Protein AF-0000000073368279 (afdb_homodimer)

Nearest PDB structures (foldseek):
  3mpr-assembly2_D  TM=9.426E-01  e=6.928E-35  Bacteroides thetaiotaomicron
  4c1r-assembly4_D  T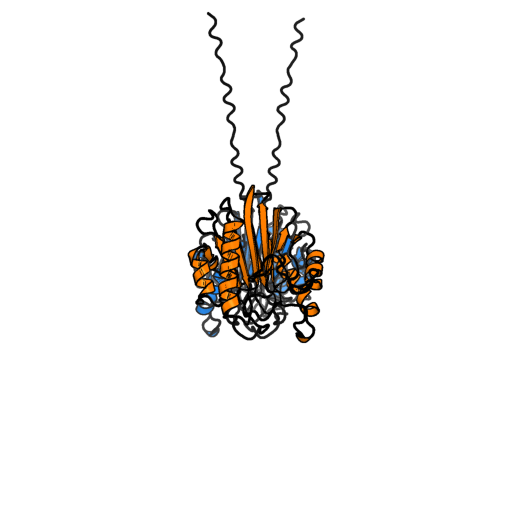M=9.434E-01  e=1.064E-34  Bacteroides thetaiotaomicron VPI-5482
  3mpr-assembly1_B  TM=9.386E-01  e=2.835E-34  Bacteroides thet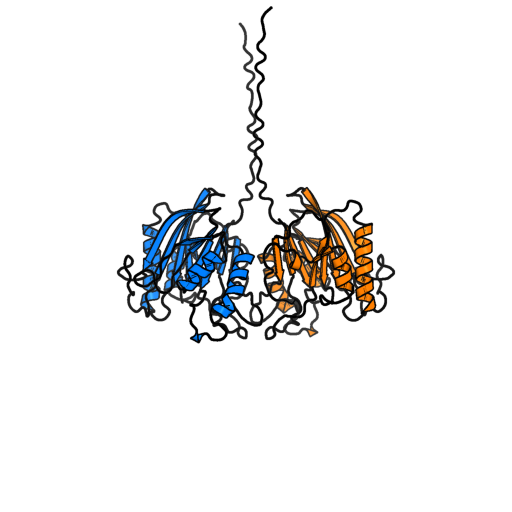aiotaomicron
  3mpr-assembly2_C  TM=9.533E-01  e=9.082E-34  Bacteroides thetaiotaomicron
  3mpr-assembly1_A  TM=9.456E-01  e=5.708E-33  Bacteroides thetaiotaomicron

Radius of gyration: 27.14 Å; Cα contacts (8 Å, |Δi|>4): 1349; chains: 2; bounding box: 96×71×60 Å

Sequence (558 aa):
MKKINSIVFVVMLLLVSSTFYGQNLKIMTYNIRLDVASDGENAWPKRKDYFTSQIQFYSPDIFGVQEATPGQVNYIASALPNYSKFGVGREEGGLGEACTIYYKKDRFKVLDSNTFWLSETPNVVSRGWDAACNRVCTYGLFKDLKTKKTFYVFNLHLDHMGEVARIKGVQLALSKMKELNTKNYPAFLMGDFNSEPETAQIAEIKKVMDDTKDVSKEKPFGPSGTFNDFKHNEPVTLLLDYIFISKNSGLTVQKHAVLSDSKDLKYPSDHLPVFIEIDMKKINSIVFVVMLLLVSSTFYGQNLKIMTYNIRLDVASDGENAWPKRKDYFTSQIQFYSPDIFGVQEATPGQVNYIASALPNYSKFGVGREEGGLGEACTIYYKKDRFKVLDSNTFWLSETPNVVSRGWDAACNRVCTYGLFKDLKTKKTFYVFNLHLDHMGEVARIKGVQLALSKMKELNTKNYPAFLMGDFNSEPETAQIAEIKKVMDDTKDVSKEKPFGPSGTFNDFKHNEPVTLLLDYIFISKNSGLTVQKHAVLSDSKDLKYPSDHLPVFIEID

Organism: Flavobacterium johnsoniae (strain ATCC 17061 / DSM 2064 / JCM 8514 / BCRC 14874 / CCUG 350202 / NBRC 14942 / NCIMB 11054 / UW101) (NCBI:txid376686)

pLDDT: mean 93.22, std 16.74, range [27.41, 99.0]

Structure (mmCIF, N/CA/C/O backbone):
data_AF-0000000073368279-model_v1
#
loop_
_entity.id
_entity.type
_entity.pdbx_description
1 polymer Endonuclease/exonuclease/phosphatase
#
loop_
_atom_site.group_PDB
_atom_site.id
_atom_site.type_symbol
_atom_site.label_atom_id
_atom_site.label_alt_id
_atom_site.label_comp_id
_atom_site.label_asym_id
_atom_site.label_entity_id
_atom_site.label_seq_id
_atom_site.pdbx_PDB_ins_code
_atom_site.Cartn_x
_atom_site.Cartn_y
_atom_site.Cartn_z
_atom_site.occupancy
_atom_site.B_iso_or_equiv
_atom_site.auth_seq_id
_atom_site.auth_comp_id
_atom_site.auth_asym_id
_atom_site.auth_atom_id
_atom_site.pdbx_PDB_model_num
ATOM 1 N N . MET A 1 1 ? 72.312 20.516 -14.266 1 27.41 1 MET A N 1
ATOM 2 C CA . MET A 1 1 ? 71 21 -14.633 1 27.41 1 MET A CA 1
ATOM 3 C C . MET A 1 1 ? 70 19.859 -14.617 1 27.41 1 MET A C 1
ATOM 5 O O . MET A 1 1 ? 69.938 19.031 -15.531 1 27.41 1 MET A O 1
ATOM 9 N N . LYS A 1 2 ? 69.75 19.297 -13.312 1 28.66 2 LYS A N 1
ATOM 10 C CA . LYS A 1 2 ? 68.938 18.203 -12.766 1 28.66 2 LYS A CA 1
ATOM 11 C C . LYS A 1 2 ? 67.438 18.406 -13.008 1 28.66 2 LYS A C 1
ATOM 13 O O . LYS A 1 2 ? 66.875 19.312 -12.43 1 28.66 2 LYS A O 1
ATOM 18 N N . LYS A 1 3 ? 67.062 18.375 -14.344 1 32.88 3 LYS A N 1
ATOM 19 C CA . LYS A 1 3 ? 65.625 18.484 -14.617 1 32.88 3 LYS A CA 1
ATOM 20 C C . LYS A 1 3 ? 64.812 17.453 -13.82 1 32.88 3 LYS A C 1
ATOM 22 O O . LYS A 1 3 ? 65.062 16.25 -13.945 1 32.88 3 LYS A O 1
ATOM 27 N N . ILE A 1 4 ? 64.438 17.719 -12.555 1 34.19 4 ILE A N 1
ATOM 28 C CA . ILE A 1 4 ? 63.531 17.031 -11.641 1 34.19 4 ILE A CA 1
ATOM 29 C C . ILE A 1 4 ? 62.188 16.734 -12.352 1 34.19 4 ILE A C 1
ATOM 31 O O . ILE A 1 4 ? 61.469 17.656 -12.75 1 34.19 4 ILE A O 1
ATOM 35 N N . ASN A 1 5 ? 62.094 15.742 -13.211 1 32.91 5 ASN A N 1
ATOM 36 C CA . ASN A 1 5 ? 60.844 15.242 -13.742 1 32.91 5 ASN A CA 1
ATOM 37 C C . ASN A 1 5 ? 59.781 15.055 -12.633 1 32.91 5 ASN A C 1
ATOM 39 O O . ASN A 1 5 ? 60 14.273 -11.703 1 32.91 5 ASN A O 1
ATOM 43 N N . SER A 1 6 ? 59.062 16.125 -12.18 1 36.75 6 SER A N 1
ATOM 44 C CA . SER A 1 6 ? 57.906 16.141 -11.289 1 36.75 6 SER A CA 1
ATOM 45 C C . SER A 1 6 ? 56.844 15.133 -11.742 1 36.75 6 SER A C 1
ATOM 47 O O . SER A 1 6 ? 56.344 15.234 -12.852 1 36.75 6 SER A O 1
ATOM 49 N N . ILE A 1 7 ? 56.938 13.859 -11.477 1 38.69 7 ILE A N 1
ATOM 50 C CA . ILE A 1 7 ? 55.875 12.867 -11.594 1 38.69 7 ILE A CA 1
ATOM 51 C C . ILE A 1 7 ? 54.594 13.422 -10.984 1 38.69 7 ILE A C 1
ATOM 53 O O . ILE A 1 7 ? 54.531 13.711 -9.781 1 38.69 7 ILE A O 1
ATOM 57 N N . VAL A 1 8 ? 53.812 14.172 -11.758 1 38.5 8 VAL A N 1
ATOM 58 C CA . VAL A 1 8 ? 52.469 14.57 -11.398 1 38.5 8 VAL A CA 1
ATOM 59 C C . VAL A 1 8 ? 51.625 13.336 -11.07 1 38.5 8 VAL A C 1
ATOM 61 O O . VAL A 1 8 ? 51.406 12.477 -11.922 1 38.5 8 VAL A O 1
ATOM 64 N N . PHE A 1 9 ? 51.719 12.773 -9.891 1 39 9 PHE A N 1
ATOM 65 C CA . PHE A 1 9 ? 50.75 11.836 -9.359 1 39 9 PHE A CA 1
ATOM 66 C C . PHE A 1 9 ? 49.312 12.367 -9.555 1 39 9 PHE A C 1
ATOM 68 O O . PHE A 1 9 ? 48.938 13.344 -8.914 1 39 9 PHE A O 1
ATOM 75 N N . VAL A 1 10 ? 48.781 12.258 -10.766 1 38.78 10 VAL A N 1
ATOM 76 C CA . VAL A 1 10 ? 47.344 12.469 -10.969 1 38.78 10 VAL A CA 1
ATOM 77 C C . VAL A 1 10 ? 46.531 11.523 -10.07 1 38.78 10 VAL A C 1
ATOM 79 O O . VAL A 1 10 ? 46.594 10.305 -10.258 1 38.78 10 VAL A O 1
ATOM 82 N N . VAL A 1 11 ? 46.406 11.766 -8.797 1 39.06 11 VAL A N 1
ATOM 83 C CA . VAL A 1 11 ? 45.375 11.133 -7.969 1 39.06 11 VAL A CA 1
ATOM 84 C C . VAL A 1 11 ? 44.031 11.219 -8.664 1 39.06 11 VAL A C 1
ATOM 86 O O . VAL A 1 11 ? 43.469 12.312 -8.805 1 39.06 11 VAL A O 1
ATOM 89 N N . MET A 1 12 ? 43.781 10.383 -9.672 1 36.53 12 MET A N 1
ATOM 90 C CA . MET A 1 12 ? 42.406 10.211 -10.164 1 36.53 12 MET A CA 1
ATOM 91 C C . MET A 1 12 ? 41.438 9.977 -9.008 1 36.53 12 MET A C 1
ATOM 93 O O . MET A 1 12 ? 41.5 8.945 -8.336 1 36.53 12 MET A O 1
ATOM 97 N N . LEU A 1 13 ? 41 11 -8.266 1 38.16 13 LEU A N 1
ATOM 98 C CA . LEU A 1 13 ? 39.812 10.945 -7.422 1 38.16 13 LEU A CA 1
ATOM 99 C C . LEU A 1 13 ? 38.656 10.219 -8.125 1 38.16 13 LEU A C 1
ATOM 101 O O . LEU A 1 13 ? 38.125 10.727 -9.109 1 38.16 13 LEU A O 1
ATOM 105 N N . LEU A 1 14 ? 38.75 8.922 -8.273 1 36.38 14 LEU A N 1
ATOM 106 C CA . LEU A 1 14 ? 37.531 8.18 -8.609 1 36.38 14 LEU A CA 1
ATOM 107 C C . LEU A 1 14 ? 36.344 8.695 -7.824 1 36.38 14 LEU A C 1
ATOM 109 O O . LEU A 1 14 ? 36.25 8.516 -6.605 1 36.38 14 LEU A O 1
ATOM 113 N N . LEU A 1 15 ? 35.812 9.836 -8.219 1 35.59 15 LEU A N 1
ATOM 114 C CA . LEU A 1 15 ? 34.469 10.219 -7.781 1 35.59 15 LEU A CA 1
ATOM 115 C C . LEU A 1 15 ? 33.5 9.039 -7.883 1 35.59 15 LEU A C 1
ATOM 117 O O . LEU A 1 15 ? 33.094 8.656 -8.984 1 35.59 15 LEU A O 1
ATOM 121 N N . VAL A 1 16 ? 33.656 8.031 -7.098 1 35.41 16 VAL A N 1
ATOM 122 C CA . VAL A 1 16 ? 32.562 7.105 -6.902 1 35.41 16 VAL A CA 1
ATOM 123 C C . VAL A 1 16 ? 31.25 7.887 -6.762 1 35.41 16 VAL A C 1
ATOM 125 O O . VAL A 1 16 ? 31.062 8.617 -5.789 1 35.41 16 VAL A O 1
ATOM 128 N N . SER A 1 17 ? 30.75 8.43 -7.855 1 34.56 17 SER A N 1
ATOM 129 C CA . SER A 1 17 ? 29.359 8.844 -7.801 1 34.56 17 SER A CA 1
ATOM 130 C C . SER A 1 17 ? 28.5 7.824 -7.062 1 34.56 17 SER A C 1
ATOM 132 O O . SER A 1 17 ? 28.281 6.715 -7.559 1 34.56 17 SER A O 1
ATOM 134 N N . SER A 1 18 ? 28.688 7.684 -5.836 1 34.97 18 SER A N 1
ATOM 135 C CA . SER A 1 18 ? 27.609 7.016 -5.113 1 34.97 18 SER A CA 1
ATOM 136 C C . SER A 1 18 ? 26.25 7.426 -5.645 1 34.97 18 SER A C 1
ATOM 138 O O . SER A 1 18 ? 25.844 8.578 -5.5 1 34.97 18 SER A O 1
ATOM 140 N N . THR A 1 19 ? 25.984 7.094 -6.875 1 36.62 19 THR A N 1
ATOM 141 C CA . THR A 1 19 ? 24.547 7.188 -7.125 1 36.62 19 THR A CA 1
ATOM 142 C C . THR A 1 19 ? 23.75 6.859 -5.863 1 36.62 19 THR A C 1
ATOM 144 O O . THR A 1 19 ? 23.703 5.703 -5.434 1 36.62 19 THR A O 1
ATOM 147 N N . PHE A 1 20 ? 23.875 7.691 -4.93 1 37.25 20 PHE A N 1
ATOM 148 C CA . PHE A 1 20 ? 22.922 7.664 -3.82 1 37.25 20 PHE A CA 1
ATOM 149 C C . PHE A 1 20 ? 21.5 7.469 -4.328 1 37.25 20 PHE A C 1
ATOM 151 O O . PHE A 1 20 ? 20.922 8.383 -4.926 1 37.25 20 PHE A O 1
ATOM 158 N N . TYR A 1 21 ? 21.234 6.43 -5.031 1 41.62 21 TYR A N 1
ATOM 159 C CA . TYR A 1 21 ? 19.797 6.199 -5.16 1 41.62 21 TYR A CA 1
ATOM 160 C C . TYR A 1 21 ? 19.062 6.613 -3.895 1 41.62 21 TYR A C 1
ATOM 162 O O . TYR A 1 21 ? 19.094 5.898 -2.891 1 41.62 21 TYR A O 1
ATOM 170 N N . GLY A 1 22 ? 19.234 7.809 -3.555 1 50 22 GLY A N 1
ATOM 171 C CA . GLY A 1 22 ? 18.578 8.359 -2.387 1 50 22 GLY A CA 1
ATOM 172 C C . GLY A 1 22 ? 17.156 7.859 -2.217 1 50 22 GLY A C 1
ATOM 173 O O . GLY A 1 22 ? 16.406 7.77 -3.189 1 50 22 GLY A O 1
ATOM 174 N N . GLN A 1 23 ? 16.891 7.086 -1.141 1 66.5 23 GLN A N 1
ATOM 175 C CA . GLN A 1 23 ? 15.578 6.566 -0.753 1 66.5 23 GLN A CA 1
ATOM 176 C C . GLN A 1 23 ? 14.508 7.656 -0.818 1 66.5 23 GLN A C 1
ATOM 178 O O . GLN A 1 23 ? 14.711 8.758 -0.304 1 66.5 23 GLN A O 1
ATOM 183 N N . ASN A 1 24 ? 13.406 7.484 -1.596 1 90 24 ASN A N 1
ATOM 184 C CA . ASN A 1 24 ? 12.266 8.375 -1.774 1 90 24 ASN A CA 1
ATOM 185 C C . ASN A 1 24 ? 11.656 8.781 -0.435 1 90 24 ASN A C 1
ATOM 187 O O . ASN A 1 24 ? 11.82 8.078 0.563 1 90 24 ASN A O 1
ATOM 191 N N . LEU A 1 25 ? 11.375 10.039 -0.286 1 97.44 25 LEU A N 1
ATOM 192 C CA . LEU A 1 25 ? 10.664 10.555 0.877 1 97.44 25 LEU A CA 1
ATOM 193 C C . LEU A 1 25 ? 9.172 10.281 0.761 1 97.44 25 LEU A C 1
ATOM 195 O O . LEU A 1 25 ? 8.531 10.695 -0.215 1 97.44 25 LEU A O 1
ATOM 199 N N . LYS A 1 26 ? 8.625 9.477 1.714 1 98.69 26 LYS A N 1
ATOM 200 C CA . LYS A 1 26 ? 7.199 9.188 1.769 1 98.69 26 LYS A CA 1
ATOM 201 C C . LYS A 1 26 ? 6.508 10.023 2.838 1 98.69 26 LYS A C 1
ATOM 203 O O . LYS A 1 26 ? 6.902 10 4.004 1 98.69 26 LYS A O 1
ATOM 208 N N . ILE A 1 27 ? 5.465 10.812 2.428 1 98.94 27 ILE A N 1
ATOM 209 C CA . ILE A 1 27 ? 4.699 11.656 3.338 1 98.94 27 ILE A CA 1
ATOM 210 C C . ILE A 1 27 ? 3.219 11.281 3.266 1 98.94 27 ILE A C 1
ATOM 212 O O . ILE A 1 27 ? 2.699 10.984 2.188 1 98.94 27 ILE A O 1
ATOM 216 N N . MET A 1 28 ? 2.516 11.289 4.457 1 98.94 28 MET A N 1
ATOM 217 C CA . MET A 1 28 ? 1.107 10.906 4.52 1 98.94 28 MET A CA 1
ATOM 218 C C . MET A 1 28 ? 0.334 11.828 5.457 1 98.94 28 MET A C 1
ATOM 220 O O . MET A 1 28 ? 0.845 12.227 6.504 1 98.94 28 MET A O 1
ATOM 224 N N . THR A 1 29 ? -0.851 12.242 5.07 1 99 29 THR A N 1
ATOM 225 C CA . THR A 1 29 ? -1.8 12.852 6 1 99 29 THR A CA 1
ATOM 226 C C . THR A 1 29 ? -3.035 11.969 6.16 1 99 29 THR A C 1
ATOM 228 O O . THR A 1 29 ? -3.453 11.297 5.215 1 99 29 THR A O 1
ATOM 231 N N . TYR A 1 30 ? -3.582 11.953 7.367 1 98.94 30 TYR A N 1
ATOM 232 C CA . TYR A 1 30 ? -4.645 11.008 7.691 1 98.94 30 TYR A CA 1
ATOM 233 C C . TYR A 1 30 ? -5.516 11.539 8.82 1 98.94 30 TYR A C 1
ATOM 235 O O . TYR A 1 30 ? -5.117 11.508 9.992 1 98.94 30 TYR A O 1
ATOM 243 N N . ASN A 1 31 ? -6.703 12.086 8.484 1 98.94 31 ASN A N 1
ATOM 244 C CA . ASN A 1 31 ? -7.691 12.258 9.547 1 98.94 31 ASN A CA 1
ATOM 245 C C . ASN A 1 31 ? -8.18 10.914 10.086 1 98.94 31 ASN A C 1
ATOM 247 O O . ASN A 1 31 ? -8.82 10.148 9.359 1 98.94 31 ASN A O 1
ATOM 251 N N . ILE A 1 32 ? -7.934 10.625 11.375 1 98.94 32 ILE A N 1
ATOM 252 C CA . ILE A 1 32 ? -8.094 9.258 11.852 1 98.94 32 ILE A CA 1
ATOM 253 C C . ILE A 1 32 ? -9.367 9.141 12.688 1 98.94 32 ILE A C 1
ATOM 255 O O . ILE A 1 32 ? -9.586 8.133 13.359 1 98.94 32 ILE A O 1
ATOM 259 N N . ARG A 1 33 ? -10.273 10.18 12.617 1 98.81 33 ARG A N 1
ATOM 260 C CA . ARG A 1 33 ? -11.492 10.211 13.414 1 98.81 33 ARG A CA 1
ATOM 261 C C . ARG A 1 33 ? -11.18 10.039 14.898 1 98.81 33 ARG A C 1
ATOM 263 O O . ARG A 1 33 ? -10.438 9.125 15.281 1 98.81 33 ARG A O 1
ATOM 270 N N . LEU A 1 34 ? -11.68 10.82 15.75 1 98.62 34 LEU A N 1
ATOM 271 C CA . LEU A 1 34 ? -11.445 10.789 17.188 1 98.62 34 LEU A CA 1
ATOM 272 C C . LEU A 1 34 ? -11.977 9.5 17.797 1 98.62 34 LEU A C 1
ATOM 274 O O . LEU A 1 34 ? -12.758 8.781 17.156 1 98.62 34 LEU A O 1
ATOM 278 N N . ASP A 1 35 ? -11.5 9.195 19 1 98.5 35 ASP A N 1
ATOM 279 C CA . ASP A 1 35 ? -11.984 8.062 19.781 1 98.5 35 ASP A CA 1
ATOM 280 C C . ASP A 1 35 ? -13.25 8.43 20.547 1 98.5 35 ASP A C 1
ATOM 282 O O . ASP A 1 35 ? -13.195 9.109 21.578 1 98.5 35 ASP A O 1
ATOM 286 N N . VAL A 1 36 ? -14.344 7.988 20.047 1 97.88 36 VAL A N 1
ATOM 287 C CA . VAL A 1 36 ? -15.609 8.227 20.734 1 97.88 36 VAL A CA 1
ATOM 288 C C . VAL A 1 36 ? -16.484 6.98 20.656 1 97.88 36 VAL A C 1
ATOM 290 O O . VAL A 1 36 ? -16.594 6.355 19.594 1 97.88 36 VAL A O 1
ATOM 293 N N . ALA A 1 37 ? -17.125 6.602 21.672 1 97.5 37 ALA A N 1
ATOM 294 C CA . ALA A 1 37 ? -17.906 5.375 21.797 1 97.5 37 ALA A CA 1
ATOM 295 C C . ALA A 1 37 ? -19.125 5.406 20.875 1 97.5 37 ALA A C 1
ATOM 297 O O . ALA A 1 37 ? -19.578 4.359 20.422 1 97.5 37 ALA A O 1
ATOM 298 N N . SER A 1 38 ? -19.609 6.625 20.609 1 97.81 38 SER A N 1
ATOM 299 C CA . SER A 1 38 ? -20.828 6.781 19.828 1 97.81 38 SER A CA 1
ATOM 300 C C . SER A 1 38 ? -20.625 6.328 18.391 1 97.81 38 SER A C 1
ATOM 302 O O . SER A 1 38 ? -21.594 6.148 17.641 1 97.81 38 SER A O 1
ATOM 304 N N . ASP A 1 39 ? -19.375 6.07 18 1 98.19 39 ASP A N 1
ATOM 305 C CA . ASP A 1 39 ? -19.094 5.555 16.656 1 98.19 39 ASP A CA 1
ATOM 306 C C . ASP A 1 39 ? -19.453 4.074 16.562 1 98.19 39 ASP A C 1
ATOM 308 O O . ASP A 1 39 ? -19.422 3.494 15.477 1 98.19 39 ASP A O 1
ATOM 312 N N . GLY A 1 40 ? -19.734 3.395 17.688 1 97.94 40 GLY A N 1
ATOM 313 C CA . GLY A 1 40 ? -20.219 2.021 17.688 1 97.94 40 GLY A CA 1
ATOM 314 C C . GLY A 1 40 ? -19.234 1.05 17.062 1 97.94 40 GLY A C 1
ATOM 315 O O . GLY A 1 40 ? -18.094 0.942 17.5 1 97.94 40 GLY A O 1
ATOM 316 N N . GLU A 1 41 ? -19.641 0.483 15.953 1 97.38 41 GLU A N 1
ATOM 317 C CA . GLU A 1 41 ? -18.812 -0.514 15.266 1 97.38 41 GLU A CA 1
ATOM 318 C C . GLU A 1 41 ? -17.578 0.121 14.648 1 97.38 41 GLU A C 1
ATOM 320 O O . GLU A 1 41 ? -16.625 -0.581 14.281 1 97.38 41 GLU A O 1
ATOM 325 N N . ASN A 1 42 ? -17.594 1.426 14.539 1 98.19 42 ASN A N 1
ATOM 326 C CA . ASN A 1 42 ? -16.469 2.143 13.961 1 98.19 42 ASN A CA 1
ATOM 327 C C . ASN A 1 42 ? -15.648 2.857 15.039 1 98.19 42 ASN A C 1
ATOM 329 O O . ASN A 1 42 ? -14.836 3.73 14.734 1 98.19 42 ASN A O 1
ATOM 333 N N . ALA A 1 43 ? -15.891 2.529 16.297 1 98.56 43 ALA A N 1
ATOM 334 C CA . ALA A 1 43 ? -15.125 3.137 17.375 1 98.56 43 ALA A CA 1
ATOM 335 C C . ALA A 1 43 ? -13.656 2.742 17.297 1 98.56 43 ALA A C 1
ATOM 337 O O . ALA A 1 43 ? -13.32 1.676 16.781 1 98.56 43 ALA A O 1
ATOM 338 N N . TRP A 1 44 ? -12.789 3.523 17.906 1 98.62 44 TRP A N 1
ATOM 339 C CA . TRP A 1 44 ? -11.336 3.432 17.797 1 98.62 44 TRP A CA 1
ATOM 340 C C . TRP A 1 44 ? -10.844 2.053 18.219 1 98.62 44 TRP A C 1
ATOM 342 O O . TRP A 1 44 ? -10.039 1.432 17.531 1 98.62 44 TRP A O 1
ATOM 352 N N . PRO A 1 45 ? -11.305 1.468 19.297 1 98.38 45 PRO A N 1
ATOM 353 C CA . PRO A 1 45 ? -10.789 0.159 19.703 1 98.38 45 PRO A CA 1
ATOM 354 C C . PRO A 1 45 ? -11.016 -0.921 18.641 1 98.38 45 PRO A C 1
ATOM 356 O O . PRO A 1 45 ? -10.297 -1.926 18.625 1 98.38 45 PRO A O 1
ATOM 359 N N . LYS A 1 46 ? -11.992 -0.676 17.766 1 97.94 46 LYS A N 1
ATOM 360 C CA . LYS A 1 46 ? -12.352 -1.695 16.781 1 97.94 46 LYS A CA 1
ATOM 361 C C . LYS A 1 46 ? -11.625 -1.469 15.453 1 97.94 46 LYS A C 1
ATOM 363 O O . LYS A 1 46 ? -11.672 -2.314 14.562 1 97.94 46 LYS A O 1
ATOM 368 N N . ARG A 1 47 ? -10.984 -0.347 15.281 1 97.62 47 ARG A N 1
ATOM 369 C CA . ARG A 1 47 ? -10.383 -0.058 13.984 1 97.62 47 ARG A CA 1
ATOM 370 C C . ARG A 1 47 ? -8.898 0.269 14.133 1 97.62 47 ARG A C 1
ATOM 372 O O . ARG A 1 47 ? -8.172 0.346 13.133 1 97.62 47 ARG A O 1
ATOM 379 N N . LYS A 1 48 ? -8.352 0.409 15.328 1 98.31 48 LYS A N 1
ATOM 380 C CA . LYS A 1 48 ? -6.992 0.875 15.578 1 98.31 48 LYS A CA 1
ATOM 381 C C . LYS A 1 48 ? -5.965 -0.118 15.047 1 98.31 48 LYS A C 1
ATOM 383 O O . LYS A 1 48 ? -4.898 0.28 14.57 1 98.31 48 LYS A O 1
ATOM 388 N N . ASP A 1 49 ? -6.246 -1.472 15.133 1 97.69 49 ASP A N 1
ATOM 389 C CA . ASP A 1 49 ? -5.293 -2.475 14.664 1 97.69 49 ASP A CA 1
ATOM 390 C C . ASP A 1 49 ? -5.09 -2.377 13.156 1 97.69 49 ASP A C 1
ATOM 392 O O . ASP A 1 49 ? -3.957 -2.414 12.672 1 97.69 49 ASP A O 1
ATOM 396 N N . TYR A 1 50 ? -6.172 -2.27 12.43 1 97.75 50 TYR A N 1
ATOM 397 C CA . TYR A 1 50 ? -6.047 -2.156 10.977 1 97.75 50 TYR A CA 1
ATOM 398 C C . TYR A 1 50 ? -5.41 -0.826 10.594 1 97.75 50 TYR A C 1
ATOM 400 O O . TYR A 1 50 ? -4.621 -0.761 9.648 1 97.75 50 TYR A O 1
ATOM 408 N N . PHE A 1 51 ? -5.734 0.229 11.336 1 98.44 51 PHE A N 1
ATOM 409 C CA . PHE A 1 51 ? -5.09 1.52 11.125 1 98.44 51 PHE A CA 1
ATOM 410 C C . PHE A 1 51 ? -3.574 1.391 11.234 1 98.44 51 PHE A C 1
ATOM 412 O O . PHE A 1 51 ? -2.842 1.808 10.336 1 98.44 51 PHE A O 1
ATOM 419 N N . THR A 1 52 ? -3.141 0.806 12.305 1 98.38 52 THR A N 1
ATOM 420 C CA . THR A 1 52 ? -1.707 0.702 12.555 1 98.38 52 THR A CA 1
ATOM 421 C C . THR A 1 52 ? -1.038 -0.188 11.516 1 98.38 52 THR A C 1
ATOM 423 O O . THR A 1 52 ? 0.085 0.085 11.086 1 98.38 52 THR A O 1
ATOM 426 N N . SER A 1 53 ? -1.684 -1.257 11.109 1 98 53 SER A N 1
ATOM 427 C CA . SER A 1 53 ? -1.132 -2.133 10.078 1 98 53 SER A CA 1
ATOM 428 C C . SER A 1 53 ? -0.984 -1.398 8.75 1 98 53 SER A C 1
ATOM 430 O O . SER A 1 53 ? -0.054 -1.667 7.984 1 98 53 SER A O 1
ATOM 432 N N . GLN A 1 54 ? -1.957 -0.507 8.469 1 98.5 54 GLN A N 1
ATOM 433 C CA . GLN A 1 54 ? -1.879 0.3 7.254 1 98.5 54 GLN A CA 1
ATOM 434 C C . GLN A 1 54 ? -0.648 1.202 7.27 1 98.5 54 GLN A C 1
ATOM 436 O O . GLN A 1 54 ? 0.101 1.259 6.293 1 98.5 54 GLN A O 1
ATOM 441 N N . ILE A 1 55 ? -0.412 1.896 8.391 1 98.81 55 ILE A N 1
ATOM 442 C CA . ILE A 1 55 ? 0.762 2.752 8.523 1 98.81 55 ILE A CA 1
ATOM 443 C C . ILE A 1 55 ? 2.031 1.911 8.398 1 98.81 55 ILE A C 1
ATOM 445 O O . ILE A 1 55 ? 2.98 2.305 7.719 1 98.81 55 ILE A O 1
ATOM 449 N N . GLN A 1 56 ? 2.051 0.773 9.023 1 98.19 56 GLN A N 1
ATOM 450 C CA . GLN A 1 56 ? 3.217 -0.103 8.984 1 98.19 56 GLN A CA 1
ATOM 451 C C . GLN A 1 56 ? 3.52 -0.547 7.551 1 98.19 56 GLN A C 1
ATOM 453 O O . GLN A 1 56 ? 4.676 -0.522 7.121 1 98.19 56 GLN A O 1
ATOM 458 N N . PHE A 1 57 ? 2.506 -0.906 6.855 1 98.5 57 PHE A N 1
ATOM 459 C CA . PHE A 1 57 ? 2.686 -1.424 5.504 1 98.5 57 PHE A CA 1
ATOM 460 C C . PHE A 1 57 ? 3.223 -0.34 4.578 1 98.5 57 PHE A C 1
ATOM 462 O O . PHE A 1 57 ? 4.219 -0.548 3.885 1 98.5 57 PHE A O 1
ATOM 469 N N . TYR A 1 58 ? 2.545 0.826 4.555 1 98.5 58 TYR A N 1
ATOM 470 C CA . TYR A 1 58 ? 2.963 1.881 3.639 1 98.5 58 TYR A CA 1
ATOM 471 C C . TYR A 1 58 ? 4.238 2.557 4.133 1 98.5 58 TYR A C 1
ATOM 473 O O . TYR A 1 58 ? 4.973 3.16 3.346 1 98.5 58 TYR A O 1
ATOM 481 N N . SER A 1 59 ? 4.461 2.516 5.398 1 98 59 SER A N 1
ATOM 482 C CA . SER A 1 59 ? 5.699 2.93 6.051 1 98 59 SER A CA 1
ATOM 483 C C . SER A 1 59 ? 6.094 4.344 5.637 1 98 59 SER A C 1
ATOM 485 O O . SER A 1 59 ? 7.211 4.574 5.176 1 98 59 SER A O 1
ATOM 487 N N . PRO A 1 60 ? 5.172 5.336 5.75 1 98.75 60 PRO A N 1
ATOM 488 C CA . PRO A 1 60 ? 5.594 6.715 5.484 1 98.75 60 PRO A CA 1
ATOM 489 C C . PRO A 1 60 ? 6.754 7.16 6.3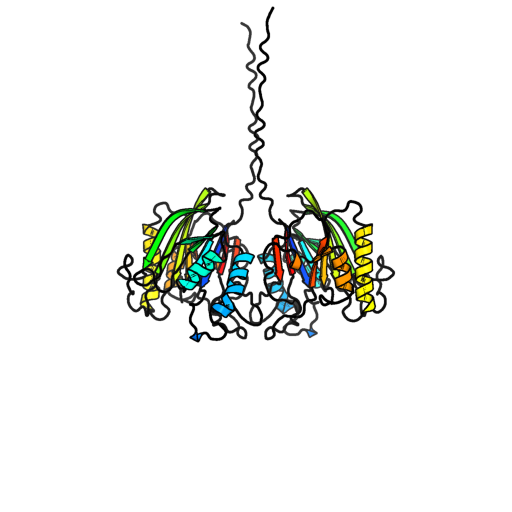67 1 98.75 60 PRO A C 1
ATOM 491 O O . PRO A 1 60 ? 6.855 6.73 7.523 1 98.75 60 PRO A O 1
ATOM 494 N N . ASP A 1 61 ? 7.629 8.031 5.801 1 98.69 61 ASP A N 1
ATOM 495 C CA . ASP A 1 61 ? 8.742 8.57 6.578 1 98.69 61 ASP A CA 1
ATOM 496 C C . ASP A 1 61 ? 8.266 9.625 7.57 1 98.69 61 ASP A C 1
ATOM 498 O O . ASP A 1 61 ? 8.797 9.727 8.68 1 98.69 61 ASP A O 1
ATOM 502 N N . ILE A 1 62 ? 7.285 10.391 7.129 1 98.94 62 ILE A N 1
ATOM 503 C CA . ILE A 1 62 ? 6.582 11.375 7.945 1 98.94 62 ILE A CA 1
ATOM 504 C C . ILE A 1 62 ? 5.078 11.266 7.703 1 98.94 62 ILE A C 1
ATOM 506 O O . ILE A 1 62 ? 4.633 11.18 6.559 1 98.94 62 ILE A O 1
ATOM 510 N N . PHE A 1 63 ? 4.27 11.188 8.766 1 98.94 63 PHE A N 1
ATOM 511 C CA . PHE A 1 63 ? 2.83 11.289 8.562 1 98.94 63 PHE A CA 1
ATOM 512 C C . PHE A 1 63 ? 2.191 12.148 9.648 1 98.94 63 PHE A C 1
ATOM 514 O O . PHE A 1 63 ? 2.682 12.203 10.781 1 98.94 63 PHE A O 1
ATOM 521 N N . GLY A 1 64 ? 1.246 12.93 9.234 1 98.94 64 GLY A N 1
ATOM 522 C CA . GLY A 1 64 ? 0.43 13.727 10.133 1 98.94 64 GLY A CA 1
ATOM 523 C C . GLY A 1 64 ? -0.982 13.195 10.289 1 98.94 64 GLY A C 1
ATOM 524 O O . GLY A 1 64 ? -1.588 12.734 9.32 1 98.94 64 GLY A O 1
ATOM 525 N N . VAL A 1 65 ? -1.495 13.273 11.531 1 98.94 65 VAL A N 1
ATOM 526 C CA . VAL A 1 65 ? -2.871 12.844 11.758 1 98.94 65 VAL A CA 1
ATOM 527 C C . VAL A 1 65 ? -3.701 14.023 12.266 1 98.94 65 VAL A C 1
ATOM 529 O O . VAL A 1 65 ? -3.16 14.969 12.828 1 98.94 65 VAL A O 1
ATOM 532 N N . GLN A 1 66 ? -4.945 14.016 11.961 1 98.94 66 GLN A N 1
ATOM 533 C CA . GLN A 1 66 ? -5.926 14.922 12.539 1 98.94 66 GLN A CA 1
ATOM 534 C C . GLN A 1 66 ? -6.922 14.172 13.422 1 98.94 66 GLN A C 1
ATOM 536 O O . GLN A 1 66 ? -7.082 12.961 13.289 1 98.94 66 GLN A O 1
ATOM 541 N N . GLU A 1 67 ? -7.473 14.844 14.383 1 98.88 67 GLU A N 1
ATOM 542 C CA . GLU A 1 67 ? -8.531 14.438 15.305 1 98.88 67 GLU A CA 1
ATOM 543 C C . GLU A 1 67 ? -7.996 13.484 16.375 1 98.88 67 GLU A C 1
ATOM 545 O O . GLU A 1 67 ? -8.758 12.992 17.203 1 98.88 67 GLU A O 1
ATOM 550 N N . ALA A 1 68 ? -6.707 13.227 16.391 1 98.81 68 ALA A N 1
ATOM 551 C CA . ALA A 1 68 ? -6.164 12.281 17.359 1 98.81 68 ALA A CA 1
ATOM 552 C C . ALA A 1 68 ? -6.305 12.82 18.781 1 98.81 68 ALA A C 1
ATOM 554 O O . ALA A 1 68 ? -5.789 13.891 19.109 1 98.81 68 ALA A O 1
ATOM 555 N N . THR A 1 69 ? -7.004 12.102 19.625 1 98.69 69 THR A N 1
ATOM 556 C CA . THR A 1 69 ? -7.066 12.398 21.047 1 98.69 69 THR A CA 1
ATOM 557 C C . THR A 1 69 ? -5.801 11.914 21.766 1 98.69 69 THR A C 1
ATOM 559 O O . THR A 1 69 ? -5.012 11.156 21.188 1 98.69 69 THR A O 1
ATOM 562 N N . PRO A 1 70 ? -5.605 12.375 23.016 1 98.38 70 PRO A N 1
ATOM 563 C CA . PRO A 1 70 ? -4.383 11.977 23.703 1 98.38 70 PRO A CA 1
ATOM 564 C C . PRO A 1 70 ? -4.195 10.461 23.75 1 98.38 70 PRO A C 1
ATOM 566 O O . PRO A 1 70 ? -3.08 9.969 23.547 1 98.38 70 PRO A O 1
ATOM 569 N N . GLY A 1 71 ? -5.262 9.734 24.031 1 98.44 71 GLY A N 1
ATOM 570 C CA . GLY A 1 71 ? -5.184 8.281 24.031 1 98.44 71 GLY A CA 1
ATOM 571 C C . GLY A 1 71 ? -4.75 7.711 22.688 1 98.44 71 GLY A C 1
ATOM 572 O O . GLY A 1 71 ? -3.941 6.781 22.641 1 98.44 71 GLY A O 1
ATOM 573 N N . GLN A 1 72 ? -5.273 8.227 21.625 1 98.81 72 GLN A N 1
ATOM 574 C CA . GLN A 1 72 ? -4.91 7.777 20.281 1 98.81 72 GLN A CA 1
ATOM 575 C C . GLN A 1 72 ? -3.455 8.117 19.969 1 98.81 72 GLN A C 1
ATOM 577 O O . GLN A 1 72 ? -2.729 7.289 19.406 1 98.81 72 GLN A O 1
ATOM 582 N N . VAL A 1 73 ? -3.021 9.344 20.328 1 98.75 73 VAL A N 1
ATOM 583 C CA . VAL A 1 73 ? -1.646 9.773 20.094 1 98.75 73 VAL A CA 1
ATOM 584 C C . VAL A 1 73 ? -0.681 8.805 20.766 1 98.75 73 VAL A C 1
ATOM 586 O O . VAL A 1 73 ? 0.284 8.344 20.156 1 98.75 73 VAL A O 1
ATOM 589 N N . ASN A 1 74 ? -0.957 8.477 21.953 1 98.25 74 ASN A N 1
ATOM 590 C CA . ASN A 1 74 ? -0.089 7.594 22.734 1 98.25 74 ASN A CA 1
ATOM 591 C C . ASN A 1 74 ? -0.124 6.164 22.188 1 98.25 74 ASN A C 1
ATOM 593 O O . ASN A 1 74 ? 0.903 5.484 22.156 1 98.25 74 ASN A O 1
ATOM 597 N N . TYR A 1 75 ? -1.339 5.742 21.859 1 98.75 75 TYR A N 1
ATOM 598 C CA . TYR A 1 75 ? -1.443 4.402 21.297 1 98.75 75 TYR A CA 1
ATOM 599 C C . TYR A 1 75 ? -0.593 4.281 20.031 1 98.75 75 TYR A C 1
ATOM 601 O O . TYR A 1 75 ? 0.149 3.311 19.875 1 98.75 75 TYR A O 1
ATOM 609 N N . ILE A 1 76 ? -0.684 5.215 19.125 1 98.81 76 ILE A N 1
ATOM 610 C CA . ILE A 1 76 ? 0.049 5.195 17.859 1 98.81 76 ILE A CA 1
ATOM 611 C C . ILE A 1 76 ? 1.551 5.168 18.141 1 98.81 76 ILE A C 1
ATOM 613 O O . ILE A 1 76 ? 2.289 4.398 17.531 1 98.81 76 ILE A O 1
ATOM 617 N N . ALA A 1 77 ? 2.014 5.973 19.062 1 98.38 77 ALA A N 1
ATOM 618 C CA . ALA A 1 77 ? 3.43 6.016 19.422 1 98.38 77 ALA A CA 1
ATOM 619 C C . ALA A 1 77 ? 3.908 4.656 19.922 1 98.38 77 ALA A C 1
ATOM 621 O O . ALA A 1 77 ? 5.02 4.223 19.594 1 98.38 77 ALA A O 1
ATOM 622 N N . SER A 1 78 ? 3.113 4.043 20.703 1 98.5 78 SER A N 1
ATOM 623 C CA . SER A 1 78 ? 3.473 2.742 21.25 1 98.5 78 SER A CA 1
ATOM 624 C C . SER A 1 78 ? 3.465 1.657 20.188 1 98.5 78 SER A C 1
ATOM 626 O O . SER A 1 78 ? 4.32 0.77 20.188 1 98.5 78 SER A O 1
ATOM 628 N N . ALA A 1 79 ? 2.504 1.688 19.328 1 98.31 79 ALA A N 1
ATOM 629 C CA . ALA A 1 79 ? 2.33 0.673 18.281 1 98.31 79 ALA A CA 1
ATOM 630 C C . ALA A 1 79 ? 3.395 0.807 17.203 1 98.31 79 ALA A C 1
ATOM 632 O O . ALA A 1 79 ? 3.691 -0.157 16.5 1 98.31 79 ALA A O 1
ATOM 633 N N . LEU A 1 80 ? 3.955 1.947 17.016 1 98.5 80 LEU A N 1
ATOM 634 C CA . LEU A 1 80 ? 4.961 2.234 16 1 98.5 80 LEU A CA 1
ATOM 635 C C . LEU A 1 80 ? 6.23 2.795 16.641 1 98.5 80 LEU A C 1
ATOM 637 O O . LEU A 1 80 ? 6.543 3.977 16.469 1 98.5 80 LEU A O 1
ATOM 641 N N . PRO A 1 81 ? 7.008 2.006 17.172 1 98 81 PRO A N 1
ATOM 642 C CA . PRO A 1 81 ? 8.117 2.465 18.016 1 98 81 PRO A CA 1
ATOM 643 C C . PRO A 1 81 ? 9.25 3.09 17.203 1 98 81 PRO A C 1
ATOM 645 O O . PRO A 1 81 ? 10.133 3.738 17.766 1 98 81 PRO A O 1
ATOM 648 N N . ASN A 1 82 ? 9.25 2.871 15.922 1 98 82 ASN A N 1
ATOM 649 C CA . ASN A 1 82 ? 10.289 3.453 15.078 1 98 82 ASN A CA 1
ATOM 650 C C . ASN A 1 82 ? 10.016 4.93 14.797 1 98 82 ASN A C 1
ATOM 652 O O . ASN A 1 82 ? 10.852 5.613 14.203 1 98 82 ASN A O 1
ATOM 656 N N . TYR A 1 83 ? 8.875 5.43 15.242 1 98.81 83 TYR A N 1
ATOM 657 C CA . TYR A 1 83 ? 8.508 6.824 15.023 1 98.81 83 TYR A CA 1
ATOM 658 C C . TYR A 1 83 ? 8.656 7.637 16.297 1 98.81 83 TYR A C 1
ATOM 660 O O . TYR A 1 83 ? 8.383 7.141 17.391 1 98.81 83 TYR A O 1
ATOM 668 N N . SER A 1 84 ? 9.133 8.852 16.125 1 98.81 84 SER A N 1
ATOM 669 C CA . SER A 1 84 ? 8.945 9.898 17.125 1 98.81 84 SER A CA 1
ATOM 670 C C . SER A 1 84 ? 7.801 10.828 16.75 1 98.81 84 SER A C 1
ATOM 672 O O . SER A 1 84 ? 7.23 10.711 15.656 1 98.81 84 SER A O 1
ATOM 674 N N . LYS A 1 85 ? 7.383 11.641 17.719 1 98.81 85 LYS A N 1
ATOM 675 C CA . LYS A 1 85 ? 6.223 12.469 17.406 1 98.81 85 LYS A CA 1
ATOM 676 C C . LYS A 1 85 ? 6.32 13.828 18.109 1 98.81 85 LYS A C 1
ATOM 678 O O . LYS A 1 85 ? 7.094 13.984 19.062 1 98.81 85 LYS A O 1
ATOM 683 N N . PHE A 1 86 ? 5.633 14.789 17.578 1 98.75 86 PHE A N 1
ATOM 684 C CA . PHE A 1 86 ? 5.355 16.047 18.266 1 98.75 86 PHE A CA 1
ATOM 685 C C . PHE A 1 86 ? 3.998 16.594 17.844 1 98.75 86 PHE A C 1
ATOM 687 O O . PHE A 1 86 ? 3.436 16.172 16.828 1 98.75 86 PHE A O 1
ATOM 694 N N . GLY A 1 87 ? 3.477 17.547 18.547 1 98.5 87 GLY A N 1
ATOM 695 C CA . GLY A 1 87 ? 2.16 18.141 18.406 1 98.5 87 GLY A CA 1
ATOM 696 C C . GLY A 1 87 ? 1.4 18.234 19.719 1 98.5 87 GLY A C 1
ATOM 697 O O . GLY A 1 87 ? 1.524 17.359 20.578 1 98.5 87 GLY A O 1
ATOM 698 N N . VAL A 1 88 ? 0.553 19.266 19.844 1 97.56 88 VAL A N 1
ATOM 699 C CA . VAL A 1 88 ? -0.167 19.5 21.094 1 97.56 88 VAL A CA 1
ATOM 700 C C . VAL A 1 88 ? -1.671 19.5 20.828 1 97.56 88 VAL A C 1
ATOM 702 O O . VAL A 1 88 ? -2.123 20 19.797 1 97.56 88 VAL A O 1
ATOM 705 N N . GLY A 1 89 ? -2.432 18.922 21.828 1 98.31 89 GLY A N 1
ATOM 706 C CA . GLY A 1 89 ? -3.883 18.969 21.734 1 98.31 89 GLY A CA 1
ATOM 707 C C . GLY A 1 89 ? -4.434 20.375 21.688 1 98.31 89 GLY A C 1
ATOM 708 O O . GLY A 1 89 ? -3.875 21.297 22.297 1 98.31 89 GLY A O 1
ATOM 709 N N . ARG A 1 90 ? -5.527 20.562 21.078 1 98.56 90 ARG A N 1
ATOM 710 C CA . ARG A 1 90 ? -6.066 21.859 20.703 1 98.56 90 ARG A CA 1
ATOM 711 C C . ARG A 1 90 ? -6.699 22.547 21.922 1 98.56 90 ARG A C 1
ATOM 713 O O . ARG A 1 90 ? -7.062 23.734 21.844 1 98.56 90 ARG A O 1
ATOM 720 N N . GLU A 1 91 ? -6.84 21.828 23.062 1 98.5 91 GLU A N 1
ATOM 721 C CA . GLU A 1 91 ? -7.422 22.406 24.266 1 98.5 91 GLU A CA 1
ATOM 722 C C . GLU A 1 91 ? -6.352 22.672 25.328 1 98.5 91 GLU A C 1
ATOM 724 O O . GLU A 1 91 ? -5.211 22.219 25.188 1 98.5 91 GLU A O 1
ATOM 729 N N . GLU A 1 92 ? -6.754 23.453 26.359 1 97.06 92 GLU A N 1
ATOM 730 C CA . GLU A 1 92 ? -5.855 23.75 27.469 1 97.06 92 GLU A CA 1
ATOM 731 C C . GLU A 1 92 ? -5.27 22.484 28.062 1 97.06 92 GLU A C 1
ATOM 733 O O . GLU A 1 92 ? -5.969 21.469 28.188 1 97.06 92 GLU A O 1
ATOM 738 N N . GLY A 1 93 ? -3.916 22.531 28.438 1 96.06 93 GLY A N 1
ATOM 739 C CA . GLY A 1 93 ? -3.254 21.391 29.047 1 96.06 93 GLY A CA 1
ATOM 740 C C . GLY A 1 93 ? -2.857 20.328 28.047 1 96.06 93 GLY A C 1
ATOM 741 O O . GLY A 1 93 ? -2.455 19.234 28.422 1 96.06 93 GLY A O 1
ATOM 742 N N . GLY A 1 94 ? -3.016 20.672 26.828 1 94.62 94 GLY A N 1
ATOM 743 C CA . GLY A 1 94 ? -2.652 19.703 25.797 1 94.62 94 GLY A CA 1
ATOM 744 C C . GLY A 1 94 ? -3.703 18.625 25.578 1 94.62 94 GLY A C 1
ATOM 745 O O . GLY A 1 94 ? -3.387 17.531 25.125 1 94.62 94 GLY A O 1
ATOM 746 N N . LEU A 1 95 ? -4.902 18.953 26 1 96.88 95 LEU A N 1
ATOM 747 C CA . LEU A 1 95 ? -6.016 18.016 25.875 1 96.88 95 LEU A CA 1
ATOM 748 C C . LEU A 1 95 ? -6.742 18.219 24.547 1 96.88 95 LEU A C 1
ATOM 750 O O . LEU A 1 95 ? -6.367 19.094 23.766 1 96.88 95 LEU A O 1
ATOM 754 N N . GLY A 1 96 ? -7.668 17.344 24.203 1 98 96 GLY A N 1
ATOM 755 C CA . GLY A 1 96 ? -8.422 17.453 22.969 1 98 96 GLY A CA 1
ATOM 756 C C . GLY A 1 96 ? -7.703 16.859 21.781 1 98 96 GLY A C 1
ATOM 757 O O . GLY A 1 96 ? -6.688 16.188 21.938 1 98 96 GLY A O 1
ATOM 758 N N . GLU A 1 97 ? -8.289 17.141 20.609 1 98.62 97 GLU A N 1
ATOM 759 C CA . GLU A 1 97 ? -7.746 16.609 19.359 1 98.62 97 GLU A CA 1
ATOM 760 C C . GLU A 1 97 ? -6.445 17.312 18.984 1 98.62 97 GLU A C 1
ATOM 762 O O . GLU A 1 97 ? -6.301 18.516 19.203 1 98.62 97 GLU A O 1
ATOM 767 N N . ALA A 1 98 ? -5.512 16.578 18.453 1 98.75 98 ALA A N 1
ATOM 768 C CA . ALA A 1 98 ? -4.246 17.156 17.984 1 98.75 98 ALA A CA 1
ATOM 769 C C . ALA A 1 98 ? -4.02 16.875 16.516 1 98.75 98 ALA A C 1
ATOM 771 O O . ALA A 1 98 ? -4.609 15.938 15.945 1 98.75 98 ALA A O 1
ATOM 772 N N . CYS A 1 99 ? -3.256 17.703 15.883 1 98.81 99 CYS A N 1
ATOM 773 C CA . CYS A 1 99 ? -2.67 17.453 14.57 1 98.81 99 CYS A CA 1
ATOM 774 C C . CYS A 1 99 ? -1.237 16.953 14.703 1 98.81 99 CYS A C 1
ATOM 776 O O . CYS A 1 99 ? -0.31 17.578 14.172 1 98.81 99 CYS A O 1
ATOM 778 N N . THR A 1 100 ? -1.079 15.844 15.289 1 98.94 100 THR A N 1
ATOM 779 C CA . THR A 1 100 ? 0.231 15.289 15.617 1 98.94 100 THR A CA 1
ATOM 780 C C . THR A 1 100 ? 0.974 14.867 14.352 1 98.94 100 THR A C 1
ATOM 782 O O . THR A 1 100 ? 0.374 14.305 13.43 1 98.94 100 THR A O 1
ATOM 785 N N . ILE A 1 101 ? 2.293 15.133 14.289 1 98.94 101 ILE A N 1
ATOM 786 C CA . ILE A 1 101 ? 3.176 14.672 13.227 1 98.94 101 ILE A CA 1
ATOM 787 C C . ILE A 1 101 ? 4.098 13.578 13.766 1 98.94 101 ILE A C 1
ATOM 789 O O . ILE A 1 101 ? 4.723 13.742 14.812 1 98.94 101 ILE A O 1
ATOM 793 N N . TYR A 1 102 ? 4.109 12.469 13.117 1 98.94 102 TYR A N 1
ATOM 794 C CA . TYR A 1 102 ? 5.008 11.352 13.391 1 98.94 102 TYR A CA 1
ATOM 795 C C . TYR A 1 102 ? 6.098 11.258 12.328 1 98.94 102 TYR A C 1
ATOM 797 O O . TYR A 1 102 ? 5.848 11.523 11.148 1 98.94 102 TYR A O 1
ATOM 805 N N . TYR A 1 103 ? 7.301 10.891 12.758 1 98.94 103 TYR A N 1
ATOM 806 C CA . TYR A 1 103 ? 8.406 10.789 11.812 1 98.94 103 TYR A CA 1
ATOM 807 C C . TYR A 1 103 ? 9.375 9.68 12.227 1 98.94 103 TYR A C 1
ATOM 809 O O . TYR A 1 103 ? 9.508 9.375 13.414 1 98.94 103 TYR A O 1
ATOM 817 N N . LYS A 1 104 ? 9.984 9.023 11.25 1 98.62 104 LYS A N 1
ATOM 818 C CA . LYS A 1 104 ? 10.984 8 11.539 1 98.62 104 LYS A CA 1
ATOM 819 C C . LYS A 1 104 ? 12.195 8.594 12.258 1 98.62 104 LYS A C 1
ATOM 821 O O . LYS A 1 104 ? 12.938 9.383 11.68 1 98.62 104 LYS A O 1
ATOM 826 N N . LYS A 1 105 ? 12.43 8.109 13.367 1 97.69 105 LYS A N 1
ATOM 827 C CA . LYS A 1 105 ? 13.375 8.758 14.273 1 97.69 105 LYS A CA 1
ATOM 828 C C . LYS A 1 105 ? 14.812 8.539 13.812 1 97.69 105 LYS A C 1
ATOM 830 O O . LYS A 1 105 ? 15.695 9.352 14.109 1 97.69 105 LYS A O 1
ATOM 835 N N . ASP A 1 106 ? 15.102 7.535 13.109 1 97.25 106 ASP A N 1
ATOM 836 C CA . ASP A 1 106 ? 16.453 7.234 12.672 1 97.25 106 ASP A CA 1
ATOM 837 C C . ASP A 1 106 ? 16.797 7.973 11.375 1 97.25 106 ASP A C 1
ATOM 839 O O . ASP A 1 106 ? 17.938 7.965 10.93 1 97.25 106 ASP A O 1
ATOM 843 N N . ARG A 1 107 ? 15.828 8.664 10.844 1 97.31 107 ARG A N 1
ATOM 844 C CA . ARG A 1 107 ? 16.078 9.305 9.555 1 97.31 107 ARG A CA 1
ATOM 845 C C . ARG A 1 107 ? 16.078 10.82 9.695 1 97.31 107 ARG A C 1
ATOM 847 O O . ARG A 1 107 ? 16.766 11.516 8.945 1 97.31 107 ARG A O 1
ATOM 854 N N . PHE A 1 108 ? 15.359 11.328 10.625 1 98.56 108 PHE A N 1
ATOM 855 C CA . PHE A 1 108 ? 15.164 12.773 10.617 1 98.56 108 PHE A CA 1
ATOM 856 C C . PHE A 1 108 ? 15.633 13.391 11.93 1 98.56 108 PHE A C 1
ATOM 858 O O . PHE A 1 108 ? 15.445 12.805 13 1 98.56 108 PHE A O 1
ATOM 865 N N . LYS A 1 109 ? 16.172 14.539 11.781 1 98.56 109 LYS A N 1
ATOM 866 C CA . LYS A 1 109 ? 16.359 15.469 12.898 1 98.56 109 LYS A CA 1
ATOM 867 C C . LYS A 1 109 ? 15.352 16.609 12.828 1 98.56 109 LYS A C 1
ATOM 869 O O . LYS A 1 109 ? 15.18 17.234 11.781 1 98.56 109 LYS A O 1
ATOM 874 N N . VAL A 1 110 ? 14.711 16.844 13.93 1 98.81 110 VAL A N 1
ATOM 875 C CA . VAL A 1 110 ? 13.781 17.953 13.992 1 98.81 110 VAL A CA 1
ATOM 876 C C . VAL A 1 110 ? 14.508 19.203 14.492 1 98.81 110 VAL A C 1
ATOM 878 O O . VAL A 1 110 ? 15 19.234 15.625 1 98.81 110 VAL A O 1
ATOM 881 N N . LEU A 1 111 ? 14.516 20.234 13.641 1 98.81 111 LEU A N 1
ATOM 882 C CA . LEU A 1 111 ? 15.258 21.453 13.945 1 98.81 111 LEU A CA 1
ATOM 883 C C . LEU A 1 111 ? 14.375 22.469 14.664 1 98.81 111 LEU A C 1
ATOM 885 O O . LEU A 1 111 ? 14.875 23.297 15.422 1 98.81 111 LEU A O 1
ATOM 889 N N . ASP A 1 112 ? 13.156 22.469 14.383 1 98.62 112 ASP A N 1
ATOM 890 C CA . ASP A 1 112 ? 12.141 23.328 14.969 1 98.62 112 ASP A CA 1
ATOM 891 C C . ASP A 1 112 ? 10.75 22.703 14.852 1 98.62 112 ASP A C 1
ATOM 893 O O . ASP A 1 112 ? 10.469 21.984 13.891 1 98.62 112 ASP A O 1
ATOM 897 N N . SER A 1 113 ? 9.953 22.859 15.867 1 98.75 113 SER A N 1
ATOM 898 C CA . SER A 1 113 ? 8.57 22.391 15.805 1 98.75 113 SER A CA 1
ATOM 899 C C . SER A 1 113 ? 7.684 23.188 16.766 1 98.75 113 SER A C 1
ATOM 901 O O . SER A 1 113 ? 8.156 23.672 17.797 1 98.75 113 SER A O 1
ATOM 903 N N . ASN A 1 114 ? 6.457 23.312 16.391 1 98.69 114 ASN A N 1
ATOM 904 C CA . ASN A 1 114 ? 5.469 23.969 17.25 1 98.69 114 ASN A CA 1
ATOM 905 C C . ASN A 1 114 ? 4.047 23.734 16.75 1 98.69 114 ASN A C 1
ATOM 907 O O . ASN A 1 114 ? 3.85 23.094 15.711 1 98.69 114 ASN A O 1
ATOM 911 N N . THR A 1 115 ? 3.115 24.078 17.578 1 98.81 115 THR A N 1
ATOM 912 C CA . THR A 1 115 ? 1.699 24.094 17.234 1 98.81 115 THR A CA 1
ATOM 913 C C . THR A 1 115 ? 1.11 25.5 17.406 1 98.81 115 THR A C 1
ATOM 915 O O . THR A 1 115 ? 1.403 26.172 18.391 1 98.81 115 THR A O 1
ATOM 918 N N . PHE A 1 116 ? 0.35 25.953 16.438 1 98.88 116 PHE A N 1
ATOM 919 C CA . PHE A 1 116 ? -0.381 27.203 16.594 1 98.88 116 PHE A CA 1
ATOM 920 C C . PHE A 1 116 ? -1.867 27 16.328 1 98.88 116 PHE A C 1
ATOM 922 O O . PHE A 1 116 ? -2.254 26.062 15.633 1 98.88 116 PHE A O 1
ATOM 929 N N . TRP A 1 117 ? -2.684 27.812 16.969 1 98.88 117 TRP A N 1
ATOM 930 C CA . TRP A 1 117 ? -4.137 27.75 16.828 1 98.88 117 TRP A CA 1
ATOM 931 C C . TRP A 1 117 ? -4.609 28.578 15.641 1 98.88 117 TRP A C 1
ATOM 933 O O . TRP A 1 117 ? -4.094 29.672 15.391 1 98.88 117 TRP A O 1
ATOM 943 N N . LEU A 1 118 ? -5.527 28.047 14.859 1 98.81 118 LEU A N 1
ATOM 944 C CA . LEU A 1 118 ? -6.121 28.766 13.734 1 98.81 118 LEU A CA 1
ATOM 945 C C . LEU A 1 118 ? -7.184 29.734 14.219 1 98.81 118 LEU A C 1
ATOM 947 O O . LEU A 1 118 ? -8.383 29.5 14.055 1 98.81 118 LEU A O 1
ATOM 951 N N . SER A 1 119 ? -6.633 30.828 14.688 1 98.75 119 SER A N 1
ATOM 952 C CA . SER A 1 119 ? -7.457 31.875 15.289 1 98.75 119 SER A CA 1
ATOM 953 C C . SER A 1 119 ? -6.777 33.25 15.211 1 98.75 119 SER A C 1
ATOM 955 O O . SER A 1 119 ? -5.664 33.344 14.688 1 98.75 119 SER A O 1
ATOM 957 N N . GLU A 1 120 ? -7.465 34.219 15.719 1 98.5 120 GLU A N 1
ATOM 958 C CA . GLU A 1 120 ? -6.91 35.562 15.758 1 98.5 120 GLU A CA 1
ATOM 959 C C . GLU A 1 120 ? -5.766 35.688 16.766 1 98.5 120 GLU A C 1
ATOM 961 O O . GLU A 1 120 ? -4.973 36.625 16.719 1 98.5 120 GLU A O 1
ATOM 966 N N . THR A 1 121 ? -5.637 34.75 17.672 1 98.38 121 THR A N 1
ATOM 967 C CA . THR A 1 121 ? -4.555 34.656 18.641 1 98.38 121 THR A CA 1
ATOM 968 C C . THR A 1 121 ? -3.885 33.312 18.578 1 98.38 121 THR A C 1
ATOM 970 O O . THR A 1 121 ? -4.012 32.5 19.516 1 98.38 121 THR A O 1
ATOM 973 N N . PRO A 1 122 ? -3.113 33.094 17.609 1 98.38 122 PRO A N 1
ATOM 974 C CA . PRO A 1 122 ? -2.676 31.75 17.234 1 98.38 122 PRO A CA 1
ATOM 975 C C . PRO A 1 122 ? -1.662 31.172 18.219 1 98.38 122 PRO A C 1
ATOM 977 O O . PRO A 1 122 ? -1.359 29.969 18.172 1 98.38 122 PRO A O 1
ATOM 980 N N . ASN A 1 123 ? -1.131 31.922 19.219 1 97.62 123 ASN A N 1
ATOM 981 C CA . ASN A 1 123 ? -0.085 31.438 20.125 1 97.62 123 ASN A CA 1
ATOM 982 C C . ASN A 1 123 ? -0.663 30.969 21.453 1 97.62 123 ASN A C 1
ATOM 984 O O . ASN A 1 123 ? 0.081 30.547 22.344 1 97.62 123 ASN A O 1
ATOM 988 N N . VAL A 1 124 ? -2.01 31.031 21.594 1 97.5 124 VAL A N 1
ATOM 989 C CA . VAL A 1 124 ? -2.676 30.531 22.781 1 97.5 124 VAL A CA 1
ATOM 990 C C . VAL A 1 124 ? -3.916 29.734 22.391 1 97.5 124 VAL A C 1
ATOM 992 O O . VAL A 1 124 ? -4.449 29.906 21.297 1 97.5 124 VAL A O 1
ATOM 995 N N . VAL A 1 125 ? -4.312 28.922 23.328 1 98.44 125 VAL A N 1
ATOM 996 C CA . VAL A 1 125 ? -5.531 28.156 23.094 1 98.44 125 VAL A CA 1
ATOM 997 C C . VAL A 1 125 ? -6.691 29.109 22.812 1 98.44 125 VAL A C 1
ATOM 999 O O . VAL A 1 125 ? -7.074 29.906 23.688 1 98.44 125 VAL A O 1
ATOM 1002 N N . SER A 1 126 ? -7.238 29 21.578 1 98.25 126 SER A N 1
ATOM 1003 C CA . SER A 1 126 ? -8.289 29.938 21.188 1 98.25 126 SER A CA 1
ATOM 1004 C C . SER A 1 126 ? -9.078 29.406 20 1 98.25 126 SER A C 1
ATOM 1006 O O . SER A 1 126 ? -8.57 28.594 19.219 1 98.25 126 SER A O 1
ATOM 1008 N N . ARG A 1 127 ? -10.305 29.812 19.922 1 97.94 127 ARG A N 1
ATOM 1009 C CA . ARG A 1 127 ? -11.188 29.516 18.797 1 97.94 127 ARG A CA 1
ATOM 1010 C C . ARG A 1 127 ? -11.25 30.688 17.828 1 97.94 127 ARG A C 1
ATOM 1012 O O . ARG A 1 127 ? -11.398 31.844 18.234 1 97.94 127 ARG A O 1
ATOM 1019 N N . GLY A 1 128 ? -11.172 30.375 16.547 1 97.56 128 GLY A N 1
ATOM 1020 C CA . GLY A 1 128 ? -11.07 31.438 15.57 1 97.56 128 GLY A CA 1
ATOM 1021 C C . GLY A 1 128 ? -12.398 31.797 14.945 1 97.56 128 GLY A C 1
ATOM 1022 O O . GLY A 1 128 ? -13.156 30.922 14.516 1 97.56 128 GLY A O 1
ATOM 1023 N N . TRP A 1 129 ? -12.641 33.125 14.875 1 98.31 129 TRP A N 1
ATOM 1024 C CA . TRP A 1 129 ? -13.719 33.688 14.062 1 98.31 129 TRP A CA 1
ATOM 1025 C C . TRP A 1 129 ? -15.023 32.938 14.297 1 98.31 129 TRP A C 1
ATOM 1027 O O . TRP A 1 129 ? -15.547 32.906 15.414 1 98.31 129 TRP A O 1
ATOM 1037 N N . ASP A 1 130 ? -15.609 32.25 13.258 1 98.62 130 ASP A N 1
ATOM 1038 C CA . ASP A 1 130 ? -16.891 31.547 13.398 1 98.62 130 ASP A CA 1
ATOM 1039 C C . ASP A 1 130 ? -16.688 30.047 13.547 1 98.62 130 ASP A C 1
ATOM 1041 O O . ASP A 1 130 ? -17.609 29.266 13.281 1 98.62 130 ASP A O 1
ATOM 1045 N N . ALA A 1 131 ? -15.477 29.641 13.945 1 98.44 131 ALA A N 1
ATOM 1046 C CA . ALA A 1 131 ? -15.18 28.219 14.102 1 98.44 131 ALA A CA 1
ATOM 1047 C C . ALA A 1 131 ? -16.078 27.578 15.156 1 98.44 131 ALA A C 1
ATOM 1049 O O . ALA A 1 131 ? -16.422 28.219 16.156 1 98.44 131 ALA A O 1
ATOM 1050 N N . ALA A 1 132 ? -16.469 26.328 14.93 1 97.94 132 ALA A N 1
ATOM 1051 C CA . ALA A 1 132 ? -17.266 25.562 15.891 1 97.94 132 ALA A CA 1
ATOM 1052 C C . ALA A 1 132 ? -16.375 25.016 17.016 1 97.94 132 ALA A C 1
ATOM 1054 O O . ALA A 1 132 ? -16.859 24.75 18.125 1 97.94 132 ALA A O 1
ATOM 1055 N N . CYS A 1 133 ? -15.086 24.828 16.766 1 97.12 133 CYS A N 1
ATOM 1056 C CA . CYS A 1 133 ? -14.141 24.297 17.734 1 97.12 133 CYS A CA 1
ATOM 1057 C C . CYS A 1 133 ? -12.758 24.891 17.531 1 97.12 133 CYS A C 1
ATOM 1059 O O . CYS A 1 133 ? -12.5 25.562 16.531 1 97.12 133 CYS A O 1
ATOM 1061 N N . ASN A 1 134 ? -11.898 24.734 18.609 1 98.38 134 ASN A N 1
ATOM 1062 C CA . ASN A 1 134 ? -10.492 25.078 18.422 1 98.38 134 ASN A CA 1
ATOM 1063 C C . ASN A 1 134 ? -9.852 24.219 17.328 1 98.38 134 ASN A C 1
ATOM 1065 O O . ASN A 1 134 ? -10.062 23.016 17.281 1 98.38 134 ASN A O 1
ATOM 1069 N N . ARG A 1 135 ? -9.203 24.891 16.453 1 98.81 135 ARG A N 1
ATOM 1070 C CA . ARG A 1 135 ? -8.469 24.203 15.398 1 98.81 135 ARG A CA 1
ATOM 1071 C C . ARG A 1 135 ? -6.988 24.578 15.43 1 98.81 135 ARG A C 1
ATOM 1073 O O . ARG A 1 135 ? -6.637 25.703 15.797 1 98.81 135 ARG A O 1
ATOM 1080 N N . VAL A 1 136 ? -6.121 23.594 15.031 1 98.88 136 VAL A N 1
ATOM 1081 C CA . VAL A 1 136 ? -4.691 23.844 15.164 1 98.88 136 VAL A CA 1
ATOM 1082 C C . VAL A 1 136 ? -3.967 23.406 13.891 1 98.88 136 VAL A C 1
ATOM 1084 O O . VAL A 1 136 ? -4.52 22.672 13.078 1 98.88 136 VAL A O 1
ATOM 1087 N N . CYS A 1 137 ? -2.826 23.938 13.703 1 98.94 137 CYS A N 1
ATOM 1088 C CA . CYS A 1 137 ? -1.798 23.5 12.766 1 98.94 137 CYS A CA 1
ATOM 1089 C C . CYS A 1 137 ? -0.482 23.234 13.492 1 98.94 137 CYS A C 1
ATOM 1091 O O . CYS A 1 137 ? 0.018 24.078 14.219 1 98.94 137 CYS A O 1
ATOM 1093 N N . THR A 1 138 ? 0.035 22.031 13.344 1 98.94 138 THR A N 1
ATOM 1094 C CA . THR A 1 138 ? 1.348 21.656 13.859 1 98.94 138 THR A CA 1
ATOM 1095 C C . THR A 1 138 ? 2.381 21.625 12.734 1 98.94 138 THR A C 1
ATOM 1097 O O . THR A 1 138 ? 2.096 21.141 11.633 1 98.94 138 THR A O 1
ATOM 1100 N N . TYR A 1 139 ? 3.584 22.203 13.016 1 98.94 139 TYR A N 1
ATOM 1101 C CA . TYR A 1 139 ? 4.605 22.172 11.977 1 98.94 139 TYR A CA 1
ATOM 1102 C C . TYR A 1 139 ? 5.945 21.719 12.539 1 98.94 139 TYR A C 1
ATOM 1104 O O . TYR A 1 139 ? 6.168 21.781 13.75 1 98.94 139 TYR A O 1
ATOM 1112 N N . GLY A 1 140 ? 6.766 21.172 11.664 1 98.88 140 GLY A N 1
ATOM 1113 C CA . GLY A 1 140 ? 8.148 20.844 11.969 1 98.88 140 GLY A CA 1
ATOM 1114 C C . GLY A 1 140 ? 9.102 21.141 10.82 1 98.88 140 GLY A C 1
ATOM 1115 O O . GLY A 1 140 ? 8.742 20.984 9.656 1 98.88 140 GLY A O 1
ATOM 1116 N N . LEU A 1 141 ? 10.297 21.688 11.18 1 98.94 141 LEU A N 1
ATOM 1117 C CA . LEU A 1 141 ? 11.43 21.781 10.266 1 98.94 141 LEU A CA 1
ATOM 1118 C C . LEU A 1 141 ? 12.328 20.547 10.383 1 98.94 141 LEU A C 1
ATOM 1120 O O . LEU A 1 141 ? 12.906 20.297 11.445 1 98.94 141 LEU A O 1
ATOM 1124 N N . PHE A 1 142 ? 12.422 19.844 9.273 1 98.88 142 PHE A N 1
ATOM 1125 C CA . PHE A 1 142 ? 13.125 18.562 9.281 1 98.88 142 PHE A CA 1
ATOM 1126 C C . PHE A 1 142 ? 14.445 18.672 8.516 1 98.88 142 PHE A C 1
ATOM 1128 O O . PHE A 1 142 ? 14.508 19.312 7.469 1 98.88 142 PHE A O 1
ATOM 1135 N N . LYS A 1 143 ? 15.406 18.062 9.078 1 98.56 143 LYS A N 1
ATOM 1136 C CA . LYS A 1 143 ? 16.609 17.734 8.328 1 98.56 143 LYS A CA 1
ATOM 1137 C C . LYS A 1 143 ? 16.688 16.234 8.039 1 98.56 143 LYS A C 1
ATOM 1139 O O . LYS A 1 143 ? 16.719 15.422 8.969 1 98.56 143 LYS A O 1
ATOM 1144 N N . ASP A 1 144 ? 16.609 15.875 6.812 1 97.69 144 ASP A N 1
ATOM 1145 C CA . ASP A 1 144 ? 16.797 14.484 6.406 1 97.69 144 ASP A CA 1
ATOM 1146 C C . ASP A 1 144 ? 18.266 14.07 6.531 1 97.69 144 ASP A C 1
ATOM 1148 O O . ASP A 1 144 ? 19.109 14.578 5.801 1 97.69 144 ASP A O 1
ATOM 1152 N N . LEU A 1 145 ? 18.5 13.164 7.395 1 96.25 145 LEU A N 1
ATOM 1153 C CA . LEU A 1 145 ? 19.875 12.781 7.691 1 96.25 145 LEU A CA 1
ATOM 1154 C C . LEU A 1 145 ? 20.469 11.945 6.559 1 96.25 145 LEU A C 1
ATOM 1156 O O . LEU A 1 145 ? 21.688 11.82 6.441 1 96.25 145 LEU A O 1
ATOM 1160 N N . LYS A 1 146 ? 19.609 11.414 5.738 1 91.25 146 LYS A N 1
ATOM 1161 C CA . LYS A 1 146 ? 20.062 10.602 4.609 1 91.25 146 LYS A CA 1
ATOM 1162 C C . LYS A 1 146 ? 20.422 11.477 3.412 1 91.25 146 LYS A C 1
ATOM 1164 O O . LYS A 1 146 ? 21.484 11.32 2.814 1 91.25 146 LYS A O 1
ATOM 1169 N N . THR A 1 147 ? 19.609 12.445 3.096 1 92.38 147 THR A N 1
ATOM 1170 C CA . THR A 1 147 ? 19.797 13.25 1.89 1 92.38 147 THR A CA 1
ATOM 1171 C C . THR A 1 147 ? 20.391 14.609 2.232 1 92.38 147 THR A C 1
ATOM 1173 O O . THR A 1 147 ? 20.828 15.344 1.342 1 92.38 147 THR A O 1
ATOM 1176 N N . LYS A 1 148 ? 20.328 14.984 3.457 1 94.75 148 LYS A N 1
ATOM 1177 C CA . LYS A 1 148 ? 20.828 16.25 3.988 1 94.75 148 LYS A CA 1
ATOM 1178 C C . LYS A 1 148 ? 19.922 17.406 3.598 1 94.75 148 LYS A C 1
ATOM 1180 O O . LYS A 1 148 ? 20.234 18.562 3.865 1 94.75 148 LYS A O 1
ATOM 1185 N N . LYS A 1 149 ? 18.781 17.094 3.039 1 95.5 149 LYS A N 1
ATOM 1186 C CA . LYS A 1 149 ? 17.812 18.125 2.68 1 95.5 149 LYS A CA 1
ATOM 1187 C C . LYS A 1 149 ? 17.031 18.594 3.902 1 95.5 149 LYS A C 1
ATOM 1189 O O . LYS A 1 149 ? 16.812 17.828 4.836 1 95.5 149 LYS A O 1
ATOM 1194 N N . THR A 1 150 ? 16.672 19.859 3.883 1 98.19 150 THR A N 1
ATOM 1195 C CA . THR A 1 150 ? 15.867 20.469 4.934 1 98.19 150 THR A CA 1
ATOM 1196 C C . THR A 1 150 ? 14.516 20.922 4.379 1 98.19 150 THR A C 1
ATOM 1198 O O . THR A 1 150 ? 14.445 21.484 3.287 1 98.19 150 THR A O 1
ATOM 1201 N N . PHE A 1 151 ? 13.438 20.609 5.039 1 98.75 151 PHE A N 1
ATOM 1202 C CA . PHE A 1 151 ? 12.117 21 4.559 1 98.75 151 PHE A CA 1
ATOM 1203 C C . PHE A 1 151 ? 11.133 21.109 5.715 1 98.75 151 PHE A C 1
ATOM 1205 O O . PHE A 1 151 ? 11.359 20.562 6.793 1 98.75 151 PHE A O 1
ATOM 1212 N N . TYR A 1 152 ? 10.039 21.875 5.492 1 98.88 152 TYR A N 1
ATOM 1213 C CA . TYR A 1 152 ? 8.953 22.016 6.461 1 98.88 152 TYR A CA 1
ATOM 1214 C C . TYR A 1 152 ? 7.809 21.062 6.141 1 98.88 152 TYR A C 1
ATOM 1216 O O . TYR A 1 152 ? 7.516 20.812 4.973 1 98.88 152 TYR A O 1
ATOM 1224 N N . VAL A 1 153 ? 7.188 20.562 7.223 1 98.94 153 VAL A N 1
ATOM 1225 C CA . VAL A 1 153 ? 5.875 19.938 7.129 1 98.94 153 VAL A CA 1
ATOM 1226 C C . VAL A 1 153 ? 4.895 20.641 8.055 1 98.94 153 VAL A C 1
ATOM 1228 O O . VAL A 1 153 ? 5.164 20.812 9.25 1 98.94 153 VAL A O 1
ATOM 1231 N N . PHE A 1 154 ? 3.773 21.125 7.477 1 99 154 PHE A N 1
ATOM 1232 C CA . PHE A 1 154 ? 2.65 21.688 8.219 1 99 154 PHE A CA 1
ATOM 1233 C C . PHE A 1 154 ? 1.434 20.781 8.133 1 99 154 PHE A C 1
ATOM 1235 O O . PHE A 1 154 ? 1.025 20.375 7.039 1 99 154 PHE A O 1
ATOM 1242 N N . ASN A 1 155 ? 0.9 20.375 9.258 1 99 155 ASN A N 1
ATOM 1243 C CA . ASN A 1 155 ? -0.26 19.5 9.383 1 99 155 ASN A CA 1
ATOM 1244 C C . ASN A 1 155 ? -1.439 20.219 10.031 1 99 155 ASN A C 1
ATOM 1246 O O . ASN A 1 155 ? -1.402 20.547 11.219 1 99 155 ASN A O 1
ATOM 1250 N N . LEU A 1 156 ? -2.521 20.516 9.273 1 98.62 156 LEU A N 1
ATOM 1251 C CA . LEU A 1 156 ? -3.58 21.344 9.844 1 98.62 156 LEU A CA 1
ATOM 1252 C C . LEU A 1 156 ? -4.926 20.641 9.758 1 98.62 156 LEU A C 1
ATOM 1254 O O . LEU A 1 156 ? -5.055 19.625 9.078 1 98.62 156 LEU A O 1
ATOM 1258 N N . HIS A 1 157 ? -5.891 21.047 10.5 1 98.94 157 HIS A N 1
ATOM 1259 C CA . HIS A 1 157 ? -7.297 20.656 10.492 1 98.94 157 HIS A CA 1
ATOM 1260 C C . HIS A 1 157 ? -8.203 21.891 10.516 1 98.94 157 HIS A C 1
ATOM 1262 O O . HIS A 1 157 ? -8.297 22.578 11.531 1 98.94 157 HIS A O 1
ATOM 1268 N N . LEU A 1 158 ? -8.844 22.188 9.375 1 98.88 158 LEU A N 1
ATOM 1269 C CA . LEU A 1 158 ? -9.727 23.344 9.312 1 98.88 158 LEU A CA 1
ATOM 1270 C C . LEU A 1 158 ? -11.094 23.016 9.914 1 98.88 158 LEU A C 1
ATOM 1272 O O . LEU A 1 158 ? -11.445 21.844 10.062 1 98.88 158 LEU A O 1
ATOM 1276 N N . ASP A 1 159 ? -11.766 24.094 10.227 1 98.69 159 ASP A N 1
ATOM 1277 C CA . ASP A 1 159 ? -13.047 23.953 10.906 1 98.69 159 ASP A CA 1
ATOM 1278 C C . ASP A 1 159 ? -14.109 23.375 9.961 1 98.69 159 ASP A C 1
ATOM 1280 O O . ASP A 1 159 ? -14.156 23.734 8.789 1 98.69 159 ASP A O 1
ATOM 1284 N N . HIS A 1 160 ? -15.016 22.547 10.523 1 97.5 160 HIS A N 1
ATOM 1285 C CA . HIS A 1 160 ? -15.992 21.844 9.688 1 97.5 160 HIS A CA 1
ATOM 1286 C C . HIS A 1 160 ? -17.266 22.656 9.539 1 97.5 160 HIS A C 1
ATOM 1288 O O . HIS A 1 160 ? -18.094 22.359 8.672 1 97.5 160 HIS A O 1
ATOM 1294 N N . MET A 1 161 ? -17.469 23.719 10.328 1 96.94 161 MET A N 1
ATOM 1295 C CA . MET A 1 161 ? -18.703 24.484 10.281 1 96.94 161 MET A CA 1
ATOM 1296 C C . MET A 1 161 ? -18.438 25.906 9.805 1 96.94 161 MET A C 1
ATOM 1298 O O . MET A 1 161 ? -19.156 26.422 8.945 1 96.94 161 MET A O 1
ATOM 1302 N N . GLY A 1 162 ? -17.406 26.531 10.352 1 98.06 162 GLY A N 1
ATOM 1303 C CA . GLY A 1 162 ? -17.141 27.938 10.102 1 98.06 162 GLY A CA 1
ATOM 1304 C C . GLY A 1 162 ? -16.562 28.203 8.727 1 98.06 162 GLY A C 1
ATOM 1305 O O . GLY A 1 162 ? -15.414 27.828 8.445 1 98.06 162 GLY A O 1
ATOM 1306 N N . GLU A 1 163 ? -17.266 28.906 7.891 1 97.81 163 GLU A N 1
ATOM 1307 C CA . GLU A 1 163 ? -16.781 29.219 6.547 1 97.81 163 GLU A CA 1
ATOM 1308 C C . GLU A 1 163 ? -15.664 30.266 6.586 1 97.81 163 GLU A C 1
ATOM 1310 O O . GLU A 1 163 ? -14.648 30.109 5.914 1 97.81 163 GLU A O 1
ATOM 1315 N N . VAL A 1 164 ? -15.938 31.297 7.352 1 98.44 164 VAL A N 1
ATOM 1316 C CA . VAL A 1 164 ? -14.93 32.344 7.5 1 98.44 164 VAL A CA 1
ATOM 1317 C C . VAL A 1 164 ? -13.672 31.781 8.141 1 98.44 164 VAL A C 1
ATOM 1319 O O . VAL A 1 164 ? -12.555 32.094 7.734 1 98.44 164 VAL A O 1
ATOM 1322 N N . ALA A 1 165 ? -13.883 30.922 9.086 1 98.62 165 ALA A N 1
ATOM 1323 C CA . ALA A 1 165 ? -12.773 30.281 9.789 1 98.62 165 ALA A CA 1
ATOM 1324 C C . ALA A 1 165 ? -11.898 29.484 8.828 1 98.62 165 ALA A C 1
ATOM 1326 O O . ALA A 1 165 ? -10.68 29.438 8.977 1 98.62 165 ALA A O 1
ATOM 1327 N N . ARG A 1 166 ? -12.5 28.812 7.859 1 98.69 166 ARG A N 1
ATOM 1328 C CA . ARG A 1 166 ? -11.727 28.047 6.891 1 98.69 166 ARG A CA 1
ATOM 1329 C C . ARG A 1 166 ? -10.859 28.969 6.027 1 98.69 166 ARG A C 1
ATOM 1331 O O . ARG A 1 166 ? -9.672 28.703 5.832 1 98.69 166 ARG A O 1
ATOM 1338 N N . ILE A 1 167 ? -11.414 30.031 5.559 1 98.56 167 ILE A N 1
ATOM 1339 C CA . ILE A 1 167 ? -10.695 30.969 4.707 1 98.56 167 ILE A CA 1
ATOM 1340 C C . ILE A 1 167 ? -9.578 31.625 5.508 1 98.56 167 ILE A C 1
ATOM 1342 O O . ILE A 1 167 ? -8.414 31.625 5.082 1 98.56 167 ILE A O 1
ATOM 1346 N N . LYS A 1 168 ? -9.906 32.156 6.688 1 98.81 168 LYS A N 1
ATOM 1347 C CA . LYS A 1 168 ? -8.938 32.875 7.523 1 98.81 168 LYS A CA 1
ATOM 1348 C C . LYS A 1 168 ? -7.895 31.906 8.078 1 98.81 168 LYS A C 1
ATOM 1350 O O . LYS A 1 168 ? -6.73 32.281 8.258 1 98.81 168 LYS A O 1
ATOM 1355 N N . GLY A 1 169 ? -8.328 30.688 8.375 1 98.75 169 GLY A N 1
ATOM 1356 C CA . GLY A 1 169 ? -7.379 29.672 8.797 1 98.75 169 GLY A CA 1
ATOM 1357 C C . GLY A 1 169 ? -6.289 29.406 7.777 1 98.75 169 GLY A C 1
ATOM 1358 O O . GLY A 1 169 ? -5.109 29.328 8.125 1 98.75 169 GLY A O 1
ATOM 1359 N N . VAL A 1 170 ? -6.648 29.297 6.512 1 98.81 170 VAL A N 1
ATOM 1360 C CA . VAL A 1 170 ? -5.691 29.109 5.43 1 98.81 170 VAL A CA 1
ATOM 1361 C C . VAL A 1 170 ? -4.785 30.328 5.312 1 98.81 170 VAL A C 1
ATOM 1363 O O . VAL A 1 170 ? -3.566 30.188 5.184 1 98.81 170 VAL A O 1
ATOM 1366 N N . GLN A 1 171 ? -5.355 31.484 5.363 1 98.75 171 GLN A N 1
ATOM 1367 C CA . GLN A 1 171 ? -4.566 32.719 5.289 1 98.75 171 GLN A CA 1
ATOM 1368 C C . GLN A 1 171 ? -3.553 32.781 6.426 1 98.75 171 GLN A C 1
ATOM 1370 O O . GLN A 1 171 ? -2.396 33.156 6.211 1 98.75 171 GLN A O 1
ATOM 1375 N N . LEU A 1 172 ? -4.012 32.438 7.586 1 98.88 172 LEU A N 1
ATOM 1376 C CA . LEU A 1 172 ? -3.113 32.438 8.734 1 98.88 172 LEU A CA 1
ATOM 1377 C C . LEU A 1 172 ? -1.994 31.406 8.539 1 98.88 172 LEU A C 1
ATOM 1379 O O . LEU A 1 172 ? -0.826 31.719 8.797 1 98.88 172 LEU A O 1
ATOM 1383 N N . ALA A 1 173 ? -2.338 30.203 8.133 1 98.88 173 ALA A N 1
ATOM 1384 C CA . ALA A 1 173 ? -1.331 29.172 7.902 1 98.88 173 ALA A CA 1
ATOM 1385 C C . ALA A 1 173 ? -0.289 29.625 6.891 1 98.88 173 ALA A C 1
ATOM 1387 O O . ALA A 1 173 ? 0.914 29.469 7.109 1 98.88 173 ALA A O 1
ATOM 1388 N N . LEU A 1 174 ? -0.757 30.203 5.762 1 98.81 174 LEU A N 1
ATOM 1389 C CA . LEU A 1 174 ? 0.153 30.703 4.73 1 98.81 174 LEU A CA 1
ATOM 1390 C C . LEU A 1 174 ? 1.031 31.828 5.27 1 98.81 174 LEU A C 1
ATOM 1392 O O . LEU A 1 174 ? 2.225 31.875 4.965 1 98.81 174 LEU A O 1
ATOM 1396 N N . SER A 1 175 ? 0.439 32.688 6.035 1 98.75 175 SER A N 1
ATOM 1397 C CA . SER A 1 175 ? 1.202 33.75 6.648 1 98.75 175 SER A CA 1
ATOM 1398 C C . SER A 1 175 ? 2.271 33.219 7.59 1 98.75 175 SER A C 1
ATOM 1400 O O . SER A 1 175 ? 3.412 33.688 7.578 1 98.75 175 SER A O 1
ATOM 1402 N N . LYS A 1 176 ? 1.924 32.25 8.422 1 98.69 176 LYS A N 1
ATOM 1403 C CA . LYS A 1 176 ? 2.871 31.625 9.344 1 98.69 176 LYS A CA 1
ATOM 1404 C C . LYS A 1 176 ? 4 30.938 8.586 1 98.69 176 LYS A C 1
ATOM 1406 O O . LYS A 1 176 ? 5.16 31 8.992 1 98.69 176 LYS A O 1
ATOM 1411 N N . MET A 1 177 ? 3.66 30.25 7.531 1 98.75 177 MET A N 1
ATOM 1412 C CA . MET A 1 177 ? 4.672 29.594 6.707 1 98.75 177 MET A CA 1
ATOM 1413 C C . MET A 1 177 ? 5.691 30.594 6.191 1 98.75 177 MET A C 1
ATOM 1415 O O . MET A 1 177 ? 6.898 30.344 6.238 1 98.75 177 MET A O 1
ATOM 1419 N N . LYS A 1 178 ? 5.176 31.688 5.719 1 98.19 178 LYS A N 1
ATOM 1420 C CA . LYS A 1 178 ? 6.055 32.75 5.207 1 98.19 178 LYS A CA 1
ATOM 1421 C C . LYS A 1 178 ? 6.934 33.312 6.316 1 98.19 178 LYS A C 1
ATOM 1423 O O . LYS A 1 178 ? 8.133 33.531 6.113 1 98.19 178 LYS A O 1
ATOM 1428 N N . GLU A 1 179 ? 6.371 33.5 7.461 1 98.25 179 GLU A N 1
ATOM 1429 C CA . GLU A 1 179 ? 7.086 34.031 8.609 1 98.25 179 GLU A CA 1
ATOM 1430 C C . GLU A 1 179 ? 8.18 33.094 9.086 1 98.25 179 GLU A C 1
ATOM 1432 O O . GLU A 1 179 ? 9.281 33.531 9.43 1 98.25 179 GLU A O 1
ATOM 1437 N N . LEU A 1 180 ? 7.891 31.844 9.125 1 98.38 180 LEU A N 1
ATOM 1438 C CA . LEU A 1 180 ? 8.781 30.828 9.68 1 98.38 180 LEU A CA 1
ATOM 1439 C C . LEU A 1 180 ? 9.867 30.453 8.672 1 98.38 180 LEU A C 1
ATOM 1441 O O . LEU A 1 180 ? 11.023 30.234 9.047 1 98.38 180 LEU A O 1
ATOM 1445 N N . ASN A 1 181 ? 9.469 30.406 7.43 1 98.38 181 ASN A N 1
ATOM 1446 C CA . ASN A 1 181 ? 10.344 29.844 6.398 1 98.38 181 ASN A CA 1
ATOM 1447 C C . ASN A 1 181 ? 11.164 30.938 5.715 1 98.38 181 ASN A C 1
ATOM 1449 O O . ASN A 1 181 ? 11.078 31.109 4.5 1 98.38 181 ASN A O 1
ATOM 1453 N N . THR A 1 182 ? 12.062 31.531 6.461 1 97.44 182 THR A N 1
ATOM 1454 C CA . THR A 1 182 ? 12.844 32.656 5.984 1 97.44 182 THR A CA 1
ATOM 1455 C C . THR A 1 182 ? 13.898 32.219 4.984 1 97.44 182 THR A C 1
ATOM 1457 O O . THR A 1 182 ? 14.414 33.031 4.207 1 97.44 182 THR A O 1
ATOM 1460 N N . LYS A 1 183 ? 14.242 30.938 4.961 1 97.56 183 LYS A N 1
ATOM 1461 C CA . LYS A 1 183 ? 15.281 30.438 4.074 1 97.56 183 LYS A CA 1
ATOM 1462 C C . LYS A 1 183 ? 14.688 29.797 2.824 1 97.56 183 LYS A C 1
ATOM 1464 O O . LYS A 1 183 ? 15.406 29.234 2.002 1 97.56 183 LYS A O 1
ATOM 1469 N N . ASN A 1 184 ? 13.398 29.812 2.711 1 97.44 184 ASN A N 1
ATOM 1470 C CA . ASN A 1 184 ? 12.656 29.312 1.559 1 97.44 184 ASN A CA 1
ATOM 1471 C C . ASN A 1 184 ? 12.922 27.828 1.314 1 97.44 184 ASN A C 1
ATOM 1473 O O . ASN A 1 184 ? 13.195 27.422 0.183 1 97.44 184 ASN A O 1
ATOM 1477 N N . TYR A 1 185 ? 13.008 27.078 2.445 1 98.38 185 TYR A N 1
ATOM 1478 C CA . TYR A 1 185 ? 13.047 25.625 2.318 1 98.38 185 TYR A CA 1
ATOM 1479 C C . TYR A 1 185 ? 11.773 25.109 1.668 1 98.38 185 TYR A C 1
ATOM 1481 O O . TYR A 1 185 ? 10.711 25.719 1.784 1 98.38 185 TYR A O 1
ATOM 1489 N N . PRO A 1 186 ? 11.938 23.953 0.914 1 98.44 186 PRO A N 1
ATOM 1490 C CA . PRO A 1 186 ? 10.695 23.281 0.514 1 98.44 186 PRO A CA 1
ATOM 1491 C C . PRO A 1 186 ? 9.734 23.078 1.684 1 98.44 186 PRO A C 1
ATOM 1493 O O . PRO A 1 186 ? 10.18 22.812 2.805 1 98.44 186 PRO A O 1
ATOM 1496 N N . ALA A 1 187 ? 8.438 23.234 1.413 1 98.88 187 ALA A N 1
ATOM 1497 C CA . ALA A 1 187 ? 7.453 23.094 2.484 1 98.88 187 ALA A CA 1
ATOM 1498 C C . ALA A 1 187 ? 6.234 22.312 2.018 1 98.88 187 ALA A C 1
ATOM 1500 O O . ALA A 1 187 ? 5.777 22.484 0.883 1 98.88 187 ALA A O 1
ATOM 1501 N N . PHE A 1 188 ? 5.789 21.469 2.875 1 98.94 188 PHE A N 1
ATOM 1502 C CA . PHE A 1 188 ? 4.543 20.734 2.66 1 98.94 188 PHE A CA 1
ATOM 1503 C C . PHE A 1 188 ? 3.449 21.25 3.59 1 98.94 188 PHE A C 1
ATOM 1505 O O . PHE A 1 188 ? 3.682 21.438 4.785 1 98.94 188 PHE A O 1
ATOM 1512 N N . LEU A 1 189 ? 2.291 21.547 3.068 1 99 189 LEU A N 1
ATOM 1513 C CA . LEU A 1 189 ? 1.064 21.828 3.807 1 99 189 LEU A CA 1
ATOM 1514 C C . LEU A 1 189 ? 0.032 20.734 3.582 1 99 189 LEU A C 1
ATOM 1516 O O . LEU A 1 189 ? -0.394 20.5 2.449 1 99 189 LEU A O 1
ATOM 1520 N N . MET A 1 190 ? -0.327 20.016 4.68 1 99 190 MET A N 1
ATOM 1521 C CA . MET A 1 190 ? -1.176 18.844 4.504 1 99 190 MET A CA 1
ATOM 1522 C C . MET A 1 190 ? -2.227 18.766 5.605 1 99 190 MET A C 1
ATOM 1524 O O . MET A 1 190 ? -2.174 19.531 6.578 1 99 190 MET A O 1
ATOM 1528 N N . GLY A 1 191 ? -3.26 17.969 5.398 1 98.94 191 GLY A N 1
ATOM 1529 C CA . GLY A 1 191 ? -4.254 17.703 6.422 1 98.94 191 GLY A CA 1
ATOM 1530 C C . GLY A 1 191 ? -5.672 17.672 5.883 1 98.94 191 GLY A C 1
ATOM 1531 O O . GLY A 1 191 ? -5.891 17.375 4.707 1 98.94 191 GLY A O 1
ATOM 1532 N N . ASP A 1 192 ? -6.625 17.812 6.82 1 98.94 192 ASP A N 1
ATOM 1533 C CA . ASP A 1 192 ? -8.047 17.922 6.52 1 98.94 192 ASP A CA 1
ATOM 1534 C C . ASP A 1 192 ? -8.469 19.391 6.418 1 98.94 192 ASP A C 1
ATOM 1536 O O . ASP A 1 192 ? -8.562 20.094 7.434 1 98.94 192 ASP A O 1
ATOM 1540 N N . PHE A 1 193 ? -8.805 19.781 5.227 1 98.94 193 PHE A N 1
ATOM 1541 C CA . PHE A 1 193 ? -9.102 21.188 4.961 1 98.94 193 PHE A CA 1
ATOM 1542 C C . PHE A 1 193 ? -10.602 21.453 5.051 1 98.94 193 PHE A C 1
ATOM 1544 O O . PHE A 1 193 ? -11.039 22.594 4.945 1 98.94 193 PHE A O 1
ATOM 1551 N N . ASN A 1 194 ? -11.375 20.375 5.254 1 98.81 194 ASN A N 1
ATOM 1552 C CA . ASN A 1 194 ? -12.828 20.516 5.254 1 98.81 194 ASN A CA 1
ATOM 1553 C C . ASN A 1 194 ? -13.305 21.422 4.125 1 98.81 194 ASN A C 1
ATOM 1555 O O . ASN A 1 194 ? -14.141 22.312 4.344 1 98.81 194 ASN A O 1
ATOM 1559 N N . SER A 1 195 ? -12.664 21.219 2.959 1 98.88 195 SER A N 1
ATOM 1560 C CA . SER A 1 195 ? -12.93 22.094 1.819 1 98.88 195 SER A CA 1
ATOM 1561 C C . SER A 1 195 ? -12.758 21.344 0.501 1 98.88 195 SER A C 1
ATOM 1563 O O . SER A 1 195 ? -11.766 20.641 0.302 1 98.88 195 SER A O 1
ATOM 1565 N N . GLU A 1 196 ? -13.703 21.531 -0.363 1 98.62 196 GLU A N 1
ATOM 1566 C CA . GLU A 1 196 ? -13.617 20.938 -1.696 1 98.62 196 GLU A CA 1
ATOM 1567 C C . GLU A 1 196 ? -12.711 21.766 -2.605 1 98.62 196 GLU A C 1
ATOM 1569 O O . GLU A 1 196 ? -12.43 22.938 -2.32 1 98.62 196 GLU A O 1
ATOM 1574 N N . PRO A 1 197 ? -12.281 21.219 -3.732 1 98.31 197 PRO A N 1
ATOM 1575 C CA . PRO A 1 197 ? -11.25 21.828 -4.574 1 98.31 197 PRO A CA 1
ATOM 1576 C C . PRO A 1 197 ? -11.664 23.203 -5.105 1 98.31 197 PRO A C 1
ATOM 1578 O O . PRO A 1 197 ? -10.812 24.062 -5.332 1 98.31 197 PRO A O 1
ATOM 1581 N N . GLU A 1 198 ? -12.898 23.484 -5.234 1 97.75 198 GLU A N 1
ATOM 1582 C CA . GLU A 1 198 ? -13.344 24.703 -5.902 1 97.75 198 GLU A CA 1
ATOM 1583 C C . GLU A 1 198 ? -13.578 25.828 -4.902 1 97.75 198 GLU A C 1
ATOM 1585 O O . GLU A 1 198 ? -13.969 26.938 -5.285 1 97.75 198 GLU A O 1
ATOM 1590 N N . THR A 1 199 ? -13.305 25.578 -3.672 1 98.44 199 THR A N 1
ATOM 1591 C CA . THR A 1 199 ? -13.555 26.594 -2.65 1 98.44 199 THR A CA 1
ATOM 1592 C C . THR A 1 199 ? -12.477 27.672 -2.688 1 98.44 199 THR A C 1
ATOM 1594 O O . THR A 1 199 ? -11.383 27.453 -3.205 1 98.44 199 THR A O 1
ATOM 1597 N N . ALA A 1 200 ? -12.758 28.828 -2.08 1 97.88 200 ALA A N 1
ATOM 1598 C CA . ALA A 1 200 ? -11.875 30 -2.096 1 97.88 200 ALA A CA 1
ATOM 1599 C C . ALA A 1 200 ? -10.578 29.719 -1.342 1 97.88 200 ALA A C 1
ATOM 1601 O O . ALA A 1 200 ? -9.508 30.172 -1.746 1 97.88 200 ALA A O 1
ATOM 1602 N N . GLN A 1 201 ? -10.68 29.078 -0.201 1 97.81 201 GLN A N 1
ATOM 1603 C CA . GLN A 1 201 ? -9.492 28.812 0.603 1 97.81 201 GLN A CA 1
ATOM 1604 C C . GLN A 1 201 ? -8.531 27.875 -0.125 1 97.81 201 GLN A C 1
ATOM 1606 O O . GLN A 1 201 ? -7.312 28.047 -0.038 1 97.81 201 GLN A O 1
ATOM 1611 N N . ILE A 1 202 ? -9.031 26.859 -0.916 1 98.81 202 ILE A N 1
ATOM 1612 C CA . ILE A 1 202 ? -8.156 25.984 -1.688 1 98.81 202 ILE A CA 1
ATOM 1613 C C . ILE A 1 202 ? -7.539 26.766 -2.85 1 98.81 202 ILE A C 1
ATOM 1615 O O . ILE A 1 202 ? -6.352 26.625 -3.148 1 98.81 202 ILE A O 1
ATOM 1619 N N . ALA A 1 203 ? -8.344 27.562 -3.486 1 98.38 203 ALA A N 1
ATOM 1620 C CA . ALA A 1 203 ? -7.832 28.422 -4.559 1 98.38 203 ALA A CA 1
ATOM 1621 C C . ALA A 1 203 ? -6.703 29.312 -4.062 1 98.38 203 ALA A C 1
ATOM 1623 O O . ALA A 1 203 ? -5.723 29.531 -4.777 1 98.38 203 ALA A O 1
ATOM 1624 N N . GLU A 1 204 ? -6.863 29.859 -2.891 1 98.19 204 GLU A N 1
ATOM 1625 C CA . GLU A 1 204 ? -5.836 30.719 -2.307 1 98.19 204 GLU A CA 1
ATOM 1626 C C . GLU A 1 204 ? -4.523 29.953 -2.119 1 98.19 204 GLU A C 1
ATOM 1628 O O . GLU A 1 204 ? -3.447 30.5 -2.387 1 98.19 204 GLU A O 1
ATOM 1633 N N . ILE A 1 205 ? -4.594 28.781 -1.635 1 98.88 205 ILE A N 1
ATOM 1634 C CA . ILE A 1 205 ? -3.402 27.953 -1.454 1 98.88 205 ILE A CA 1
ATOM 1635 C C . ILE A 1 205 ? -2.736 27.703 -2.807 1 98.88 205 ILE A C 1
ATOM 1637 O O . ILE A 1 205 ? -1.517 27.828 -2.938 1 98.88 205 ILE A O 1
ATOM 1641 N N . LYS A 1 206 ? -3.518 27.375 -3.805 1 98.5 206 LYS A N 1
ATOM 1642 C CA . LYS A 1 206 ? -3.014 26.984 -5.117 1 98.5 206 LYS A CA 1
ATOM 1643 C C . LYS A 1 206 ? -2.328 28.156 -5.816 1 98.5 206 LYS A C 1
ATOM 1645 O O . LYS A 1 206 ? -1.603 27.969 -6.793 1 98.5 206 LYS A O 1
ATOM 1650 N N . LYS A 1 207 ? -2.531 29.391 -5.32 1 97.81 207 LYS A N 1
ATOM 1651 C CA . LYS A 1 207 ? -1.807 30.531 -5.844 1 97.81 207 LYS A CA 1
ATOM 1652 C C . LYS A 1 207 ? -0.323 30.453 -5.492 1 97.81 207 LYS A C 1
ATOM 1654 O O . LYS A 1 207 ? 0.523 30.953 -6.242 1 97.81 207 LYS A O 1
ATOM 1659 N N . VAL A 1 208 ? -0.046 29.812 -4.375 1 97.88 208 VAL A N 1
ATOM 1660 C CA . VAL A 1 208 ? 1.326 29.922 -3.893 1 97.88 208 VAL A CA 1
ATOM 1661 C C . VAL A 1 208 ? 1.926 28.531 -3.699 1 97.88 208 VAL A C 1
ATOM 1663 O O . VAL A 1 208 ? 3.141 28.391 -3.539 1 97.88 208 VAL A O 1
ATOM 1666 N N . MET A 1 209 ? 1.143 27.531 -3.688 1 98.81 209 MET A N 1
ATOM 1667 C CA . MET A 1 209 ? 1.604 26.156 -3.564 1 98.81 209 MET A CA 1
ATOM 1668 C C . MET A 1 209 ? 0.991 25.266 -4.652 1 98.81 209 MET A C 1
ATOM 1670 O O . MET A 1 209 ? -0.004 25.656 -5.273 1 98.81 209 MET A O 1
ATOM 1674 N N . ASP A 1 210 ? 1.567 24.125 -4.926 1 98.88 210 ASP A N 1
ATOM 1675 C CA . ASP A 1 210 ? 1.056 23.156 -5.895 1 98.88 210 ASP A CA 1
ATOM 1676 C C . ASP A 1 210 ? 0.363 21.984 -5.191 1 98.88 210 ASP A C 1
ATOM 1678 O O . ASP A 1 210 ? 0.872 21.469 -4.199 1 98.88 210 ASP A O 1
ATOM 1682 N N . ASP A 1 211 ? -0.83 21.641 -5.68 1 98.88 211 ASP A N 1
ATOM 1683 C CA . ASP A 1 211 ? -1.46 20.391 -5.262 1 98.88 211 ASP A CA 1
ATOM 1684 C C . ASP A 1 211 ? -0.667 19.172 -5.758 1 98.88 211 ASP A C 1
ATOM 1686 O O . ASP A 1 211 ? -0.471 19.016 -6.961 1 98.88 211 ASP A O 1
ATOM 1690 N N . THR A 1 212 ? -0.232 18.328 -4.836 1 98.94 212 THR A N 1
ATOM 1691 C CA . THR A 1 212 ? 0.607 17.203 -5.23 1 98.94 212 THR A CA 1
ATOM 1692 C C . THR A 1 212 ? -0.143 16.281 -6.188 1 98.94 212 THR A C 1
ATOM 1694 O O . THR A 1 212 ? 0.471 15.609 -7.02 1 98.94 212 THR A O 1
ATOM 1697 N N . LYS A 1 213 ? -1.447 16.219 -6.082 1 98.81 213 LYS A N 1
ATOM 1698 C CA . LYS A 1 213 ? -2.242 15.445 -7.031 1 98.81 213 LYS A CA 1
ATOM 1699 C C . LYS A 1 213 ? -2.039 15.953 -8.453 1 98.81 213 LYS A C 1
ATOM 1701 O O . LYS A 1 213 ? -1.953 15.156 -9.391 1 98.81 213 LYS A O 1
ATOM 1706 N N . ASP A 1 214 ? -1.944 17.266 -8.625 1 98.44 214 ASP A N 1
ATOM 1707 C CA . ASP A 1 214 ? -1.88 17.891 -9.945 1 98.44 214 ASP A CA 1
ATOM 1708 C C . ASP A 1 214 ? -0.479 17.781 -10.539 1 98.44 214 ASP A C 1
ATOM 1710 O O . ASP A 1 214 ? -0.317 17.75 -11.758 1 98.44 214 ASP A O 1
ATOM 1714 N N . VAL A 1 215 ? 0.551 17.656 -9.711 1 98.5 215 VAL A N 1
ATOM 1715 C CA . VAL A 1 215 ? 1.909 17.781 -10.227 1 98.5 215 VAL A CA 1
ATOM 1716 C C . VAL A 1 215 ? 2.625 16.438 -10.125 1 98.5 215 VAL A C 1
ATOM 1718 O O . VAL A 1 215 ? 3.816 16.344 -10.422 1 98.5 215 VAL A O 1
ATOM 1721 N N . SER A 1 216 ? 1.925 15.414 -9.625 1 98.5 216 SER A N 1
ATOM 1722 C CA . SER A 1 216 ? 2.527 14.086 -9.547 1 98.5 216 SER A CA 1
ATOM 1723 C C . SER A 1 216 ? 2.969 13.594 -10.922 1 98.5 216 SER A C 1
ATOM 1725 O O . SER A 1 216 ? 2.219 13.703 -11.898 1 98.5 216 SER A O 1
ATOM 1727 N N . LYS A 1 217 ? 4.164 13.07 -10.992 1 97.69 217 LYS A N 1
ATOM 1728 C CA . LYS A 1 217 ? 4.664 12.531 -12.258 1 97.69 217 LYS A CA 1
ATOM 1729 C C . LYS A 1 217 ? 3.842 11.328 -12.703 1 97.69 217 LYS A C 1
ATOM 1731 O O . LYS A 1 217 ? 3.457 11.227 -13.867 1 97.69 217 LYS A O 1
ATOM 1736 N N . GLU A 1 218 ? 3.635 10.438 -11.797 1 96.94 218 GLU A N 1
ATOM 1737 C CA . GLU A 1 218 ? 2.744 9.312 -12.078 1 96.94 218 GLU A CA 1
ATOM 1738 C C . GLU A 1 218 ? 1.281 9.719 -11.914 1 96.94 218 GLU A C 1
ATOM 1740 O O . GLU A 1 218 ? 0.958 10.594 -11.109 1 96.94 218 GLU A O 1
ATOM 1745 N N . LYS A 1 219 ? 0.441 9.086 -12.664 1 96.81 219 LYS A N 1
ATOM 1746 C CA . LYS A 1 219 ? -0.987 9.336 -12.5 1 96.81 219 LYS A CA 1
ATOM 1747 C C . LYS A 1 219 ? -1.432 9.047 -11.07 1 96.81 219 LYS A C 1
ATOM 1749 O O . LYS A 1 219 ? -1.07 8.016 -10.5 1 96.81 219 LYS A O 1
ATOM 1754 N N . PRO A 1 220 ? -2.166 10.008 -10.5 1 98.44 220 PRO A N 1
ATOM 1755 C CA . PRO A 1 220 ? -2.631 9.773 -9.133 1 98.44 220 PRO A CA 1
ATOM 1756 C C . PRO A 1 220 ? -3.408 8.469 -8.992 1 98.44 220 PRO A C 1
ATOM 1758 O O . PRO A 1 220 ? -4.184 8.102 -9.883 1 98.44 220 PRO A O 1
ATOM 1761 N N . PHE A 1 221 ? -3.236 7.773 -7.887 1 98.69 221 PHE A N 1
ATOM 1762 C CA . PHE A 1 221 ? -3.84 6.465 -7.652 1 98.69 221 PHE A CA 1
ATOM 1763 C C . PHE A 1 221 ? -4.922 6.555 -6.582 1 98.69 221 PHE A C 1
ATOM 1765 O O . PHE A 1 221 ? -4.75 7.238 -5.574 1 98.69 221 PHE A O 1
ATOM 1772 N N . GLY A 1 222 ? -5.969 5.805 -6.746 1 98.56 222 GLY A N 1
ATOM 1773 C CA . GLY A 1 222 ? -7.02 5.684 -5.75 1 98.56 222 GLY A CA 1
ATOM 1774 C C . GLY A 1 222 ? -8.258 6.496 -6.082 1 98.56 222 GLY A C 1
ATOM 1775 O O . GLY A 1 222 ? -8.383 7.012 -7.195 1 98.56 222 GLY A O 1
ATOM 1776 N N . PRO A 1 223 ? -9.203 6.566 -5.195 1 98.62 223 PRO A N 1
ATOM 1777 C CA . PRO A 1 223 ? -10.453 7.305 -5.41 1 98.62 223 PRO A CA 1
ATOM 1778 C C . PRO A 1 223 ? -10.234 8.805 -5.562 1 98.62 223 PRO A C 1
ATOM 1780 O O . PRO A 1 223 ? -9.156 9.312 -5.223 1 98.62 223 PRO A O 1
ATOM 1783 N N . SER A 1 224 ? -11.297 9.469 -6.062 1 98.25 224 SER A N 1
ATOM 1784 C CA . SER A 1 224 ? -11.211 10.906 -6.301 1 98.25 224 SER A CA 1
ATOM 1785 C C . SER A 1 224 ? -11.406 11.688 -5.008 1 98.25 224 SER A C 1
ATOM 1787 O O . SER A 1 224 ? -11.023 12.859 -4.922 1 98.25 224 SER A O 1
ATOM 1789 N N . GLY A 1 225 ? -12.062 11.039 -4.016 1 98.81 225 GLY A N 1
ATOM 1790 C CA . GLY A 1 225 ? -12.305 11.703 -2.744 1 98.81 225 GLY A CA 1
ATOM 1791 C C . GLY A 1 225 ? -11.562 11.062 -1.588 1 98.81 225 GLY A C 1
ATOM 1792 O O . GLY A 1 225 ? -10.797 10.109 -1.782 1 98.81 225 GLY A O 1
ATOM 1793 N N . THR A 1 226 ? -11.742 11.641 -0.384 1 98.94 226 THR A N 1
ATOM 1794 C CA . THR A 1 226 ? -11.062 11.125 0.799 1 98.94 226 THR A CA 1
ATOM 1795 C C . THR A 1 226 ? -12.062 10.852 1.919 1 98.94 226 THR A C 1
ATOM 1797 O O . THR A 1 226 ? -11.789 10.047 2.816 1 98.94 226 THR A O 1
ATOM 1800 N N . PHE A 1 227 ? -13.188 11.523 1.908 1 98.94 227 PHE A N 1
ATOM 1801 C CA . PHE A 1 227 ? -14.18 11.344 2.961 1 98.94 22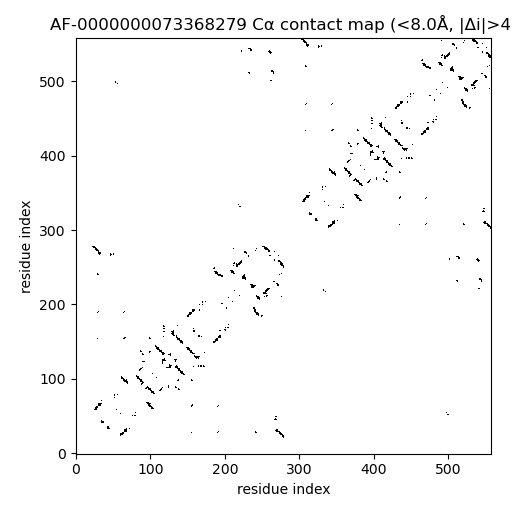7 PHE A CA 1
ATOM 1802 C C . PHE A 1 227 ? -15.125 10.195 2.623 1 98.94 227 PHE A C 1
ATOM 1804 O O . PHE A 1 227 ? -15.836 10.25 1.619 1 98.94 227 PHE A O 1
ATOM 1811 N N . ASN A 1 228 ? -15.125 9.172 3.428 1 98.75 228 ASN A N 1
ATOM 1812 C CA . ASN A 1 228 ? -15.93 7.984 3.16 1 98.75 228 ASN A CA 1
ATOM 1813 C C . ASN A 1 228 ? -17.031 7.812 4.191 1 98.75 228 ASN A C 1
ATOM 1815 O O . ASN A 1 228 ? -17.953 7.004 4.004 1 98.75 228 ASN A O 1
ATOM 1819 N N . ASP A 1 229 ? -16.953 8.539 5.289 1 98.5 229 ASP A N 1
ATOM 1820 C CA . ASP A 1 229 ? -17.984 8.539 6.328 1 98.5 229 ASP A CA 1
ATOM 1821 C C . ASP A 1 229 ? -18.25 7.121 6.84 1 98.5 229 ASP A C 1
ATOM 1823 O O . ASP A 1 229 ? -19.375 6.773 7.172 1 98.5 229 ASP A O 1
ATOM 1827 N N . PHE A 1 230 ? -17.266 6.27 6.754 1 98.44 230 PHE A N 1
ATOM 1828 C CA . PHE A 1 230 ? -17.312 4.867 7.145 1 98.44 230 PHE A CA 1
ATOM 1829 C C . PHE A 1 230 ? -18.297 4.094 6.285 1 98.44 230 PHE A C 1
ATOM 1831 O O . PHE A 1 230 ? -18.734 3.002 6.66 1 98.44 230 PHE A O 1
ATOM 1838 N N . LYS A 1 231 ? -18.719 4.629 5.191 1 97.81 231 LYS A N 1
ATOM 1839 C CA . LYS A 1 231 ? -19.641 3.945 4.281 1 97.81 231 LYS A CA 1
ATOM 1840 C C . LYS A 1 231 ? -18.875 3.209 3.186 1 97.81 231 LYS A C 1
ATOM 1842 O O . LYS A 1 231 ? -18.5 3.805 2.172 1 97.81 231 LYS A O 1
ATOM 1847 N N . HIS A 1 232 ? -18.766 1.911 3.334 1 96.88 232 HIS A N 1
ATOM 1848 C CA . HIS A 1 232 ? -18.031 1.087 2.381 1 96.88 232 HIS A CA 1
ATOM 1849 C C . HIS A 1 232 ? -18.875 0.781 1.15 1 96.88 232 HIS A C 1
ATOM 1851 O O . HIS A 1 232 ? -18.359 0.361 0.118 1 96.88 232 HIS A O 1
ATOM 1857 N N . ASN A 1 233 ? -20.172 1.064 1.202 1 97.12 233 ASN A N 1
ATOM 1858 C CA . ASN A 1 233 ? -21.109 0.735 0.125 1 97.12 233 ASN A CA 1
ATOM 1859 C C . ASN A 1 233 ? -21.359 1.938 -0.778 1 97.12 233 ASN A C 1
ATOM 1861 O O . ASN A 1 233 ? -22.297 1.932 -1.573 1 97.12 233 ASN A O 1
ATOM 1865 N N . GLU A 1 234 ? -20.594 2.994 -0.641 1 98.06 234 GLU A N 1
ATOM 1866 C CA . GLU A 1 234 ? -20.688 4.18 -1.49 1 98.06 234 GLU A CA 1
ATOM 1867 C C . GLU A 1 234 ? -19.328 4.574 -2.043 1 98.06 234 GLU A C 1
ATOM 1869 O O . GLU A 1 234 ? -18.312 4.41 -1.37 1 98.06 234 GLU A O 1
ATOM 1874 N N . PRO A 1 235 ? -19.359 5.078 -3.34 1 98.25 235 PRO A N 1
ATOM 1875 C CA . PRO A 1 235 ? -18.094 5.609 -3.852 1 98.25 235 PRO A CA 1
ATOM 1876 C C . PRO A 1 235 ? -17.547 6.766 -3.012 1 98.25 235 PRO A C 1
ATOM 1878 O O . PRO A 1 235 ? -18.328 7.57 -2.496 1 98.25 235 PRO A O 1
ATOM 1881 N N . VAL A 1 236 ? -16.266 6.852 -2.832 1 98.69 236 VAL A N 1
ATOM 1882 C CA . VAL A 1 236 ? -15.633 7.941 -2.098 1 98.69 236 VAL A CA 1
ATOM 1883 C C . VAL A 1 236 ? -15.273 9.07 -3.059 1 98.69 236 VAL A C 1
ATOM 1885 O O . VAL A 1 236 ? -14.258 9.008 -3.752 1 98.69 236 VAL A O 1
ATOM 1888 N N . THR A 1 237 ? -16.062 10.141 -3.096 1 98.62 237 THR A N 1
ATOM 1889 C CA . THR A 1 237 ? -15.891 11.141 -4.141 1 98.62 237 THR A CA 1
ATOM 1890 C C . THR A 1 237 ? -15.68 12.523 -3.533 1 98.62 237 THR A C 1
ATOM 1892 O O . THR A 1 237 ? -15.266 13.461 -4.227 1 98.62 237 THR A O 1
ATOM 1895 N N . LEU A 1 238 ? -15.984 12.703 -2.229 1 98.81 238 LEU A N 1
ATOM 1896 C CA . LEU A 1 238 ? -15.805 13.992 -1.573 1 98.81 238 LEU A CA 1
ATOM 1897 C C . LEU A 1 238 ? -14.352 14.18 -1.137 1 98.81 238 LEU A C 1
ATOM 1899 O O . LEU A 1 238 ? -13.875 13.484 -0.243 1 98.81 238 LEU A O 1
ATOM 1903 N N . LEU A 1 239 ? -13.672 15.133 -1.778 1 98.88 239 LEU A N 1
ATOM 1904 C CA . LEU A 1 239 ? -12.258 15.391 -1.495 1 98.88 239 LEU A CA 1
ATOM 1905 C C . LEU A 1 239 ? -12.109 16.5 -0.458 1 98.88 239 LEU A C 1
ATOM 1907 O O . LEU A 1 239 ? -12.5 17.641 -0.701 1 98.88 239 LEU A O 1
ATOM 1911 N N . LEU A 1 240 ? -11.516 16.156 0.712 1 98.94 240 LEU A N 1
ATOM 1912 C CA . LEU A 1 240 ? -11.367 17.125 1.789 1 98.94 240 LEU A CA 1
ATOM 1913 C C . LEU A 1 240 ? -9.93 17.188 2.291 1 98.94 240 LEU A C 1
ATOM 1915 O O . LEU A 1 240 ? -9.547 18.125 2.996 1 98.94 240 LEU A O 1
ATOM 1919 N N . ASP A 1 241 ? -9.133 16.188 2.051 1 98.94 241 ASP A N 1
ATOM 1920 C CA . ASP A 1 241 ? -7.766 16.047 2.543 1 98.94 241 ASP A CA 1
ATOM 1921 C C . ASP A 1 241 ? -6.75 16.25 1.416 1 98.94 241 ASP A C 1
ATOM 1923 O O . ASP A 1 241 ? -6.922 15.703 0.322 1 98.94 241 ASP A O 1
ATOM 1927 N N . TYR A 1 242 ? -5.672 17.047 1.72 1 98.94 242 TYR A N 1
ATOM 1928 C CA . TYR A 1 242 ? -4.715 17.422 0.687 1 98.94 242 TYR A CA 1
ATOM 1929 C C . TYR A 1 242 ? -3.287 17.391 1.223 1 98.94 242 TYR A C 1
ATOM 1931 O O . TYR A 1 242 ? -3.07 17.469 2.434 1 98.94 242 TYR A O 1
ATOM 1939 N N . ILE A 1 243 ? -2.373 17.203 0.34 1 99 243 ILE A N 1
ATOM 1940 C CA . ILE A 1 243 ? -0.978 17.578 0.526 1 99 243 ILE A CA 1
ATOM 1941 C C . ILE A 1 243 ? -0.563 18.562 -0.563 1 99 243 ILE A C 1
ATOM 1943 O O . ILE A 1 243 ? -0.64 18.25 -1.754 1 99 243 ILE A O 1
ATOM 1947 N N . PHE A 1 244 ? -0.156 19.734 -0.161 1 98.94 244 PHE A N 1
ATOM 1948 C CA . PHE A 1 244 ? 0.401 20.766 -1.043 1 98.94 244 PHE A CA 1
ATOM 1949 C C . PHE A 1 244 ? 1.908 20.875 -0.849 1 98.94 244 PHE A C 1
ATOM 1951 O O . PHE A 1 244 ? 2.424 20.609 0.236 1 98.94 244 PHE A O 1
ATOM 1958 N N . ILE A 1 245 ? 2.562 21.297 -1.874 1 98.88 245 ILE A N 1
ATOM 1959 C CA . ILE A 1 245 ? 4.004 21.5 -1.825 1 98.88 245 ILE A CA 1
ATOM 1960 C C . ILE A 1 245 ? 4.344 22.891 -2.34 1 98.88 245 ILE A C 1
ATOM 1962 O O . ILE A 1 245 ? 3.699 23.391 -3.266 1 98.88 245 ILE A O 1
ATOM 1966 N N . SER A 1 246 ? 5.324 23.516 -1.666 1 98.5 246 SER A N 1
ATOM 1967 C CA . SER A 1 246 ? 5.707 24.859 -2.086 1 98.5 246 SER A CA 1
ATOM 1968 C C . SER A 1 246 ? 6.113 24.891 -3.555 1 98.5 246 SER A C 1
ATOM 1970 O O . SER A 1 246 ? 6.746 23.953 -4.043 1 98.5 246 SER A O 1
ATOM 1972 N N . LYS A 1 247 ? 5.711 25.938 -4.273 1 97.19 247 LYS A N 1
ATOM 1973 C CA . LYS A 1 247 ? 6.145 26.109 -5.66 1 97.19 247 LYS A CA 1
ATOM 1974 C C . LYS A 1 247 ? 7.66 26.234 -5.75 1 97.19 247 L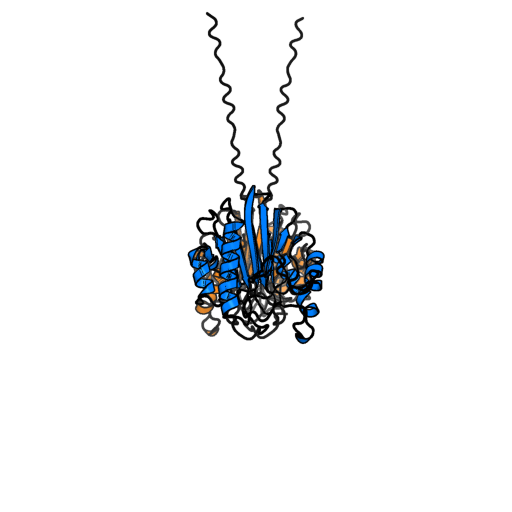YS A C 1
ATOM 1976 O O . LYS A 1 247 ? 8.312 26.688 -4.809 1 97.19 247 LYS A O 1
ATOM 1981 N N . ASN A 1 248 ? 8.258 25.781 -6.797 1 93.38 248 ASN A N 1
ATOM 1982 C CA . ASN A 1 248 ? 9.688 25.859 -7.051 1 93.38 248 ASN A CA 1
ATOM 1983 C C . ASN A 1 248 ? 10.5 25.234 -5.926 1 93.38 248 ASN A C 1
ATOM 1985 O O . ASN A 1 248 ? 11.531 25.75 -5.52 1 93.38 248 ASN A O 1
ATOM 1989 N N . SER A 1 249 ? 9.961 24.203 -5.285 1 94.19 249 SER A N 1
ATOM 1990 C CA . SER A 1 249 ? 10.586 23.516 -4.156 1 94.19 249 SER A CA 1
ATOM 1991 C C . SER A 1 249 ? 11.867 22.812 -4.582 1 94.19 249 SER A C 1
ATOM 1993 O O . SER A 1 249 ? 12.703 22.469 -3.744 1 94.19 249 SER A O 1
ATOM 1995 N N . GLY A 1 250 ? 12.016 22.516 -5.867 1 94.81 250 GLY A N 1
ATOM 1996 C CA . GLY A 1 250 ? 13.109 21.703 -6.363 1 94.81 250 GLY A CA 1
ATOM 1997 C C . GLY A 1 250 ? 12.891 20.219 -6.133 1 94.81 250 GLY A C 1
ATOM 1998 O O . GLY A 1 250 ? 13.758 19.406 -6.445 1 94.81 250 GLY A O 1
ATOM 1999 N N . LEU A 1 251 ? 11.797 19.875 -5.551 1 96.38 251 LEU A N 1
ATOM 2000 C CA . LEU A 1 251 ? 11.445 18.484 -5.301 1 96.38 251 LEU A CA 1
ATOM 2001 C C . LEU A 1 251 ? 10.469 17.969 -6.352 1 96.38 251 LEU A C 1
ATOM 2003 O O . LEU A 1 251 ? 9.664 18.75 -6.883 1 96.38 251 LEU A O 1
ATOM 2007 N N . THR A 1 252 ? 10.578 16.719 -6.703 1 97.31 252 THR A N 1
ATOM 2008 C CA . THR A 1 252 ? 9.664 16.078 -7.648 1 97.31 252 THR A CA 1
ATOM 2009 C C . THR A 1 252 ? 8.695 15.148 -6.926 1 97.31 252 THR A C 1
ATOM 2011 O O . THR A 1 252 ? 9.117 14.227 -6.223 1 97.31 252 THR A O 1
ATOM 2014 N N . VAL A 1 253 ? 7.387 15.414 -7.066 1 98.44 253 VAL A N 1
ATOM 2015 C CA . VAL A 1 253 ? 6.371 14.484 -6.578 1 98.44 253 VAL A CA 1
ATOM 2016 C C . VAL A 1 253 ? 6.25 13.305 -7.535 1 98.44 253 VAL A C 1
ATOM 2018 O O . VAL A 1 253 ? 5.688 13.438 -8.625 1 98.44 253 VAL A O 1
ATOM 2021 N N . GLN A 1 254 ? 6.738 12.156 -7.098 1 98 254 GLN A N 1
ATOM 2022 C CA . GLN A 1 254 ? 6.715 10.984 -7.957 1 98 254 GLN A CA 1
ATOM 2023 C C . GLN A 1 254 ? 5.34 10.312 -7.938 1 98 254 GLN A C 1
ATOM 2025 O O . GLN A 1 254 ? 4.844 9.875 -8.977 1 98 254 GLN A O 1
ATOM 2030 N N . LYS A 1 255 ? 4.801 10.195 -6.758 1 98.62 255 LYS A N 1
ATOM 2031 C CA . LYS A 1 255 ? 3.516 9.523 -6.586 1 98.62 255 LYS A CA 1
ATOM 2032 C C . LYS A 1 255 ? 2.574 10.352 -5.715 1 98.62 255 LYS A C 1
ATOM 2034 O O . LYS A 1 255 ? 3.018 11.023 -4.789 1 98.62 255 LYS A O 1
ATOM 2039 N N . HIS A 1 256 ? 1.345 10.289 -6.004 1 98.88 256 HIS A N 1
ATOM 2040 C CA . HIS A 1 256 ? 0.219 10.742 -5.195 1 98.88 256 HIS A CA 1
ATOM 2041 C C . HIS A 1 256 ? -0.88 9.688 -5.141 1 98.88 256 HIS A C 1
ATOM 2043 O O . HIS A 1 256 ? -1.26 9.125 -6.168 1 98.88 256 HIS A O 1
ATOM 2049 N N . ALA A 1 257 ? -1.379 9.398 -3.941 1 98.94 257 ALA A N 1
ATOM 2050 C CA . ALA A 1 257 ? -2.426 8.383 -3.846 1 98.94 257 ALA A CA 1
ATOM 2051 C C . ALA A 1 257 ? -3.398 8.703 -2.715 1 98.94 257 ALA A C 1
ATOM 2053 O O . ALA A 1 257 ? -3.014 9.312 -1.712 1 98.94 257 ALA A O 1
ATOM 2054 N N . VAL A 1 258 ? -4.609 8.43 -2.953 1 98.94 258 VAL A N 1
ATOM 2055 C CA . VAL A 1 258 ? -5.598 8.219 -1.898 1 98.94 258 VAL A CA 1
ATOM 2056 C C . VAL A 1 258 ? -5.777 6.723 -1.646 1 98.94 258 VAL A C 1
ATOM 2058 O O . VAL A 1 258 ? -6.168 5.977 -2.549 1 98.94 258 VAL A O 1
ATOM 2061 N N . LEU A 1 259 ? -5.48 6.23 -0.463 1 98.88 259 LEU A N 1
ATOM 2062 C CA . LEU A 1 259 ? -5.395 4.801 -0.192 1 98.88 259 LEU A CA 1
ATOM 2063 C C . LEU A 1 259 ? -6.723 4.266 0.341 1 98.88 259 LEU A C 1
ATOM 2065 O O . LEU A 1 259 ? -7.18 4.688 1.406 1 98.88 259 LEU A O 1
ATOM 2069 N N . SER A 1 260 ? -7.316 3.312 -0.392 1 98.62 260 SER A N 1
ATOM 2070 C CA . SER A 1 260 ? -8.68 2.891 -0.095 1 98.62 260 SER A CA 1
ATOM 2071 C C . SER A 1 260 ? -8.711 1.473 0.468 1 98.62 260 SER A C 1
ATOM 2073 O O . SER A 1 260 ? -9.727 0.783 0.372 1 98.62 260 SER A O 1
ATOM 2075 N N . ASP A 1 261 ? -7.598 0.985 0.976 1 96.81 261 ASP A N 1
ATOM 2076 C CA . ASP A 1 261 ? -7.59 -0.339 1.592 1 96.81 261 ASP A CA 1
ATOM 2077 C C . ASP A 1 261 ? -8.695 -0.466 2.635 1 96.81 261 ASP A C 1
ATOM 2079 O O . ASP A 1 261 ? -8.977 0.482 3.371 1 96.81 261 ASP A O 1
ATOM 2083 N N . SER A 1 262 ? -9.273 -1.586 2.623 1 97.81 262 SER A N 1
ATOM 2084 C CA . SER A 1 262 ? -10.312 -1.931 3.586 1 97.81 262 SER A CA 1
ATOM 2085 C C . SER A 1 262 ? -10.266 -3.412 3.947 1 97.81 262 SER A C 1
ATOM 2087 O O . SER A 1 262 ? -9.602 -4.199 3.273 1 97.81 262 SER A O 1
ATOM 2089 N N . LYS A 1 263 ? -10.82 -3.781 5.035 1 97.69 263 LYS A N 1
ATOM 2090 C CA . LYS A 1 263 ? -10.938 -5.156 5.516 1 97.69 263 LYS A CA 1
ATOM 2091 C C . LYS A 1 263 ? -12.297 -5.402 6.152 1 97.69 263 LYS A C 1
ATOM 2093 O O . LYS A 1 263 ? -12.75 -4.613 6.984 1 97.69 263 LYS A O 1
ATOM 2098 N N . ASP A 1 264 ? -12.984 -6.445 5.707 1 97.5 264 ASP A N 1
ATOM 2099 C CA . ASP A 1 264 ? -14.273 -6.848 6.254 1 97.5 264 ASP A CA 1
ATOM 2100 C C . ASP A 1 264 ? -15.305 -5.73 6.109 1 97.5 264 ASP A C 1
ATOM 2102 O O . ASP A 1 264 ? -16.078 -5.461 7.035 1 97.5 264 ASP A O 1
ATOM 2106 N N . LEU A 1 265 ? -15.242 -5.012 5.035 1 97.12 265 LEU A N 1
ATOM 2107 C CA . LEU A 1 265 ? -16.188 -3.975 4.656 1 97.12 265 LEU A CA 1
ATOM 2108 C C . LEU A 1 265 ? -16.047 -2.746 5.547 1 97.12 265 LEU A C 1
ATOM 2110 O O . LEU A 1 265 ? -17.016 -2.004 5.754 1 97.12 265 LEU A O 1
ATOM 2114 N N . LYS A 1 266 ? -14.844 -2.557 6.117 1 97.56 266 LYS A N 1
ATOM 2115 C CA . LYS A 1 266 ? -14.625 -1.432 7.02 1 97.56 266 LYS A CA 1
ATOM 2116 C C . LYS A 1 266 ? -13.352 -0.674 6.652 1 97.56 266 LYS A C 1
ATOM 2118 O O . LYS A 1 266 ? -12.344 -1.284 6.289 1 97.56 266 LYS A O 1
ATOM 2123 N N . TYR A 1 267 ? -13.461 0.635 6.711 1 98.12 267 TYR A N 1
ATOM 2124 C CA . TYR A 1 267 ? -12.305 1.518 6.656 1 98.12 267 TYR A CA 1
ATOM 2125 C C . TYR A 1 267 ? -11.781 1.816 8.055 1 98.12 267 TYR A C 1
ATOM 2127 O O . TYR A 1 267 ? -12.539 1.808 9.023 1 98.12 267 TYR A O 1
ATOM 2135 N N . PRO A 1 268 ? -10.492 2.107 8.148 1 97.81 268 PRO A N 1
ATOM 2136 C CA . PRO A 1 268 ? -9.953 2.41 9.469 1 97.81 268 PRO A CA 1
ATOM 2137 C C . PRO A 1 268 ? -10.336 3.805 9.961 1 97.81 268 PRO A C 1
ATOM 2139 O O . PRO A 1 268 ? -10.141 4.125 11.141 1 97.81 268 PRO A O 1
ATOM 2142 N N . SER A 1 269 ? -10.789 4.645 9.141 1 98.75 269 SER A N 1
ATOM 2143 C CA . SER A 1 269 ? -11.242 5.992 9.461 1 98.75 269 SER A CA 1
ATOM 2144 C C . SER A 1 269 ? -12.336 6.449 8.5 1 98.75 269 SER A C 1
ATOM 2146 O O . SER A 1 269 ? -12.523 5.859 7.434 1 98.75 269 SER A O 1
ATOM 2148 N N . ASP A 1 270 ? -13.086 7.469 8.93 1 98.88 270 ASP A N 1
ATOM 2149 C CA . ASP A 1 270 ? -14.078 8.055 8.039 1 98.88 270 ASP A CA 1
ATOM 2150 C C . ASP A 1 270 ? -13.414 8.906 6.957 1 98.88 270 ASP A C 1
ATOM 2152 O O . ASP A 1 270 ? -14.094 9.484 6.105 1 98.88 270 ASP A O 1
ATOM 2156 N N . HIS A 1 271 ? -12.133 9.055 6.98 1 98.94 271 HIS A N 1
ATOM 2157 C CA . HIS A 1 271 ? -11.328 9.602 5.898 1 98.94 271 HIS A CA 1
ATOM 2158 C C . HIS A 1 271 ? -10.336 8.57 5.375 1 98.94 271 HIS A C 1
ATOM 2160 O O . HIS A 1 271 ? -9.867 7.711 6.129 1 98.94 271 HIS A O 1
ATOM 2166 N N . LEU A 1 272 ? -10.016 8.633 4.074 1 98.94 272 LEU A N 1
ATOM 2167 C CA . LEU A 1 272 ? -8.891 7.914 3.49 1 98.94 272 LEU A CA 1
ATOM 2168 C C . LEU A 1 272 ? -7.617 8.758 3.557 1 98.94 272 LEU A C 1
ATOM 2170 O O . LEU A 1 272 ? -7.664 9.977 3.391 1 98.94 272 LEU A O 1
ATOM 2174 N N . PRO A 1 273 ? -6.473 8.141 3.799 1 98.94 273 PRO A N 1
ATOM 2175 C CA . PRO A 1 273 ? -5.227 8.906 3.826 1 98.94 273 PRO A CA 1
ATOM 2176 C C . PRO A 1 273 ? -4.766 9.344 2.436 1 98.94 273 PRO A C 1
ATOM 2178 O O . PRO A 1 273 ? -5.066 8.672 1.445 1 98.94 273 PRO A O 1
ATOM 2181 N N . VAL A 1 274 ? -4.125 10.453 2.395 1 99 274 VAL A N 1
ATOM 2182 C CA . VAL A 1 274 ? -3.41 10.922 1.211 1 99 274 VAL A CA 1
ATOM 2183 C C . VAL A 1 274 ? -1.915 10.656 1.375 1 99 274 VAL A C 1
ATOM 2185 O O . VAL A 1 274 ? -1.338 10.945 2.426 1 99 274 VAL A O 1
ATOM 2188 N N . PHE A 1 275 ? -1.317 10.055 0.374 1 98.94 275 PHE A N 1
ATOM 2189 C CA . PHE A 1 275 ? 0.062 9.578 0.386 1 98.94 275 PHE A CA 1
ATOM 2190 C C . PHE A 1 275 ? 0.833 10.133 -0.809 1 98.94 275 PHE A C 1
ATOM 2192 O O . PHE A 1 275 ? 0.319 10.156 -1.929 1 98.94 275 PHE A O 1
ATOM 2199 N N . ILE A 1 276 ? 2.09 10.641 -0.543 1 98.94 276 ILE A N 1
ATOM 2200 C CA . ILE A 1 276 ? 2.926 11.047 -1.665 1 98.94 276 ILE A CA 1
ATOM 2201 C C . ILE A 1 276 ? 4.328 10.477 -1.503 1 98.94 276 ILE A C 1
ATOM 2203 O O . ILE A 1 276 ? 4.75 10.148 -0.39 1 98.94 276 ILE A O 1
ATOM 2207 N N . GLU A 1 277 ? 4.953 10.281 -2.572 1 98.56 277 GLU A N 1
ATOM 2208 C CA . GLU A 1 277 ? 6.371 9.93 -2.633 1 98.56 277 GLU A CA 1
ATOM 2209 C C . GLU A 1 277 ? 7.168 10.992 -3.383 1 98.56 277 GLU A C 1
ATOM 2211 O O . GLU A 1 277 ? 6.801 11.383 -4.492 1 98.56 277 GLU A O 1
ATOM 2216 N N . ILE A 1 278 ? 8.211 11.461 -2.721 1 97.5 278 ILE A N 1
ATOM 2217 C CA . ILE A 1 278 ? 9.094 12.477 -3.287 1 97.5 278 ILE A CA 1
ATOM 2218 C C . ILE A 1 278 ? 10.422 11.836 -3.705 1 97.5 278 ILE A C 1
ATOM 2220 O O . ILE A 1 278 ? 11.008 11.062 -2.945 1 97.5 278 ILE A O 1
ATOM 2224 N N . ASP A 1 279 ? 10.922 12.016 -4.879 1 88.5 279 ASP A N 1
ATOM 2225 C CA . ASP A 1 279 ? 12.211 11.531 -5.359 1 88.5 279 ASP A CA 1
ATOM 2226 C C . ASP A 1 279 ? 13.352 12.406 -4.848 1 88.5 279 ASP A C 1
ATOM 2228 O O . ASP A 1 279 ? 13.203 13.625 -4.742 1 88.5 279 ASP A O 1
ATOM 2232 N N . MET B 1 1 ? 76.062 1.013 5.949 1 27.62 1 MET B N 1
ATOM 2233 C CA . MET B 1 1 ? 74.875 0.142 6.098 1 27.62 1 MET B CA 1
ATOM 2234 C C . MET B 1 1 ? 73.625 0.96 6.328 1 27.62 1 MET B C 1
ATOM 2236 O O . MET B 1 1 ? 73.312 1.341 7.461 1 27.62 1 MET B O 1
ATOM 2240 N N . LYS B 1 2 ? 73.312 1.971 5.344 1 29.77 2 LYS B N 1
ATOM 2241 C CA . LYS B 1 2 ? 72.25 2.93 5.348 1 29.77 2 LYS B CA 1
ATOM 2242 C C . LYS B 1 2 ? 70.875 2.221 5.375 1 29.77 2 LYS B C 1
ATOM 2244 O O . LYS B 1 2 ? 70.625 1.364 4.531 1 29.77 2 LYS B O 1
ATOM 2249 N N . LYS B 1 3 ? 70.312 2.068 6.617 1 32.38 3 LYS B N 1
ATOM 2250 C CA . LYS B 1 3 ? 68.938 1.592 7 1 32.38 3 LYS B CA 1
ATOM 2251 C C . LYS B 1 3 ? 67.875 2.332 6.23 1 32.38 3 LYS B C 1
ATOM 2253 O O . LYS B 1 3 ? 67.688 3.545 6.379 1 32.38 3 LYS B O 1
ATOM 2258 N N . ILE B 1 4 ? 67.625 2.092 4.914 1 35.03 4 ILE B N 1
ATOM 2259 C CA . ILE B 1 4 ? 66.562 2.611 4.133 1 35.03 4 ILE B CA 1
ATOM 2260 C C . ILE B 1 4 ? 65.25 2.32 4.852 1 35.03 4 ILE B C 1
ATOM 2262 O O . ILE B 1 4 ? 64.875 1.159 5.078 1 35.03 4 ILE B O 1
ATOM 2266 N N . ASN B 1 5 ? 64.812 3.127 5.812 1 33.09 5 ASN B N 1
ATOM 2267 C CA . ASN B 1 5 ? 63.469 3.15 6.422 1 33.09 5 ASN B CA 1
ATOM 2268 C C . ASN B 1 5 ? 62.344 3.066 5.375 1 33.09 5 ASN B C 1
ATOM 2270 O O . ASN B 1 5 ? 62.25 3.934 4.504 1 33.09 5 ASN B O 1
ATOM 2274 N N . SER B 1 6 ? 61.969 1.863 4.852 1 37.12 6 SER B N 1
ATOM 2275 C CA . SER B 1 6 ? 60.812 1.554 4.008 1 37.12 6 SER B CA 1
ATOM 2276 C C . SER B 1 6 ? 59.531 2.123 4.594 1 37.12 6 SER B C 1
ATOM 2278 O O . SER B 1 6 ? 59.156 1.755 5.703 1 37.12 6 SER B O 1
ATOM 2280 N N . ILE B 1 7 ? 59.188 3.391 4.449 1 37.75 7 ILE B N 1
ATOM 2281 C CA . ILE B 1 7 ? 57.875 3.971 4.723 1 37.75 7 ILE B CA 1
ATOM 2282 C C . ILE B 1 7 ? 56.781 3.086 4.125 1 37.75 7 ILE B C 1
ATOM 2284 O O . ILE B 1 7 ? 56.719 2.902 2.908 1 37.75 7 ILE B O 1
ATOM 2288 N N . VAL B 1 8 ? 56.344 2.092 4.859 1 39 8 VAL B N 1
ATOM 2289 C CA . VAL B 1 8 ? 55.156 1.309 4.547 1 39 8 VAL B CA 1
ATOM 2290 C C . VAL B 1 8 ? 53.969 2.236 4.391 1 39 8 VAL B C 1
ATOM 2292 O O . VAL B 1 8 ? 53.562 2.916 5.34 1 39 8 VAL B O 1
ATOM 2295 N N . PHE B 1 9 ? 53.75 2.873 3.264 1 39.22 9 PHE B N 1
ATOM 2296 C CA . PHE B 1 9 ? 52.5 3.494 2.896 1 39.22 9 PHE B CA 1
ATOM 2297 C C . PHE B 1 9 ? 51.344 2.543 3.148 1 39.22 9 PHE B C 1
ATOM 2299 O O . PHE B 1 9 ? 51.188 1.532 2.457 1 39.22 9 PHE B O 1
ATOM 2306 N N . VAL B 1 10 ? 50.875 2.422 4.395 1 38.78 10 VAL B N 1
ATOM 2307 C CA . VAL B 1 10 ? 49.594 1.772 4.688 1 38.78 10 VAL B CA 1
ATOM 2308 C C . VAL B 1 10 ? 48.469 2.48 3.939 1 38.78 10 VAL B C 1
ATOM 2310 O O . VAL B 1 10 ? 48.156 3.643 4.215 1 38.78 10 VAL B O 1
ATOM 2313 N N . VAL B 1 11 ? 48.25 2.258 2.67 1 39.75 11 VAL B N 1
ATOM 2314 C CA . VAL B 1 11 ? 47.031 2.594 1.973 1 39.75 11 VAL B CA 1
ATOM 2315 C C . VAL B 1 11 ? 45.812 2.096 2.777 1 39.75 11 VAL B C 1
ATOM 2317 O O . VAL B 1 11 ? 45.594 0.888 2.908 1 39.75 11 VAL B O 1
ATOM 2320 N N . MET B 1 12 ? 45.438 2.793 3.857 1 37 12 MET B N 1
ATOM 2321 C CA . MET B 1 12 ? 44.156 2.561 4.477 1 37 12 MET B CA 1
ATOM 2322 C C . MET B 1 12 ? 43.031 2.529 3.426 1 37 12 MET B C 1
ATOM 2324 O O . MET B 1 12 ? 42.75 3.549 2.805 1 37 12 MET B O 1
ATOM 2328 N N . LEU B 1 13 ? 42.844 1.436 2.695 1 38.31 13 LEU B N 1
ATOM 2329 C CA . LEU B 1 13 ? 41.625 1.17 1.958 1 38.31 13 LEU B CA 1
ATOM 2330 C C . LEU B 1 13 ? 40.375 1.493 2.809 1 38.31 13 LEU B C 1
ATOM 2332 O O . LEU B 1 13 ? 40.125 0.805 3.793 1 38.31 13 LEU B O 1
ATOM 2336 N N . LEU B 1 14 ? 40.094 2.752 3.039 1 37.19 14 LEU B N 1
ATOM 2337 C CA . LEU B 1 14 ? 38.75 3.09 3.525 1 37.19 14 LEU B CA 1
ATOM 2338 C C . LEU B 1 14 ? 37.688 2.266 2.809 1 37.19 14 LEU B C 1
ATOM 2340 O O . LEU B 1 14 ? 37.438 2.461 1.615 1 37.19 14 LEU B O 1
ATOM 2344 N N . LEU B 1 15 ? 37.531 1.027 3.197 1 36.53 15 LEU B N 1
ATOM 2345 C CA . LEU B 1 15 ? 36.344 0.286 2.85 1 36.53 15 LEU B CA 1
ATOM 2346 C C . LEU B 1 15 ? 35.094 1.135 3.084 1 36.53 15 LEU B C 1
ATOM 2348 O O . LEU B 1 15 ? 34.688 1.347 4.23 1 36.53 15 LEU B O 1
ATOM 2352 N N . VAL B 1 16 ? 34.875 2.164 2.344 1 35.91 16 VAL B N 1
ATOM 2353 C CA . VAL B 1 16 ? 33.531 2.73 2.289 1 35.91 16 VAL B CA 1
ATOM 2354 C C . VAL B 1 16 ? 32.5 1.605 2.211 1 35.91 16 VAL B C 1
ATOM 2356 O O . VAL B 1 16 ? 32.438 0.876 1.219 1 35.91 16 VAL B O 1
ATOM 2359 N N . SER B 1 17 ? 32.281 0.913 3.32 1 34.66 17 SER B N 1
ATOM 2360 C CA . SER B 1 17 ? 31.062 0.112 3.35 1 34.66 17 SER B CA 1
ATOM 2361 C C . SER B 1 17 ? 29.891 0.859 2.715 1 34.66 17 SER B C 1
ATOM 2363 O O . SER B 1 17 ? 29.422 1.864 3.254 1 34.66 17 SER B O 1
ATOM 2365 N N . SER B 1 18 ? 29.922 1.03 1.479 1 35.19 18 SER B N 1
ATOM 2366 C CA . SER B 1 18 ? 28.641 1.377 0.865 1 35.19 18 SER B CA 1
ATOM 2367 C C . SER B 1 18 ? 27.484 0.623 1.521 1 35.19 18 SER B C 1
ATOM 2369 O O . SER B 1 18 ? 27.406 -0.604 1.427 1 35.19 18 SER B O 1
ATOM 2371 N N . THR B 1 19 ? 27.234 0.906 2.76 1 36.94 19 THR B N 1
ATOM 2372 C CA . THR B 1 19 ? 25.906 0.435 3.141 1 36.94 19 THR B CA 1
ATOM 2373 C C . THR B 1 19 ? 24.953 0.464 1.944 1 36.94 19 THR B C 1
ATOM 2375 O O . THR B 1 19 ? 24.578 1.538 1.476 1 36.94 19 THR B O 1
ATOM 2378 N N . PHE B 1 20 ? 25.219 -0.369 1.038 1 37.53 20 PHE B N 1
ATOM 2379 C CA . PHE B 1 20 ? 24.219 -0.661 0.008 1 37.53 20 PHE B CA 1
ATOM 2380 C C . PHE B 1 20 ? 22.828 -0.812 0.619 1 37.53 20 PHE B C 1
ATOM 2382 O O . PHE B 1 20 ? 22.547 -1.819 1.268 1 37.53 20 PHE B O 1
ATOM 2389 N N . TYR B 1 21 ? 22.359 0.151 1.315 1 41.94 21 TYR B N 1
ATOM 2390 C CA . TYR B 1 21 ? 20.922 0.016 1.544 1 41.94 21 TYR B CA 1
ATOM 2391 C C . TYR B 1 21 ? 20.234 -0.604 0.334 1 41.94 21 TYR B C 1
ATOM 2393 O O . TYR B 1 21 ? 20 0.075 -0.668 1 41.94 21 TYR B O 1
ATOM 2401 N N . GLY B 1 22 ? 20.688 -1.732 0.003 1 50 22 GLY B N 1
ATOM 2402 C CA . GLY B 1 22 ? 20.109 -2.463 -1.113 1 50 22 GLY B CA 1
ATOM 2403 C C . GLY B 1 22 ? 18.609 -2.344 -1.184 1 50 22 GLY B C 1
ATOM 2404 O O . GLY B 1 22 ? 17.922 -2.43 -0.161 1 50 22 GLY B O 1
ATOM 2405 N N . GLN B 1 23 ? 18.078 -1.682 -2.23 1 66.38 23 GLN B N 1
ATOM 2406 C CA . GLN B 1 23 ? 16.656 -1.521 -2.527 1 66.38 23 GLN B CA 1
ATOM 2407 C C . GLN B 1 23 ? 15.914 -2.848 -2.398 1 66.38 23 GLN B C 1
ATOM 2409 O O . GLN B 1 23 ? 16.359 -3.869 -2.928 1 66.38 23 GLN B O 1
ATOM 2414 N N . ASN B 1 24 ? 14.859 -2.957 -1.546 1 90 24 ASN B N 1
ATOM 2415 C CA . ASN B 1 24 ? 14 -4.109 -1.297 1 90 24 ASN B CA 1
ATOM 2416 C C . ASN B 1 24 ? 13.438 -4.68 -2.594 1 90 24 ASN B C 1
ATOM 2418 O O . ASN B 1 24 ? 13.336 -3.971 -3.598 1 90 24 ASN B O 1
ATOM 2422 N N . LEU B 1 25 ? 13.477 -5.965 -2.729 1 97.44 25 LEU B N 1
ATOM 2423 C CA . LEU B 1 25 ? 12.844 -6.664 -3.84 1 97.44 25 LEU B CA 1
ATOM 2424 C C . LEU B 1 25 ? 11.344 -6.805 -3.607 1 97.44 25 LEU B C 1
ATOM 2426 O O . LEU B 1 25 ? 10.922 -7.359 -2.592 1 97.44 25 LEU B O 1
ATOM 2430 N N . LYS B 1 26 ? 10.539 -6.195 -4.504 1 98.69 26 LYS B N 1
ATOM 2431 C CA . LYS B 1 26 ? 9.086 -6.301 -4.441 1 98.69 26 LYS B CA 1
ATOM 2432 C C . LYS B 1 26 ? 8.562 -7.305 -5.465 1 98.69 26 LYS B C 1
ATOM 2434 O O . LYS B 1 26 ? 8.852 -7.191 -6.66 1 98.69 26 LYS B O 1
ATOM 2439 N N . ILE B 1 27 ? 7.797 -8.312 -4.992 1 98.94 27 ILE B N 1
ATOM 2440 C CA . ILE B 1 27 ? 7.219 -9.344 -5.852 1 98.94 27 ILE B CA 1
ATOM 2441 C C . ILE B 1 27 ? 5.707 -9.375 -5.664 1 98.94 27 ILE B C 1
ATOM 2443 O O . ILE B 1 27 ? 5.207 -9.227 -4.547 1 98.94 27 ILE B O 1
ATOM 2447 N N . MET B 1 28 ? 4.949 -9.602 -6.785 1 98.94 28 MET B N 1
ATOM 2448 C CA . MET B 1 28 ? 3.49 -9.609 -6.738 1 98.94 28 MET B CA 1
ATOM 2449 C C . MET B 1 28 ? 2.924 -10.719 -7.621 1 98.94 28 MET B C 1
ATOM 2451 O O . MET B 1 28 ? 3.438 -10.969 -8.711 1 98.94 28 MET B O 1
ATOM 2455 N N . THR B 1 29 ? 1.922 -11.43 -7.16 1 99 29 THR B N 1
ATOM 2456 C CA . THR B 1 29 ? 1.104 -12.273 -8.023 1 99 29 THR B CA 1
ATOM 2457 C C . THR B 1 29 ? -0.332 -11.758 -8.078 1 99 29 THR B C 1
ATOM 2459 O O . THR B 1 29 ? -0.842 -11.219 -7.094 1 99 29 THR B O 1
ATOM 2462 N N . TYR B 1 30 ? -0.953 -11.914 -9.234 1 98.94 30 TYR B N 1
ATOM 2463 C CA . TYR B 1 30 ? -2.252 -11.289 -9.461 1 98.94 30 TYR B CA 1
ATOM 2464 C C . TYR B 1 30 ? -3.035 -12.039 -10.531 1 98.94 30 TYR B C 1
ATOM 2466 O O . TYR B 1 30 ? -2.748 -11.914 -11.727 1 98.94 30 TYR B O 1
ATOM 2474 N N . ASN B 1 31 ? -3.998 -12.867 -10.117 1 98.94 31 ASN B N 1
ATOM 2475 C CA . ASN B 1 31 ? -4.98 -13.312 -11.102 1 98.94 31 ASN B CA 1
ATOM 2476 C C . ASN B 1 31 ? -5.852 -12.156 -11.586 1 98.94 31 ASN B C 1
ATOM 2478 O O . ASN B 1 31 ? -6.621 -11.594 -10.812 1 98.94 31 ASN B O 1
ATOM 2482 N N . ILE B 1 32 ? -5.785 -11.836 -12.891 1 98.94 32 ILE B N 1
ATOM 2483 C CA . ILE B 1 32 ? -6.344 -10.562 -13.328 1 98.94 32 ILE B CA 1
ATOM 2484 C C . ILE B 1 32 ? -7.66 -10.805 -14.062 1 98.94 32 ILE B C 1
ATOM 2486 O O . ILE B 1 32 ? -8.203 -9.898 -14.695 1 98.94 32 ILE B O 1
ATOM 2490 N N . ARG B 1 33 ? -8.25 -12.047 -13.945 1 98.81 33 ARG B N 1
ATOM 2491 C CA . ARG B 1 33 ? -9.477 -12.414 -14.648 1 98.81 33 ARG B CA 1
ATOM 2492 C C . ARG B 1 33 ? -9.336 -12.18 -16.141 1 98.81 33 ARG B C 1
ATOM 2494 O O . ARG B 1 33 ? -8.891 -11.117 -16.578 1 98.81 33 ARG B O 1
ATOM 2501 N N . LEU B 1 34 ? -9.68 -13.078 -16.969 1 98.62 34 LEU B N 1
ATOM 2502 C CA . LEU B 1 34 ? -9.57 -12.992 -18.422 1 98.62 34 LEU B CA 1
ATOM 2503 C C . LEU B 1 34 ? -10.477 -11.898 -18.969 1 98.62 34 LEU B C 1
ATOM 2505 O O . LEU B 1 34 ? -11.367 -11.414 -18.266 1 98.62 34 LEU B O 1
ATOM 2509 N N . ASP B 1 35 ? -10.188 -11.5 -20.203 1 98.5 35 ASP B N 1
ATOM 2510 C CA . ASP B 1 35 ? -11.008 -10.547 -20.938 1 98.5 35 ASP B CA 1
ATOM 2511 C C . ASP B 1 35 ? -12.188 -11.25 -21.609 1 98.5 35 ASP B C 1
ATOM 2513 O O . ASP B 1 35 ? -12.031 -11.906 -22.641 1 98.5 35 ASP B O 1
ATOM 2517 N N . VAL B 1 36 ? -13.328 -11.102 -21.016 1 97.88 36 VAL B N 1
ATOM 2518 C CA . VAL B 1 36 ? -14.531 -11.68 -21.609 1 97.88 36 VAL B CA 1
ATOM 2519 C C . VAL B 1 36 ? -15.703 -10.719 -21.453 1 97.88 36 VAL B C 1
ATOM 2521 O O . VAL B 1 36 ? -15.891 -10.133 -20.391 1 97.88 36 VAL B O 1
ATOM 2524 N N . ALA B 1 37 ? -16.484 -10.539 -22.422 1 97.5 37 ALA B N 1
ATOM 2525 C CA . ALA B 1 37 ? -17.594 -9.578 -22.469 1 97.5 37 ALA B CA 1
ATOM 2526 C C . ALA B 1 37 ? -18.672 -9.922 -21.453 1 97.5 37 ALA B C 1
ATOM 2528 O O . ALA B 1 37 ? -19.359 -9.031 -20.938 1 97.5 37 ALA B O 1
ATOM 2529 N N . SER B 1 38 ? -18.781 -11.211 -21.156 1 97.81 38 SER B N 1
ATOM 2530 C CA . SER B 1 38 ? -19.859 -11.688 -20.281 1 97.81 38 SER B CA 1
ATOM 2531 C C . SER B 1 38 ? -19.672 -11.18 -18.859 1 97.81 38 SER B C 1
ATOM 2533 O O . SER B 1 38 ? -20.594 -11.258 -18.047 1 97.81 38 SER B O 1
ATOM 2535 N N . ASP B 1 39 ? -18.516 -10.586 -18.578 1 98.19 39 ASP B N 1
ATOM 2536 C CA . ASP B 1 39 ? -18.281 -10 -17.25 1 98.19 39 ASP B CA 1
ATOM 2537 C C . ASP B 1 39 ? -19 -8.664 -17.109 1 98.19 39 ASP B C 1
ATOM 2539 O O . ASP B 1 39 ? -19.047 -8.086 -16.031 1 98.19 39 ASP B O 1
ATOM 2543 N N . GLY B 1 40 ? -19.562 -8.102 -18.203 1 97.94 40 GLY B N 1
ATOM 2544 C CA . GLY B 1 40 ? -20.391 -6.91 -18.156 1 97.94 40 GLY B CA 1
ATOM 2545 C C . GLY B 1 40 ? -19.656 -5.703 -17.594 1 97.94 40 GLY B C 1
ATOM 2546 O O . GLY B 1 40 ? -18.625 -5.297 -18.125 1 97.94 40 GLY B O 1
ATOM 2547 N N . GLU B 1 41 ? -20.094 -5.25 -16.453 1 97.38 41 GLU B N 1
ATOM 2548 C CA . GLU B 1 41 ? -19.531 -4.062 -15.82 1 97.38 41 GLU B CA 1
ATOM 2549 C C . GLU B 1 41 ? -18.125 -4.336 -15.305 1 97.38 41 GLU B C 1
ATOM 2551 O O . GLU B 1 41 ? -17.375 -3.404 -15.008 1 97.38 41 GLU B O 1
ATOM 2556 N N . ASN B 1 42 ? -17.781 -5.598 -15.211 1 98.19 42 ASN B N 1
ATOM 2557 C CA . ASN B 1 42 ? -16.453 -5.977 -14.734 1 98.19 42 ASN B CA 1
ATOM 2558 C C . ASN B 1 42 ? -15.562 -6.461 -15.875 1 98.19 42 ASN B C 1
ATOM 2560 O O . ASN B 1 42 ? -14.523 -7.082 -15.641 1 98.19 42 ASN B O 1
ATOM 2564 N N . ALA B 1 43 ? -15.992 -6.219 -17.109 1 98.56 43 ALA B N 1
ATOM 2565 C CA . ALA B 1 43 ? -15.172 -6.609 -18.25 1 98.56 43 ALA B CA 1
ATOM 2566 C C . ALA B 1 43 ? -13.859 -5.836 -18.281 1 98.56 43 ALA B C 1
ATOM 2568 O O . ALA B 1 43 ? -13.781 -4.711 -17.781 1 98.56 43 ALA B O 1
ATOM 2569 N N . TRP B 1 44 ? -12.867 -6.371 -18.953 1 98.62 44 TRP B N 1
ATOM 2570 C CA . TRP B 1 44 ? -11.484 -5.895 -18.953 1 98.62 44 TRP B CA 1
ATOM 2571 C C . TRP B 1 44 ? -11.414 -4.438 -19.406 1 98.62 44 TRP B C 1
ATOM 2573 O O . TRP B 1 44 ? -10.75 -3.617 -18.766 1 98.62 44 TRP B O 1
ATOM 2583 N N . PRO B 1 45 ? -12.086 -4.004 -20.438 1 98.38 45 PRO B N 1
ATOM 2584 C CA . PRO B 1 45 ? -11.969 -2.609 -20.875 1 98.38 45 PRO B CA 1
ATOM 2585 C C . PRO B 1 45 ? -12.398 -1.617 -19.797 1 98.38 45 PRO B C 1
ATOM 2587 O O . PRO B 1 45 ? -11.969 -0.458 -19.812 1 98.38 45 PRO B O 1
ATOM 2590 N N . LYS B 1 46 ? -13.211 -2.105 -18.828 1 97.94 46 LYS B N 1
ATOM 2591 C CA . LYS B 1 46 ? -13.75 -1.207 -17.828 1 97.94 46 LYS B CA 1
ATOM 2592 C C . LYS B 1 46 ? -12.891 -1.219 -16.562 1 97.94 46 LYS B C 1
ATOM 2594 O O . LYS B 1 46 ? -13.086 -0.403 -15.656 1 97.94 46 LYS B O 1
ATOM 2599 N N . ARG B 1 47 ? -11.969 -2.131 -16.438 1 97.62 47 ARG B N 1
ATOM 2600 C CA . ARG B 1 47 ? -11.211 -2.236 -15.188 1 97.62 47 ARG B CA 1
ATOM 2601 C C . ARG B 1 47 ? -9.711 -2.156 -15.445 1 97.62 47 ARG B C 1
ATOM 2603 O O . ARG B 1 47 ? -8.922 -2.029 -14.508 1 97.62 47 ARG B O 1
ATOM 2610 N N . LYS B 1 48 ? -9.242 -2.145 -16.688 1 98.31 48 LYS B N 1
ATOM 2611 C CA . LYS B 1 48 ? -7.824 -2.23 -17.047 1 98.31 48 LYS B CA 1
ATOM 2612 C C . LYS B 1 48 ? -7.066 -0.992 -16.594 1 98.31 48 LYS B C 1
ATOM 2614 O O . LYS B 1 48 ? -5.898 -1.083 -16.203 1 98.31 48 LYS B O 1
ATOM 2619 N N . ASP B 1 49 ? -7.707 0.226 -16.625 1 97.69 49 ASP B N 1
ATOM 2620 C CA . ASP B 1 49 ? -7.023 1.452 -16.219 1 97.69 49 ASP B CA 1
ATOM 2621 C C . ASP B 1 49 ? -6.688 1.43 -14.734 1 97.69 49 ASP B C 1
ATOM 2623 O O . ASP B 1 49 ? -5.574 1.78 -14.336 1 97.69 49 ASP B O 1
ATOM 2627 N N . TYR B 1 50 ? -7.645 1.048 -13.945 1 97.69 50 TYR B N 1
ATOM 2628 C CA . TYR B 1 50 ? -7.379 0.989 -12.508 1 97.69 50 TYR B CA 1
ATOM 2629 C C . TYR B 1 50 ? -6.379 -0.114 -12.188 1 97.69 50 TYR B C 1
ATOM 2631 O O . TYR B 1 50 ? -5.527 0.047 -11.305 1 97.69 50 TYR B O 1
ATOM 2639 N N . PHE B 1 51 ? -6.473 -1.243 -12.898 1 98.38 51 PHE B N 1
ATOM 2640 C CA . PHE B 1 51 ? -5.488 -2.307 -12.758 1 98.38 51 PHE B CA 1
ATOM 2641 C C . PHE B 1 51 ? -4.078 -1.773 -12.984 1 98.38 51 PHE B C 1
ATOM 2643 O O . PHE B 1 51 ? -3.191 -1.964 -12.148 1 98.38 51 PHE B O 1
ATOM 2650 N N . THR B 1 52 ? -3.885 -1.095 -14.086 1 98.38 52 THR B N 1
ATOM 2651 C CA . THR B 1 52 ? -2.559 -0.606 -14.445 1 98.38 52 THR B CA 1
ATOM 2652 C C . THR B 1 52 ? -2.078 0.44 -13.438 1 98.38 52 THR B C 1
ATOM 2654 O O . THR B 1 52 ? -0.894 0.485 -13.102 1 98.38 52 THR B O 1
ATOM 2657 N N . SER B 1 53 ? -2.969 1.298 -12.961 1 98 53 SER B N 1
ATOM 2658 C CA . SER B 1 53 ? -2.598 2.299 -11.969 1 98 53 SER B CA 1
ATOM 2659 C C . SER B 1 53 ? -2.158 1.643 -10.664 1 98 53 SER B C 1
ATOM 2661 O O . SER B 1 53 ? -1.279 2.158 -9.969 1 98 53 SER B O 1
ATOM 2663 N N . GLN B 1 54 ? -2.811 0.519 -10.336 1 98.5 54 GLN B N 1
ATOM 2664 C CA . GLN B 1 54 ? -2.426 -0.226 -9.141 1 98.5 54 GLN B CA 1
ATOM 2665 C C . GLN B 1 54 ? -1.003 -0.763 -9.258 1 98.5 54 GLN B C 1
ATOM 2667 O O . GLN B 1 54 ? -0.194 -0.607 -8.344 1 98.5 54 GLN B O 1
ATOM 2672 N N . ILE B 1 55 ? -0.688 -1.368 -10.398 1 98.81 55 ILE B N 1
ATOM 2673 C CA . ILE B 1 55 ? 0.661 -1.876 -10.625 1 98.81 55 ILE B CA 1
ATOM 2674 C C . ILE B 1 55 ? 1.66 -0.722 -10.586 1 98.81 55 ILE B C 1
ATOM 2676 O O . ILE B 1 55 ? 2.729 -0.838 -9.984 1 98.81 55 ILE B O 1
ATOM 2680 N N . GLN B 1 56 ? 1.33 0.372 -11.203 1 98.19 56 GLN B N 1
ATOM 2681 C CA . GLN B 1 56 ? 2.217 1.53 -11.234 1 98.19 56 GLN B CA 1
ATOM 2682 C C . GLN B 1 56 ? 2.492 2.051 -9.828 1 98.19 56 GLN B C 1
ATOM 2684 O O . GLN B 1 56 ? 3.639 2.344 -9.484 1 98.19 56 GLN B O 1
ATOM 2689 N N . PHE B 1 57 ? 1.476 2.125 -9.047 1 98.5 57 PHE B N 1
ATOM 2690 C CA . PHE B 1 57 ? 1.608 2.682 -7.711 1 98.5 57 PHE B CA 1
ATOM 2691 C C . PHE B 1 57 ? 2.486 1.793 -6.836 1 98.5 57 PHE B C 1
ATOM 2693 O O . PHE B 1 57 ? 3.443 2.268 -6.223 1 98.5 57 PHE B O 1
ATOM 2700 N N . TYR B 1 58 ? 2.154 0.492 -6.781 1 98.5 58 TYR B N 1
ATOM 2701 C CA . TYR B 1 58 ? 2.91 -0.403 -5.914 1 98.5 58 TYR B CA 1
ATOM 2702 C C . TYR B 1 58 ? 4.277 -0.718 -6.512 1 98.5 58 TYR B C 1
ATOM 2704 O O . TYR B 1 58 ? 5.203 -1.092 -5.793 1 98.5 58 TYR B O 1
ATOM 2712 N N . SER B 1 59 ? 4.383 -0.638 -7.789 1 98 59 SER B N 1
ATOM 2713 C CA . SER B 1 59 ? 5.633 -0.714 -8.539 1 98 59 SER B CA 1
ATOM 2714 C C . SER B 1 59 ? 6.422 -1.966 -8.172 1 98 59 SER B C 1
ATOM 2716 O O . SER B 1 59 ? 7.598 -1.88 -7.805 1 98 59 SER B O 1
ATOM 2718 N N . PRO B 1 60 ? 5.797 -3.178 -8.227 1 98.75 60 PRO B N 1
ATOM 2719 C CA . PRO B 1 60 ? 6.59 -4.387 -8.008 1 98.75 60 PRO B CA 1
ATOM 2720 C C . PRO B 1 60 ? 7.758 -4.516 -8.984 1 98.75 60 PRO B C 1
ATOM 2722 O O . PRO B 1 60 ? 7.648 -4.098 -10.141 1 98.75 60 PRO B O 1
ATOM 2725 N N . ASP B 1 61 ? 8.883 -5.098 -8.484 1 98.69 61 ASP B N 1
ATOM 2726 C CA . ASP B 1 61 ? 10.039 -5.328 -9.352 1 98.69 61 ASP B CA 1
ATOM 2727 C C . ASP B 1 61 ? 9.781 -6.484 -10.312 1 98.69 61 ASP B C 1
ATOM 2729 O O . ASP B 1 61 ? 10.234 -6.457 -11.461 1 98.69 61 ASP B O 1
ATOM 2733 N N . ILE B 1 62 ? 9.078 -7.48 -9.805 1 98.94 62 ILE B N 1
ATOM 2734 C CA . ILE B 1 62 ? 8.609 -8.625 -10.578 1 98.94 62 ILE B CA 1
ATOM 2735 C C . ILE B 1 62 ? 7.152 -8.922 -10.219 1 98.94 62 ILE B C 1
ATOM 2737 O O . ILE B 1 62 ? 6.785 -8.945 -9.039 1 98.94 62 ILE B O 1
ATOM 2741 N N . PHE B 1 63 ? 6.285 -9.086 -11.227 1 98.94 63 PHE B N 1
ATOM 2742 C CA . PHE B 1 63 ? 4.945 -9.562 -10.914 1 98.94 63 PHE B CA 1
ATOM 2743 C C . PHE B 1 63 ? 4.48 -10.578 -11.953 1 98.94 63 PHE B C 1
ATOM 2745 O O . PHE B 1 63 ? 4.879 -10.508 -13.117 1 98.94 63 PHE B O 1
ATOM 2752 N N . GLY B 1 64 ? 3.797 -11.562 -11.477 1 98.94 64 GLY B N 1
ATOM 2753 C CA . GLY B 1 64 ? 3.154 -12.555 -12.32 1 98.94 64 GLY B CA 1
ATOM 2754 C C . GLY B 1 64 ? 1.645 -12.422 -12.359 1 98.94 64 GLY B C 1
ATOM 2755 O O . GLY B 1 64 ? 1.016 -12.133 -11.344 1 98.94 64 GLY B O 1
ATOM 2756 N N . VAL B 1 65 ? 1.092 -12.656 -13.547 1 98.94 65 VAL B N 1
ATOM 2757 C CA . VAL B 1 65 ? -0.362 -12.617 -13.672 1 98.94 65 VAL B CA 1
ATOM 2758 C C . VAL B 1 65 ? -0.883 -13.977 -14.117 1 98.94 65 VAL B C 1
ATOM 2760 O O . VAL B 1 65 ? -0.151 -14.758 -14.734 1 98.94 65 VAL B O 1
ATOM 2763 N N . GLN B 1 66 ? -2.062 -14.297 -13.734 1 98.94 66 GLN B N 1
ATOM 2764 C CA . GLN B 1 66 ? -2.801 -15.445 -14.242 1 98.94 66 GLN B CA 1
ATOM 2765 C C . GLN B 1 66 ? -4.027 -15 -15.039 1 98.94 66 GLN B C 1
ATOM 2767 O O . GLN B 1 66 ? -4.5 -13.875 -14.883 1 98.94 66 GLN B O 1
ATOM 2772 N N . GLU B 1 67 ? -4.449 -15.797 -15.977 1 98.88 67 GLU B N 1
ATOM 2773 C CA . GLU B 1 67 ? -5.645 -15.703 -16.812 1 98.88 67 GLU B CA 1
ATOM 2774 C C . GLU B 1 67 ? -5.465 -14.664 -17.906 1 98.88 67 GLU B C 1
ATOM 2776 O O . GLU B 1 67 ? -6.395 -14.398 -18.672 1 98.88 67 GLU B O 1
ATOM 2781 N N . ALA B 1 68 ? -4.297 -14.055 -18.016 1 98.81 68 ALA B N 1
ATOM 2782 C CA . ALA B 1 68 ? -4.098 -13.016 -19.016 1 98.81 68 ALA B CA 1
ATOM 2783 C C . ALA B 1 68 ? -4.199 -13.586 -20.438 1 98.81 68 ALA B C 1
ATOM 2785 O O . ALA B 1 68 ? -3.432 -14.477 -20.797 1 98.81 68 ALA B O 1
ATOM 2786 N N . THR B 1 69 ? -5.141 -13.102 -21.203 1 98.69 69 THR B N 1
ATOM 2787 C CA . THR B 1 69 ? -5.227 -13.414 -22.625 1 98.69 69 THR B CA 1
ATOM 2788 C C . THR B 1 69 ? -4.195 -12.617 -23.422 1 98.69 69 THR B C 1
ATOM 2790 O O . THR B 1 69 ? -3.6 -11.672 -22.891 1 98.69 69 THR B O 1
ATOM 2793 N N . PRO B 1 70 ? -3.975 -13.023 -24.688 1 98.38 70 PRO B N 1
ATOM 2794 C CA . PRO B 1 70 ? -2.959 -12.32 -25.469 1 98.38 70 PRO B CA 1
ATOM 2795 C C . PRO B 1 70 ? -3.188 -10.812 -25.516 1 98.38 70 PRO B C 1
ATOM 2797 O O . PRO B 1 70 ? -2.234 -10.039 -25.391 1 98.38 70 PRO B O 1
ATOM 2800 N N . GLY B 1 71 ? -4.438 -10.398 -25.703 1 98.44 71 GLY B N 1
ATOM 2801 C CA . GLY B 1 71 ? -4.75 -8.977 -25.688 1 98.44 71 GLY B CA 1
ATOM 2802 C C . GLY B 1 71 ? -4.383 -8.297 -24.375 1 98.44 71 GLY B C 1
ATOM 2803 O O . GLY B 1 71 ? -3.855 -7.184 -24.375 1 98.44 71 GLY B O 1
ATOM 2804 N N . GLN B 1 72 ? -4.656 -8.922 -23.281 1 98.81 72 GLN B N 1
ATOM 2805 C CA . GLN B 1 72 ? -4.324 -8.375 -21.969 1 98.81 72 GLN B CA 1
ATOM 2806 C C . GLN B 1 72 ? -2.814 -8.312 -21.766 1 98.81 72 GLN B C 1
ATOM 2808 O O . GLN B 1 72 ? -2.297 -7.316 -21.25 1 98.81 72 GLN B O 1
ATOM 2813 N N . VAL B 1 73 ? -2.107 -9.383 -22.172 1 98.75 73 VAL B N 1
ATOM 2814 C CA . VAL B 1 73 ? -0.653 -9.422 -22.047 1 98.75 73 VAL B CA 1
ATOM 2815 C C . VAL B 1 73 ? -0.042 -8.234 -22.797 1 98.75 73 VAL B C 1
ATOM 2817 O O . VAL B 1 73 ? 0.809 -7.527 -22.25 1 98.75 73 VAL B O 1
ATOM 2820 N N . ASN B 1 74 ? -0.473 -8 -23.953 1 98.25 74 ASN B N 1
ATOM 2821 C CA . ASN B 1 74 ? 0.062 -6.922 -24.781 1 98.25 74 ASN B CA 1
ATOM 2822 C C . ASN B 1 74 ? -0.314 -5.551 -24.219 1 98.25 74 ASN B C 1
ATOM 2824 O O . ASN B 1 74 ? 0.491 -4.617 -24.266 1 98.25 74 ASN B O 1
ATOM 2828 N N . TYR B 1 75 ? -1.572 -5.469 -23.797 1 98.75 75 TYR B N 1
ATOM 2829 C CA . TYR B 1 75 ? -1.989 -4.203 -23.203 1 98.75 75 TYR B CA 1
ATOM 2830 C C . TYR B 1 75 ? -1.111 -3.844 -22.016 1 98.75 75 TYR B C 1
ATOM 2832 O O . TYR B 1 75 ? -0.647 -2.707 -21.891 1 98.75 75 TYR B O 1
ATOM 2840 N N . ILE B 1 76 ? -0.874 -4.766 -21.109 1 98.75 76 ILE B N 1
ATOM 2841 C CA . ILE B 1 76 ? -0.082 -4.535 -19.906 1 98.75 76 ILE B CA 1
ATOM 2842 C C . ILE B 1 76 ? 1.332 -4.109 -20.297 1 98.75 76 ILE B C 1
ATOM 2844 O O . ILE B 1 76 ? 1.879 -3.16 -19.734 1 98.75 76 ILE B O 1
ATOM 2848 N N . ALA B 1 77 ? 1.921 -4.762 -21.25 1 98.38 77 ALA B N 1
ATOM 2849 C CA . ALA B 1 77 ? 3.264 -4.422 -21.719 1 98.38 77 ALA B CA 1
ATOM 2850 C C . ALA B 1 77 ? 3.32 -2.992 -22.234 1 98.38 77 ALA B C 1
ATOM 2852 O O . ALA B 1 77 ? 4.293 -2.273 -22 1 98.38 77 ALA B O 1
ATOM 2853 N N . SER B 1 78 ? 2.332 -2.621 -22.953 1 98.5 78 SER B N 1
ATOM 2854 C CA . SER B 1 78 ? 2.283 -1.279 -23.516 1 98.5 78 SER B CA 1
ATOM 2855 C C . SER B 1 78 ? 2.064 -0.227 -22.438 1 98.5 78 SER B C 1
ATOM 2857 O O . SER B 1 78 ? 2.646 0.858 -22.5 1 98.5 78 SER B O 1
ATOM 2859 N N . ALA B 1 79 ? 1.222 -0.518 -21.5 1 98.38 79 ALA B N 1
ATOM 2860 C CA . ALA B 1 79 ? 0.859 0.422 -20.453 1 98.38 79 ALA B CA 1
ATOM 2861 C C . ALA B 1 79 ? 2 0.59 -19.453 1 98.38 79 ALA B C 1
ATOM 2863 O O . ALA B 1 79 ? 2.076 1.602 -18.75 1 98.38 79 ALA B O 1
ATOM 2864 N N . LEU B 1 80 ? 2.857 -0.355 -19.328 1 98.5 80 LEU B N 1
ATOM 2865 C CA . LEU B 1 80 ? 3.977 -0.353 -18.391 1 98.5 80 LEU B CA 1
ATOM 2866 C C . LEU B 1 80 ? 5.301 -0.558 -19.125 1 98.5 80 LEU B C 1
ATOM 2868 O O . LEU B 1 80 ? 5.93 -1.608 -18.984 1 98.5 80 LEU B O 1
ATOM 2872 N N . PRO B 1 81 ? 5.789 0.424 -19.719 1 98 81 PRO B N 1
ATOM 2873 C CA . PRO B 1 81 ? 6.918 0.272 -20.641 1 98 81 PRO B CA 1
ATOM 2874 C C . PRO B 1 81 ? 8.234 -0.015 -19.922 1 98 81 PRO B C 1
ATOM 2876 O O . PRO B 1 81 ? 9.219 -0.405 -20.562 1 98 81 PRO B O 1
ATOM 2879 N N . ASN B 1 82 ? 8.266 0.193 -18.656 1 98 82 ASN B N 1
ATOM 2880 C CA . ASN B 1 82 ? 9.484 -0.077 -17.906 1 98 82 ASN B CA 1
ATOM 2881 C C . ASN B 1 82 ? 9.648 -1.565 -17.609 1 98 82 ASN B C 1
ATOM 2883 O O . ASN B 1 82 ? 10.68 -1.992 -17.078 1 98 82 ASN B O 1
ATOM 2887 N N . TYR B 1 83 ? 8.664 -2.355 -17.969 1 98.75 83 TYR B N 1
ATOM 2888 C CA . TYR B 1 83 ? 8.703 -3.795 -17.734 1 98.75 83 TYR B CA 1
ATOM 2889 C C . TYR B 1 83 ? 8.969 -4.555 -19.031 1 98.75 83 TYR B C 1
ATOM 2891 O O . TYR B 1 83 ? 8.484 -4.16 -20.094 1 98.75 83 TYR B O 1
ATOM 2899 N N . SER B 1 84 ? 9.742 -5.59 -18.906 1 98.81 84 SER B N 1
ATOM 2900 C CA . SER B 1 84 ? 9.766 -6.664 -19.891 1 98.81 84 SER B CA 1
ATOM 2901 C C . SER B 1 84 ? 8.953 -7.867 -19.438 1 98.81 84 SER B C 1
ATOM 2903 O O . SER B 1 84 ? 8.461 -7.891 -18.297 1 98.81 84 SER B O 1
ATOM 2905 N N . LYS B 1 85 ? 8.703 -8.766 -20.375 1 98.81 85 LYS B N 1
ATOM 2906 C CA . LYS B 1 85 ? 7.84 -9.883 -20 1 98.81 85 LYS B CA 1
ATOM 2907 C C . LYS B 1 85 ? 8.242 -11.164 -20.719 1 98.81 85 LYS B C 1
ATOM 2909 O O . LYS B 1 85 ? 8.961 -11.125 -21.719 1 98.81 85 LYS B O 1
ATOM 2914 N N . PHE B 1 86 ? 7.879 -12.266 -20.141 1 98.75 86 PHE B N 1
ATOM 2915 C CA . PHE B 1 86 ? 7.898 -13.562 -20.812 1 98.75 86 PHE B CA 1
ATOM 2916 C C . PHE B 1 86 ? 6.777 -14.453 -20.297 1 98.75 86 PHE B C 1
ATOM 2918 O O . PHE B 1 86 ? 6.207 -14.195 -19.234 1 98.75 86 PHE B O 1
ATOM 2925 N N . GLY B 1 87 ? 6.469 -15.508 -20.984 1 98.44 87 GLY B N 1
ATOM 2926 C CA . GLY B 1 87 ? 5.379 -16.438 -20.75 1 98.44 87 GLY B CA 1
ATOM 2927 C C . GLY B 1 87 ? 4.574 -16.75 -22 1 98.44 87 GLY B C 1
ATOM 2928 O O . GLY B 1 87 ? 4.387 -15.875 -22.844 1 98.44 87 GLY B O 1
ATOM 2929 N N . VAL B 1 88 ? 4.039 -17.969 -22.047 1 97.5 88 VAL B N 1
ATOM 2930 C CA . VAL B 1 88 ? 3.311 -18.391 -23.25 1 97.5 88 VAL B CA 1
ATOM 2931 C C . VAL B 1 88 ? 1.889 -18.797 -22.859 1 97.5 88 VAL B C 1
ATOM 2933 O O . VAL B 1 88 ? 1.668 -19.391 -21.812 1 97.5 88 VAL B O 1
ATOM 2936 N N . GLY B 1 89 ? 0.926 -18.453 -23.812 1 98.31 89 GLY B N 1
ATOM 2937 C CA . GLY B 1 89 ? -0.448 -18.891 -23.609 1 98.31 89 GLY B CA 1
ATOM 2938 C C . GLY B 1 89 ? -0.596 -20.406 -23.531 1 98.31 89 GLY B C 1
ATOM 2939 O O . GLY B 1 89 ? 0.137 -21.141 -24.203 1 98.31 89 GLY B O 1
ATOM 2940 N N . ARG B 1 90 ? -1.552 -20.859 -22.828 1 98.5 90 ARG B N 1
ATOM 2941 C CA . ARG B 1 90 ? -1.69 -22.25 -22.453 1 98.5 90 ARG B CA 1
ATOM 2942 C C . ARG B 1 90 ? -2.205 -23.094 -23.609 1 98.5 90 ARG B C 1
ATOM 2944 O O . ARG B 1 90 ? -2.238 -24.328 -23.531 1 98.5 90 ARG B O 1
ATOM 2951 N N . GLU B 1 91 ? -2.629 -22.453 -24.734 1 98.5 91 GLU B N 1
ATOM 2952 C CA . GLU B 1 91 ? -3.133 -23.172 -25.891 1 98.5 91 GLU B CA 1
ATOM 2953 C C . GLU B 1 91 ? -2.109 -23.172 -27.031 1 98.5 91 GLU B C 1
ATOM 2955 O O . GLU B 1 91 ? -1.125 -22.422 -26.984 1 98.5 91 GLU B O 1
ATOM 2960 N N . GLU B 1 92 ? -2.361 -24.031 -28.031 1 97 92 GLU B N 1
ATOM 2961 C CA . GLU B 1 92 ? -1.501 -24.094 -29.219 1 97 92 GLU B CA 1
ATOM 2962 C C . GLU B 1 92 ? -1.324 -22.719 -29.844 1 97 92 GLU B C 1
ATOM 2964 O O . GLU B 1 92 ? -2.273 -21.938 -29.922 1 97 92 GLU B O 1
ATOM 2969 N N . GLY B 1 93 ? -0.034 -22.406 -30.328 1 96.12 93 GLY B N 1
ATOM 2970 C CA . GLY B 1 93 ? 0.254 -21.141 -30.969 1 96.12 93 GLY B CA 1
ATOM 2971 C C . GLY B 1 93 ? 0.422 -20 -29.984 1 96.12 93 GLY B C 1
ATOM 2972 O O . GLY B 1 93 ? 0.487 -18.828 -30.375 1 96.12 93 GLY B O 1
ATOM 2973 N N . GLY B 1 94 ? 0.435 -20.359 -28.75 1 94.69 94 GLY B N 1
ATOM 2974 C CA . GLY B 1 94 ? 0.601 -19.328 -27.734 1 94.69 94 GLY B CA 1
ATOM 2975 C C . GLY B 1 94 ? -0.679 -18.562 -27.438 1 94.69 94 GLY B C 1
ATOM 2976 O O . GLY B 1 94 ? -0.638 -17.422 -27 1 94.69 94 GLY B O 1
ATOM 2977 N N . LEU B 1 95 ? -1.768 -19.203 -27.781 1 96.81 95 LEU B N 1
ATOM 2978 C CA . LEU B 1 95 ? -3.076 -18.594 -27.547 1 96.81 95 LEU B CA 1
ATOM 2979 C C . LEU B 1 95 ? -3.617 -18.984 -26.188 1 96.81 95 LEU B C 1
ATOM 2981 O O . LEU B 1 95 ? -2.965 -19.719 -25.438 1 96.81 95 LEU B O 1
ATOM 2985 N N . GLY B 1 96 ? -4.723 -18.375 -25.766 1 97.94 96 GLY B N 1
ATOM 2986 C CA . GLY B 1 96 ? -5.324 -18.672 -24.469 1 97.94 96 GLY B CA 1
ATOM 2987 C C . GLY B 1 96 ? -4.699 -17.891 -23.328 1 97.94 96 GLY B C 1
ATOM 2988 O O . GLY B 1 96 ? -3.92 -16.969 -23.562 1 97.94 96 GLY B O 1
ATOM 2989 N N . GLU B 1 97 ? -5.094 -18.297 -22.125 1 98.62 97 GLU B N 1
ATOM 2990 C CA . GLU B 1 97 ? -4.621 -17.625 -20.922 1 98.62 97 GLU B CA 1
ATOM 2991 C C . GLU B 1 97 ? -3.154 -17.953 -20.656 1 98.62 97 GLU B C 1
ATOM 2993 O O . GLU B 1 97 ? -2.709 -19.078 -20.875 1 98.62 97 GLU B O 1
ATOM 2998 N N . ALA B 1 98 ? -2.416 -17 -20.172 1 98.75 98 ALA B N 1
ATOM 2999 C CA . ALA B 1 98 ? -1.014 -17.203 -19.828 1 98.75 98 ALA B CA 1
ATOM 3000 C C . ALA B 1 98 ? -0.759 -16.859 -18.359 1 98.75 98 ALA B C 1
ATOM 3002 O O . ALA B 1 98 ? -1.537 -16.125 -17.734 1 98.75 98 ALA B O 1
ATOM 3003 N N . CYS B 1 99 ? 0.257 -17.453 -17.812 1 98.81 99 CYS B N 1
ATOM 3004 C CA . CYS B 1 99 ? 0.856 -17.047 -16.547 1 98.81 99 CYS B CA 1
ATOM 3005 C C . CYS B 1 99 ? 2.086 -16.172 -16.781 1 98.81 99 CYS B C 1
ATOM 3007 O O . CYS B 1 99 ? 3.184 -16.516 -16.328 1 98.81 99 CYS B O 1
ATOM 3009 N N . THR B 1 100 ? 1.892 -15.055 -17.375 1 98.94 100 THR B N 1
ATOM 3010 C CA . THR B 1 100 ? 2.977 -14.172 -17.797 1 98.94 100 THR B CA 1
ATOM 3011 C C . THR B 1 100 ? 3.674 -13.555 -16.594 1 98.94 100 THR B C 1
ATOM 3013 O O . THR B 1 100 ? 3.02 -13.164 -15.617 1 98.94 100 THR B O 1
ATOM 3016 N N . ILE B 1 101 ? 5.016 -13.477 -16.625 1 98.94 101 ILE B N 1
ATOM 3017 C CA . ILE B 1 101 ? 5.82 -12.781 -15.625 1 98.94 101 ILE B CA 1
ATOM 3018 C C . ILE B 1 101 ? 6.371 -11.484 -16.219 1 98.94 101 ILE B C 1
ATOM 3020 O O . ILE B 1 101 ? 6.938 -11.484 -17.312 1 98.94 101 ILE B O 1
ATOM 3024 N N . TYR B 1 102 ? 6.137 -10.398 -15.562 1 98.94 102 TYR B N 1
ATOM 3025 C CA . TYR B 1 102 ? 6.68 -9.086 -15.891 1 98.94 102 TYR B CA 1
ATOM 3026 C C . TYR B 1 102 ? 7.781 -8.688 -14.914 1 98.94 102 TYR B C 1
ATOM 3028 O O . TYR B 1 102 ? 7.699 -8.992 -13.719 1 98.94 102 TYR B O 1
ATOM 3036 N N . TYR B 1 103 ? 8.812 -8.023 -15.422 1 98.94 103 TYR B N 1
ATOM 3037 C CA . TYR B 1 103 ? 9.914 -7.617 -14.562 1 98.94 103 TYR B CA 1
ATOM 3038 C C . TYR B 1 103 ? 10.516 -6.297 -15.039 1 98.94 103 TYR B C 1
ATOM 3040 O O . TYR B 1 103 ? 10.469 -5.98 -16.234 1 98.94 103 TYR B O 1
ATOM 3048 N N . LYS B 1 104 ? 11 -5.488 -14.109 1 98.62 104 LYS B N 1
ATOM 3049 C CA . LYS B 1 104 ? 11.656 -4.23 -14.461 1 98.62 104 LYS B CA 1
ATOM 3050 C C . LYS B 1 104 ? 12.922 -4.48 -15.273 1 98.62 104 LYS B C 1
ATOM 3052 O O . LYS B 1 104 ? 13.891 -5.043 -14.766 1 98.62 104 LYS B O 1
ATOM 3057 N N . LYS B 1 105 ? 12.922 -3.969 -16.406 1 97.56 105 LYS B N 1
ATOM 3058 C CA . LYS B 1 105 ? 13.938 -4.352 -17.391 1 97.56 105 LYS B CA 1
ATOM 3059 C C . LYS B 1 105 ? 15.297 -3.752 -17.031 1 97.56 105 LYS B C 1
ATOM 3061 O O . LYS B 1 105 ? 16.344 -4.297 -17.406 1 97.56 105 LYS B O 1
ATOM 3066 N N . ASP B 1 106 ? 15.352 -2.695 -16.328 1 97.25 106 ASP B N 1
ATOM 3067 C CA . ASP B 1 106 ? 16.609 -2.035 -16 1 97.25 106 ASP B CA 1
ATOM 3068 C C . ASP B 1 106 ? 17.234 -2.641 -14.742 1 97.25 106 ASP B C 1
ATOM 3070 O O . ASP B 1 106 ? 18.359 -2.314 -14.383 1 97.25 106 ASP B O 1
ATOM 3074 N N . ARG B 1 107 ? 16.531 -3.568 -14.141 1 97.25 107 ARG B N 1
ATOM 3075 C CA . ARG B 1 107 ? 17.047 -4.102 -12.883 1 97.25 107 ARG B CA 1
ATOM 3076 C C . ARG B 1 107 ? 17.453 -5.566 -13.039 1 97.25 107 ARG B C 1
ATOM 3078 O O . ARG B 1 107 ? 18.359 -6.039 -12.352 1 97.25 107 ARG B O 1
ATOM 3085 N N . PHE B 1 108 ? 16.812 -6.25 -13.922 1 98.56 108 PHE B N 1
ATOM 3086 C CA . PHE B 1 108 ? 17.016 -7.695 -13.906 1 98.56 108 PHE B CA 1
ATOM 3087 C C . PHE B 1 108 ? 17.531 -8.18 -15.258 1 98.56 108 PHE B C 1
ATOM 3089 O O . PHE B 1 108 ? 17.125 -7.672 -16.297 1 98.56 108 PHE B O 1
ATOM 3096 N N . LYS B 1 109 ? 18.375 -9.141 -15.172 1 98.56 109 LYS B N 1
ATOM 3097 C CA . LYS B 1 109 ? 18.703 -10 -16.312 1 98.56 109 LYS B CA 1
ATOM 3098 C C . LYS B 1 109 ? 18.062 -11.367 -16.172 1 98.56 109 LYS B C 1
ATOM 3100 O O . LYS B 1 109 ? 18.141 -12 -15.117 1 98.56 109 LYS B O 1
ATOM 3105 N N . VAL B 1 110 ? 17.4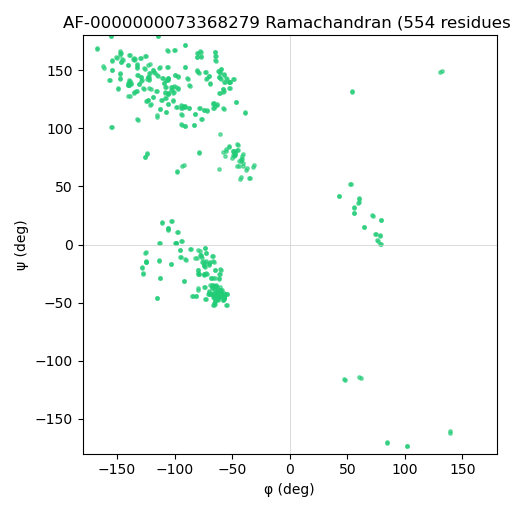22 -11.773 -17.219 1 98.81 110 VAL B N 1
ATOM 3106 C CA . VAL B 1 110 ? 16.828 -13.102 -17.219 1 98.81 110 VAL B CA 1
ATOM 3107 C C . VAL B 1 110 ? 17.828 -14.109 -17.781 1 98.81 110 VAL B C 1
ATOM 3109 O O . VAL B 1 110 ? 18.219 -14.023 -18.953 1 98.81 110 VAL B O 1
ATOM 3112 N N . LEU B 1 111 ? 18.172 -15.086 -16.938 1 98.81 111 LEU B N 1
ATOM 3113 C CA . LEU B 1 111 ? 19.188 -16.062 -17.312 1 98.81 111 LEU B CA 1
ATOM 3114 C C . LEU B 1 111 ? 18.562 -17.281 -17.969 1 98.81 111 LEU B C 1
ATOM 3116 O O . LEU B 1 111 ? 19.203 -17.969 -18.766 1 98.81 111 LEU B O 1
ATOM 3120 N N . ASP B 1 112 ? 17.406 -17.609 -17.594 1 98.62 112 ASP B N 1
ATOM 3121 C CA . ASP B 1 112 ? 16.625 -18.719 -18.125 1 98.62 112 ASP B CA 1
ATOM 3122 C C . ASP B 1 112 ? 15.133 -18.5 -17.891 1 98.62 112 ASP B C 1
ATOM 3124 O O . ASP B 1 112 ? 14.742 -17.859 -16.891 1 98.62 112 ASP B O 1
ATOM 3128 N N . SER B 1 113 ? 14.328 -18.859 -18.828 1 98.75 113 SER B N 1
ATOM 3129 C CA . SER B 1 113 ? 12.883 -18.797 -18.672 1 98.75 113 SER B CA 1
ATOM 3130 C C . SER B 1 113 ? 12.172 -19.797 -19.562 1 98.75 113 SER B C 1
ATOM 3132 O O . SER B 1 113 ? 12.68 -20.156 -20.641 1 98.75 113 SER B O 1
ATOM 3134 N N . ASN B 1 114 ? 11.055 -20.25 -19.109 1 98.69 114 ASN B N 1
ATOM 3135 C CA . ASN B 1 114 ? 10.219 -21.156 -19.891 1 98.69 114 ASN B CA 1
ATOM 3136 C C . ASN B 1 114 ? 8.828 -21.297 -19.281 1 98.69 114 ASN B C 1
ATOM 3138 O O . ASN B 1 114 ? 8.547 -20.719 -18.234 1 98.69 114 ASN B O 1
ATOM 3142 N N . THR B 1 115 ? 7.961 -21.906 -20.047 1 98.81 115 THR B N 1
ATOM 3143 C CA . THR B 1 115 ? 6.633 -22.297 -19.594 1 98.81 115 THR B CA 1
ATOM 3144 C C . THR B 1 115 ? 6.426 -23.797 -19.75 1 98.81 115 THR B C 1
ATOM 3146 O O . THR B 1 115 ? 6.82 -24.375 -20.75 1 98.81 115 THR B O 1
ATOM 3149 N N . PHE B 1 116 ? 5.879 -24.422 -18.719 1 98.88 116 PHE B N 1
ATOM 3150 C CA . PHE B 1 116 ? 5.5 -25.828 -18.844 1 98.88 116 PHE B CA 1
ATOM 3151 C C . PHE B 1 116 ? 4.039 -26.031 -18.453 1 98.88 116 PHE B C 1
ATOM 3153 O O . PHE B 1 116 ? 3.471 -25.219 -17.719 1 98.88 116 PHE B O 1
ATOM 3160 N N . TRP B 1 117 ? 3.43 -27.047 -19.047 1 98.88 117 TRP B N 1
ATOM 3161 C CA . TRP B 1 117 ? 2.029 -27.359 -18.797 1 98.88 117 TRP B CA 1
ATOM 3162 C C . TRP B 1 117 ? 1.887 -28.281 -17.578 1 98.88 117 TRP B C 1
ATOM 3164 O O . TRP B 1 117 ? 2.693 -29.188 -17.375 1 98.88 117 TRP B O 1
ATOM 3174 N N . LEU B 1 118 ? 0.923 -28.016 -16.719 1 98.81 118 LEU B N 1
ATOM 3175 C CA . LEU B 1 118 ? 0.626 -28.844 -15.562 1 98.81 118 LEU B CA 1
ATOM 3176 C C . LEU B 1 118 ? -0.167 -30.078 -15.977 1 98.81 118 LEU B C 1
ATOM 3178 O O . LEU B 1 118 ? -1.37 -30.172 -15.719 1 98.81 118 LEU B O 1
ATOM 3182 N N . SER B 1 119 ? 0.623 -30.984 -16.5 1 98.75 119 SER B N 1
ATOM 3183 C CA . SER B 1 119 ? 0.062 -32.219 -17.047 1 98.75 119 SER B CA 1
ATOM 3184 C C . SER B 1 119 ? 1.086 -33.344 -17.031 1 98.75 119 SER B C 1
ATOM 3186 O O . SER B 1 119 ? 2.225 -33.156 -16.609 1 98.75 119 SER B O 1
ATOM 3188 N N . GLU B 1 120 ? 0.657 -34.469 -17.484 1 98.5 120 GLU B N 1
ATOM 3189 C CA . GLU B 1 120 ? 1.547 -35.625 -17.594 1 98.5 120 GLU B CA 1
ATOM 3190 C C . GLU B 1 120 ? 2.592 -35.438 -18.688 1 98.5 120 GLU B C 1
ATOM 3192 O O . GLU B 1 120 ? 3.607 -36.125 -18.719 1 98.5 120 GLU B O 1
ATOM 3197 N N . THR B 1 121 ? 2.406 -34.531 -19.594 1 98.38 121 THR B N 1
ATOM 3198 C CA . THR B 1 121 ? 3.346 -34.156 -20.641 1 98.38 121 THR B CA 1
ATOM 3199 C C . THR B 1 121 ? 3.627 -32.656 -20.609 1 98.38 121 THR B C 1
ATOM 3201 O O . THR B 1 121 ? 3.223 -31.922 -21.516 1 98.38 121 THR B O 1
ATOM 3204 N N . PRO B 1 122 ? 4.383 -32.25 -19.703 1 98.38 122 PRO B N 1
ATOM 3205 C CA . PRO B 1 122 ? 4.473 -30.828 -19.344 1 98.38 122 PRO B CA 1
ATOM 3206 C C . PRO B 1 122 ? 5.219 -30 -20.391 1 98.38 122 PRO B C 1
ATOM 3208 O O . PRO B 1 122 ? 5.195 -28.766 -20.359 1 98.38 122 PRO B O 1
ATOM 3211 N N . ASN B 1 123 ? 5.855 -30.594 -21.438 1 97.62 123 ASN B N 1
ATOM 3212 C CA . ASN B 1 123 ? 6.664 -29.859 -22.406 1 97.62 123 ASN B CA 1
ATOM 3213 C C . ASN B 1 123 ? 5.879 -29.578 -23.688 1 97.62 123 ASN B C 1
ATOM 3215 O O . ASN B 1 123 ? 6.414 -28.984 -24.625 1 97.62 123 ASN B O 1
ATOM 3219 N N . VAL B 1 124 ? 4.602 -30.016 -23.719 1 97.5 124 VAL B N 1
ATOM 3220 C CA . VAL B 1 124 ? 3.732 -29.719 -24.859 1 97.5 124 VAL B CA 1
ATOM 3221 C C . VAL B 1 124 ? 2.357 -29.281 -24.359 1 97.5 124 VAL B C 1
ATOM 3223 O O . VAL B 1 124 ? 1.977 -29.578 -23.234 1 97.5 124 VAL B O 1
ATOM 3226 N N . VAL B 1 125 ? 1.679 -28.625 -25.25 1 98.44 125 VAL B N 1
ATOM 3227 C CA . VAL B 1 125 ? 0.318 -28.219 -24.922 1 98.44 125 VAL B CA 1
ATOM 3228 C C . VAL B 1 125 ? -0.516 -29.438 -24.562 1 98.44 125 VAL B C 1
ATOM 3230 O O . VAL B 1 125 ? -0.734 -30.312 -25.406 1 98.44 125 VAL B O 1
ATOM 3233 N N . SER B 1 126 ? -0.985 -29.453 -23.297 1 98.25 126 SER B N 1
ATOM 3234 C CA . SER B 1 126 ? -1.716 -30.625 -22.828 1 98.25 126 SER B CA 1
ATOM 3235 C C . SER B 1 126 ? -2.527 -30.312 -21.578 1 98.25 126 SER B C 1
ATOM 3237 O O . SER B 1 126 ? -2.201 -29.375 -20.844 1 98.25 126 SER B O 1
ATOM 3239 N N . ARG B 1 127 ? -3.574 -31.062 -21.422 1 97.94 127 ARG B N 1
ATOM 3240 C CA . ARG B 1 127 ? -4.418 -30.984 -20.234 1 97.94 127 ARG B CA 1
ATOM 3241 C C . ARG B 1 127 ? -4.094 -32.125 -19.266 1 97.94 127 ARG B C 1
ATOM 3243 O O . ARG B 1 127 ? -3.967 -33.281 -19.672 1 97.94 127 ARG B O 1
ATOM 3250 N N . GLY B 1 128 ? -4.008 -31.781 -18 1 97.5 128 GLY B N 1
ATOM 3251 C CA . GLY B 1 128 ? -3.543 -32.781 -17.031 1 97.5 128 GLY B CA 1
ATOM 3252 C C . GLY B 1 128 ? -4.672 -33.469 -16.312 1 97.5 128 GLY B C 1
ATOM 3253 O O . GLY B 1 128 ? -5.598 -32.844 -15.812 1 97.5 128 GLY B O 1
ATOM 3254 N N . TRP B 1 129 ? -4.535 -34.812 -16.234 1 98.31 129 TRP B N 1
ATOM 3255 C CA . TRP B 1 129 ? -5.359 -35.625 -15.359 1 98.31 129 TRP B CA 1
ATOM 3256 C C . TRP B 1 129 ? -6.832 -35.25 -15.484 1 98.31 129 TRP B C 1
ATOM 3258 O O . TRP B 1 129 ? -7.426 -35.406 -16.547 1 98.31 129 TRP B O 1
ATOM 3268 N N . ASP B 1 130 ? -7.5 -34.719 -14.398 1 98.62 130 ASP B N 1
ATOM 3269 C CA . ASP B 1 130 ? -8.93 -34.406 -14.43 1 98.62 130 ASP B CA 1
ATOM 3270 C C . ASP B 1 130 ? -9.156 -32.906 -14.578 1 98.62 130 ASP B C 1
ATOM 3272 O O . ASP B 1 130 ? -10.227 -32.406 -14.242 1 98.62 130 ASP B O 1
ATOM 3276 N N . ALA B 1 131 ? -8.125 -32.188 -15.07 1 98.44 131 ALA B N 1
ATOM 3277 C CA . ALA B 1 131 ? -8.234 -30.75 -15.227 1 98.44 131 ALA B CA 1
ATOM 3278 C C . ALA B 1 131 ? -9.352 -30.391 -16.203 1 98.44 131 ALA B C 1
ATOM 3280 O O . ALA B 1 131 ? -9.578 -31.094 -17.188 1 98.44 131 ALA B O 1
ATOM 3281 N N . ALA B 1 132 ? -10.047 -29.281 -15.93 1 97.94 132 ALA B N 1
ATOM 3282 C CA . ALA B 1 132 ? -11.086 -28.781 -16.828 1 97.94 132 ALA B CA 1
ATOM 3283 C C . ALA B 1 132 ? -10.477 -28.031 -18 1 97.94 132 ALA B C 1
ATOM 3285 O O . ALA B 1 132 ? -11.102 -27.906 -19.062 1 97.94 132 ALA B O 1
ATOM 3286 N N . CYS B 1 133 ? -9.273 -27.484 -17.859 1 97.19 133 CYS B N 1
ATOM 3287 C CA . CYS B 1 133 ? -8.586 -26.734 -18.906 1 97.19 133 CYS B CA 1
ATOM 3288 C C . CYS B 1 133 ? -7.074 -26.938 -18.812 1 97.19 133 CYS B C 1
ATOM 3290 O O . CYS B 1 133 ? -6.578 -27.484 -17.828 1 97.19 133 CYS B O 1
ATOM 3292 N N . ASN B 1 134 ? -6.375 -26.547 -19.938 1 98.38 134 ASN B N 1
ATOM 3293 C CA . ASN B 1 134 ? -4.918 -26.5 -19.859 1 98.38 134 ASN B CA 1
ATOM 3294 C C . ASN B 1 134 ? -4.453 -25.5 -18.797 1 98.38 134 ASN B C 1
ATOM 3296 O O . ASN B 1 134 ? -4.988 -24.391 -18.719 1 98.38 134 ASN B O 1
ATOM 3300 N N . ARG B 1 135 ? -3.582 -25.969 -17.984 1 98.81 135 ARG B N 1
ATOM 3301 C CA . ARG B 1 135 ? -2.979 -25.094 -16.984 1 98.81 135 ARG B CA 1
ATOM 3302 C C . ARG B 1 135 ? -1.46 -25.062 -17.141 1 98.81 135 ARG B C 1
ATOM 3304 O O . ARG B 1 135 ? -0.849 -26.047 -17.547 1 98.81 135 ARG B O 1
ATOM 3311 N N . VAL B 1 136 ? -0.848 -23.875 -16.812 1 98.88 136 VAL B N 1
ATOM 3312 C CA . VAL B 1 136 ? 0.583 -23.734 -17.047 1 98.88 136 VAL B CA 1
ATOM 3313 C C . VAL B 1 136 ? 1.257 -23.109 -15.836 1 98.88 136 VAL B C 1
ATOM 3315 O O . VAL B 1 136 ? 0.587 -22.531 -14.977 1 98.88 136 VAL B O 1
ATOM 3318 N N . CYS B 1 137 ? 2.502 -23.297 -15.734 1 98.94 137 CYS B N 1
ATOM 3319 C CA . CYS B 1 137 ? 3.443 -22.594 -14.867 1 98.94 137 CYS B CA 1
ATOM 3320 C C . CYS B 1 137 ? 4.582 -22 -15.68 1 98.94 137 CYS B C 1
ATOM 3322 O O . CYS B 1 137 ? 5.234 -22.688 -16.469 1 98.94 137 CYS B O 1
ATOM 3324 N N . THR B 1 138 ? 4.777 -20.688 -15.57 1 98.94 138 THR B N 1
ATOM 3325 C CA . THR B 1 138 ? 5.898 -19.984 -16.172 1 98.94 138 THR B CA 1
ATOM 3326 C C . THR B 1 138 ? 6.969 -19.672 -15.133 1 98.94 138 THR B C 1
ATOM 3328 O O . THR B 1 138 ? 6.645 -19.266 -14.016 1 98.94 138 THR B O 1
ATOM 3331 N N . TYR B 1 139 ? 8.258 -19.906 -15.508 1 98.94 139 TYR B N 1
ATOM 3332 C CA . TYR B 1 139 ? 9.305 -19.594 -14.547 1 98.94 139 TYR B CA 1
ATOM 3333 C C . TYR B 1 139 ? 10.43 -18.797 -15.211 1 98.94 139 TYR B C 1
ATOM 3335 O O . TYR B 1 139 ? 10.562 -18.812 -16.438 1 98.94 139 TYR B O 1
ATOM 3343 N N . GLY B 1 140 ? 11.141 -18.031 -14.391 1 98.88 140 GLY B N 1
ATOM 3344 C CA . GLY B 1 140 ? 12.359 -17.359 -14.797 1 98.88 140 GLY B CA 1
ATOM 3345 C C . GLY B 1 140 ? 13.438 -17.391 -13.734 1 98.88 140 GLY B C 1
ATOM 3346 O O . GLY B 1 140 ? 13.141 -17.312 -12.539 1 98.88 140 GLY B O 1
ATOM 3347 N N . LEU B 1 141 ? 14.695 -17.594 -14.188 1 98.94 141 LEU B N 1
ATOM 3348 C CA . LEU B 1 141 ? 15.875 -17.375 -13.359 1 98.94 141 LEU B CA 1
ATOM 3349 C C . LEU B 1 141 ? 16.406 -15.945 -13.531 1 98.94 141 LEU B C 1
ATOM 3351 O O . LEU B 1 141 ? 16.812 -15.562 -14.633 1 98.94 141 LEU B O 1
ATOM 3355 N N . PHE B 1 142 ? 16.391 -15.234 -12.43 1 98.88 142 PHE B N 1
ATOM 3356 C CA . PHE B 1 142 ? 16.719 -13.82 -12.484 1 98.88 142 PHE B CA 1
ATOM 3357 C C . PHE B 1 142 ? 18.078 -13.555 -11.82 1 98.88 142 PHE B C 1
ATOM 3359 O O . PHE B 1 142 ? 18.391 -14.148 -10.789 1 98.88 142 PHE B O 1
ATOM 3366 N N . LYS B 1 143 ? 18.797 -12.711 -12.445 1 98.56 143 LYS B N 1
ATOM 3367 C CA . LYS B 1 143 ? 19.922 -12.055 -11.789 1 98.56 143 LYS B CA 1
ATOM 3368 C C . LYS B 1 143 ? 19.609 -10.586 -11.5 1 98.56 143 LYS B C 1
ATOM 3370 O O . LYS B 1 143 ? 19.359 -9.805 -12.414 1 98.56 143 LYS B O 1
ATOM 3375 N N . ASP B 1 144 ? 19.531 -10.258 -10.258 1 97.62 144 ASP B N 1
ATOM 3376 C CA . ASP B 1 144 ? 19.375 -8.859 -9.859 1 97.62 144 ASP B CA 1
ATOM 3377 C C . ASP B 1 144 ? 20.656 -8.078 -10.086 1 97.62 144 ASP B C 1
ATOM 3379 O O . ASP B 1 144 ? 21.672 -8.328 -9.43 1 97.62 144 ASP B O 1
ATOM 3383 N N . LEU B 1 145 ? 20.578 -7.133 -10.969 1 96.19 145 LEU B N 1
ATOM 3384 C CA . LEU B 1 145 ? 21.781 -6.398 -11.359 1 96.19 145 LEU B CA 1
ATOM 3385 C C . LEU B 1 145 ? 22.203 -5.426 -10.273 1 96.19 145 LEU B C 1
ATOM 3387 O O . LEU B 1 145 ? 23.359 -4.98 -10.242 1 96.19 145 LEU B O 1
ATOM 3391 N N . LYS B 1 146 ? 21.312 -5.137 -9.391 1 91.19 146 LYS B N 1
ATOM 3392 C CA . LYS B 1 146 ? 21.609 -4.227 -8.289 1 91.19 146 LYS B CA 1
ATOM 3393 C C . LYS B 1 146 ? 22.266 -4.957 -7.129 1 91.19 146 LYS B C 1
ATOM 3395 O O . LYS B 1 146 ? 23.297 -4.512 -6.613 1 91.19 146 LYS B O 1
ATOM 3400 N N . THR B 1 147 ? 21.781 -6.105 -6.754 1 92.25 147 THR B N 1
ATOM 3401 C CA . THR B 1 147 ? 22.266 -6.812 -5.574 1 92.25 147 THR B CA 1
ATOM 3402 C C . THR B 1 147 ? 23.188 -7.973 -5.973 1 92.25 147 THR B C 1
ATOM 3404 O O . THR B 1 147 ? 23.859 -8.555 -5.125 1 92.25 147 THR B O 1
ATOM 3407 N N . LYS B 1 148 ? 23.125 -8.359 -7.199 1 94.75 148 LYS B N 1
ATOM 3408 C CA . LYS B 1 148 ? 23.906 -9.453 -7.777 1 94.75 148 LYS B CA 1
ATOM 3409 C C . LYS B 1 148 ? 23.375 -10.805 -7.332 1 94.75 148 LYS B C 1
ATOM 3411 O O . LYS B 1 148 ? 23.953 -11.844 -7.648 1 94.75 148 LYS B O 1
ATOM 3416 N N . LYS B 1 149 ? 22.234 -10.805 -6.684 1 95.44 149 LYS B N 1
ATOM 3417 C CA . LYS B 1 149 ? 21.625 -12.055 -6.266 1 95.44 149 LYS B CA 1
ATOM 3418 C C . LYS B 1 149 ? 20.906 -12.734 -7.426 1 95.44 149 LYS B C 1
ATOM 3420 O O . LYS B 1 149 ? 20.406 -12.055 -8.328 1 95.44 149 LYS B O 1
ATOM 3425 N N . THR B 1 150 ? 20.891 -14.039 -7.383 1 98.19 150 THR B N 1
ATOM 3426 C CA . THR B 1 150 ? 20.203 -14.859 -8.375 1 98.19 150 THR B CA 1
ATOM 3427 C C . THR B 1 150 ? 19.062 -15.648 -7.723 1 98.19 150 THR B C 1
ATOM 3429 O O . THR B 1 150 ? 19.234 -16.188 -6.629 1 98.19 150 THR B O 1
ATOM 3432 N N . PHE B 1 151 ? 17.891 -15.648 -8.297 1 98.75 151 PHE B N 1
ATOM 3433 C CA . PHE B 1 151 ? 16.766 -16.359 -7.715 1 98.75 151 PHE B CA 1
ATOM 3434 C C . PHE B 1 151 ? 15.766 -16.75 -8.797 1 98.75 151 PHE B C 1
ATOM 3436 O O . PHE B 1 151 ? 15.758 -16.172 -9.883 1 98.75 151 PHE B O 1
ATOM 3443 N N . TYR B 1 152 ? 14.938 -17.781 -8.5 1 98.88 152 TYR B N 1
ATOM 3444 C CA . TYR B 1 152 ? 13.867 -18.219 -9.383 1 98.88 152 TYR B CA 1
ATOM 3445 C C . TYR B 1 152 ? 12.531 -17.609 -8.969 1 98.88 152 TYR B C 1
ATOM 3447 O O . TYR B 1 152 ? 12.273 -17.422 -7.773 1 98.88 152 TYR B O 1
ATOM 3455 N N . VAL B 1 153 ? 11.719 -17.312 -9.984 1 98.94 153 VAL B N 1
ATOM 3456 C CA . VAL B 1 153 ? 10.297 -17.047 -9.789 1 98.94 153 VAL B CA 1
ATOM 3457 C C . VAL B 1 153 ? 9.477 -18 -10.648 1 98.94 153 VAL B C 1
ATOM 3459 O O . VAL B 1 153 ? 9.688 -18.109 -11.859 1 98.94 153 VAL B O 1
ATOM 3462 N N . PHE B 1 154 ? 8.562 -18.75 -10 1 99 154 PHE B N 1
ATOM 3463 C CA . PHE B 1 154 ? 7.582 -19.609 -10.656 1 99 154 PHE B CA 1
ATOM 3464 C C . PHE B 1 154 ? 6.172 -19.047 -10.469 1 99 154 PHE B C 1
ATOM 3466 O O . PHE B 1 154 ? 5.754 -18.766 -9.344 1 99 154 PHE B O 1
ATOM 3473 N N . ASN B 1 155 ? 5.473 -18.828 -11.547 1 99 155 ASN B N 1
ATOM 3474 C CA . ASN B 1 155 ? 4.113 -18.312 -11.57 1 99 155 ASN B CA 1
ATOM 3475 C C . ASN B 1 155 ? 3.125 -19.328 -12.133 1 99 155 ASN B C 1
ATOM 3477 O O . ASN B 1 155 ? 3.16 -19.641 -13.328 1 99 155 ASN B O 1
ATOM 3481 N N . LEU B 1 156 ? 2.213 -19.875 -11.305 1 98.62 156 LEU B N 1
ATOM 3482 C CA . LEU B 1 156 ? 1.376 -20.969 -11.797 1 98.62 156 LEU B CA 1
ATOM 3483 C C . LEU B 1 156 ? -0.102 -20.641 -11.602 1 98.62 156 LEU B C 1
ATOM 3485 O O . LEU B 1 156 ? -0.447 -19.688 -10.906 1 98.62 156 LEU B O 1
ATOM 3489 N N . HIS B 1 157 ? -0.969 -21.312 -12.273 1 98.94 157 HIS B N 1
ATOM 3490 C CA . HIS B 1 157 ? -2.422 -21.328 -12.148 1 98.94 157 HIS B CA 1
ATOM 3491 C C . HIS B 1 157 ? -2.965 -22.75 -12.117 1 98.94 157 HIS B C 1
ATOM 3493 O O . HIS B 1 157 ? -2.951 -23.438 -13.133 1 98.94 157 HIS B O 1
ATOM 3499 N N . LEU B 1 158 ? -3.42 -23.188 -10.938 1 98.88 158 LEU B N 1
ATOM 3500 C CA . LEU B 1 158 ? -3.951 -24.531 -10.82 1 98.88 158 LEU B CA 1
ATOM 3501 C C . LEU B 1 158 ? -5.391 -24.594 -11.312 1 98.88 158 LEU B C 1
ATOM 3503 O O . LEU B 1 158 ? -6.062 -23.562 -11.422 1 98.88 158 LEU B O 1
ATOM 3507 N N . ASP B 1 159 ? -5.77 -25.812 -11.594 1 98.69 159 ASP B N 1
ATOM 3508 C CA . ASP B 1 159 ? -7.094 -26.031 -12.172 1 98.69 159 ASP B CA 1
ATOM 3509 C C . ASP B 1 159 ? -8.188 -25.75 -11.141 1 98.69 159 ASP B C 1
ATOM 3511 O O . ASP B 1 159 ? -8.047 -26.109 -9.969 1 98.69 159 ASP B O 1
ATOM 3515 N N . HIS B 1 160 ? -9.328 -25.203 -11.609 1 97.5 160 HIS B N 1
ATOM 3516 C CA . HIS B 1 160 ? -10.383 -24.781 -10.703 1 97.5 160 HIS B CA 1
ATOM 3517 C C . HIS B 1 160 ? -11.383 -25.906 -10.445 1 97.5 160 HIS B C 1
ATOM 3519 O O . HIS B 1 160 ? -12.18 -25.844 -9.516 1 97.5 160 HIS B O 1
ATOM 3525 N N . MET B 1 161 ? -11.359 -26.984 -11.234 1 96.88 161 MET B N 1
ATOM 3526 C CA . MET B 1 161 ? -12.336 -28.062 -11.094 1 96.88 161 MET B CA 1
ATOM 3527 C C . MET B 1 161 ? -11.656 -29.359 -10.656 1 96.88 161 MET B C 1
ATOM 3529 O O . MET B 1 161 ? -12.141 -30.031 -9.742 1 96.88 161 MET B O 1
ATOM 3533 N N . GLY B 1 162 ? -10.539 -29.688 -11.297 1 98.06 162 GLY B N 1
ATOM 3534 C CA . GLY B 1 162 ? -9.883 -30.969 -11.086 1 98.06 162 GLY B CA 1
ATOM 3535 C C . GLY B 1 162 ? -9.148 -31.047 -9.758 1 98.06 162 GLY B C 1
ATOM 3536 O O . GLY B 1 162 ? -8.133 -30.375 -9.57 1 98.06 162 GLY B O 1
ATOM 3537 N N . GLU B 1 163 ? -9.578 -31.906 -8.883 1 97.81 163 GLU B N 1
ATOM 3538 C CA . GLU B 1 163 ? -8.938 -32.062 -7.586 1 97.81 163 GLU B CA 1
ATOM 3539 C C . GLU B 1 163 ? -7.59 -32.781 -7.719 1 97.81 163 GLU B C 1
ATOM 3541 O O . GLU B 1 163 ? -6.598 -32.344 -7.125 1 97.81 163 GLU B O 1
ATOM 3546 N N . VAL B 1 164 ? -7.617 -33.844 -8.461 1 98.44 164 VAL B N 1
ATOM 3547 C CA . VAL B 1 164 ? -6.383 -34.594 -8.695 1 98.44 164 VAL B CA 1
ATOM 3548 C C . VAL B 1 164 ? -5.379 -33.719 -9.422 1 98.44 164 VAL B C 1
ATOM 3550 O O . VAL B 1 164 ? -4.188 -33.719 -9.109 1 98.44 164 VAL B O 1
ATOM 3553 N N . ALA B 1 165 ? -5.887 -32.969 -10.352 1 98.69 165 ALA B N 1
ATOM 3554 C CA . ALA B 1 165 ? -5.043 -32.062 -11.133 1 98.69 165 ALA B CA 1
ATOM 3555 C C . ALA B 1 165 ? -4.348 -31.031 -10.234 1 98.69 165 ALA B C 1
ATOM 3557 O O . ALA B 1 165 ? -3.195 -30.672 -10.477 1 98.69 165 ALA B O 1
ATOM 3558 N N . ARG B 1 166 ? -5.027 -30.562 -9.211 1 98.75 166 ARG B N 1
ATOM 3559 C CA . ARG B 1 166 ? -4.414 -29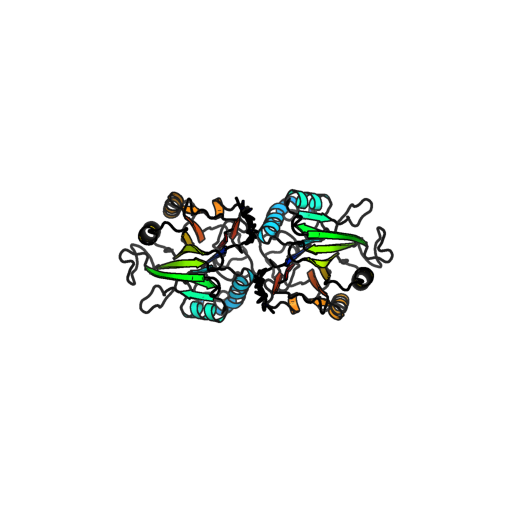.594 -8.297 1 98.75 166 ARG B CA 1
ATOM 3560 C C . ARG B 1 166 ? -3.277 -30.234 -7.512 1 98.75 166 ARG B C 1
ATOM 3562 O O . ARG B 1 166 ? -2.189 -29.656 -7.406 1 98.75 166 ARG B O 1
ATOM 3569 N N . ILE B 1 167 ? -3.488 -31.391 -7.008 1 98.62 167 ILE B N 1
ATOM 3570 C CA . ILE B 1 167 ? -2.475 -32.094 -6.227 1 98.62 167 ILE B CA 1
ATOM 3571 C C . ILE B 1 167 ? -1.282 -32.438 -7.117 1 98.62 167 ILE B C 1
ATOM 3573 O O . ILE B 1 167 ? -0.138 -32.125 -6.781 1 98.62 167 ILE B O 1
ATOM 3577 N N . LYS B 1 168 ? -1.554 -33.062 -8.266 1 98.81 168 LYS B N 1
ATOM 3578 C CA . LYS B 1 168 ? -0.496 -33.469 -9.18 1 98.81 168 LYS B CA 1
ATOM 3579 C C . LYS B 1 168 ? 0.205 -32.281 -9.805 1 98.81 168 LYS B C 1
ATOM 3581 O O . LYS B 1 168 ? 1.407 -32.312 -10.078 1 98.81 168 LYS B O 1
ATOM 3586 N N . GLY B 1 169 ? -0.557 -31.234 -10.062 1 98.75 169 GLY B N 1
ATOM 3587 C CA . GLY B 1 169 ? 0.05 -30 -10.547 1 98.75 169 GLY B CA 1
ATOM 3588 C C . GLY B 1 169 ? 1.105 -29.453 -9.609 1 98.75 169 GLY B C 1
ATOM 3589 O O . GLY B 1 169 ? 2.188 -29.047 -10.047 1 98.75 169 GLY B O 1
ATOM 3590 N N . VAL B 1 170 ? 0.829 -29.422 -8.312 1 98.81 170 VAL B N 1
ATOM 3591 C CA . VAL B 1 170 ? 1.777 -28.969 -7.305 1 98.81 170 VAL B CA 1
ATOM 3592 C C . VAL B 1 170 ? 2.986 -29.906 -7.27 1 98.81 170 VAL B C 1
ATOM 3594 O O . VAL B 1 170 ? 4.129 -29.453 -7.23 1 98.81 170 VAL B O 1
ATOM 3597 N N . GLN B 1 171 ? 2.736 -31.172 -7.289 1 98.75 171 GLN B N 1
ATOM 3598 C CA . GLN B 1 171 ? 3.83 -32.125 -7.289 1 98.75 171 GLN B CA 1
ATOM 3599 C C . GLN B 1 171 ? 4.738 -31.938 -8.5 1 98.75 171 GLN B C 1
ATOM 3601 O O . GLN B 1 171 ? 5.965 -31.984 -8.375 1 98.75 171 GLN B O 1
ATOM 3606 N N . LEU B 1 172 ? 4.121 -31.75 -9.617 1 98.88 172 LEU B N 1
ATOM 3607 C CA . LEU B 1 172 ? 4.891 -31.516 -10.836 1 98.88 172 LEU B CA 1
ATOM 3608 C C . LEU B 1 172 ? 5.707 -30.234 -10.711 1 98.88 172 LEU B C 1
ATOM 3610 O O . LEU B 1 172 ? 6.891 -30.203 -11.062 1 98.88 172 LEU B O 1
ATOM 3614 N N . ALA B 1 173 ? 5.078 -29.156 -10.266 1 98.88 173 ALA B N 1
ATOM 3615 C CA . ALA B 1 173 ? 5.785 -27.891 -10.109 1 98.88 173 ALA B CA 1
ATOM 3616 C C . ALA B 1 173 ? 6.988 -28.047 -9.18 1 98.88 173 ALA B C 1
ATOM 3618 O O . ALA B 1 173 ? 8.086 -27.578 -9.492 1 98.88 173 ALA B O 1
ATOM 3619 N N . LEU B 1 174 ? 6.785 -28.719 -8.023 1 98.81 174 LEU B N 1
ATOM 3620 C CA . LEU B 1 174 ? 7.867 -28.922 -7.07 1 98.81 174 LEU B CA 1
ATOM 3621 C C . LEU B 1 174 ? 8.969 -29.781 -7.688 1 98.81 174 LEU B C 1
ATOM 3623 O O . LEU B 1 174 ? 10.156 -29.516 -7.473 1 98.81 174 LEU B O 1
ATOM 3627 N N . SER B 1 175 ? 8.578 -30.766 -8.406 1 98.69 175 SER B N 1
ATOM 3628 C CA . SER B 1 175 ? 9.555 -31.609 -9.086 1 98.69 175 SER B CA 1
ATOM 3629 C C . SER B 1 175 ? 10.367 -30.812 -10.102 1 98.69 175 SER B C 1
ATOM 3631 O O . SER B 1 175 ? 11.586 -30.953 -10.18 1 98.69 175 SER B O 1
ATOM 3633 N N . LYS B 1 176 ? 9.703 -29.984 -10.891 1 98.69 176 LYS B N 1
ATOM 3634 C CA . LYS B 1 176 ? 10.375 -29.156 -11.875 1 98.69 176 LYS B CA 1
ATOM 3635 C C . LYS B 1 176 ? 11.328 -28.172 -11.203 1 98.69 176 LYS B C 1
ATOM 3637 O O . LYS B 1 176 ? 12.438 -27.922 -11.695 1 98.69 176 LYS B O 1
ATOM 3642 N N . MET B 1 177 ? 10.906 -27.578 -10.125 1 98.75 177 MET B N 1
ATOM 3643 C CA . MET B 1 177 ? 11.758 -26.672 -9.375 1 98.75 177 MET B CA 1
ATOM 3644 C C . MET B 1 177 ? 13.047 -27.359 -8.945 1 98.75 177 MET B C 1
ATOM 3646 O O . MET B 1 177 ? 14.133 -26.797 -9.078 1 98.75 177 MET B O 1
ATOM 3650 N N . LYS B 1 178 ? 12.883 -28.547 -8.445 1 98.19 178 LYS B N 1
ATOM 3651 C CA . LYS B 1 178 ? 14.047 -29.312 -8.016 1 98.19 178 LYS B CA 1
ATOM 3652 C C . LYS B 1 178 ? 14.961 -29.641 -9.195 1 98.19 178 LYS B C 1
ATOM 3654 O O . LYS B 1 178 ? 16.188 -29.531 -9.086 1 98.19 178 LYS B O 1
ATOM 3659 N N . GLU B 1 179 ? 14.383 -29.984 -10.289 1 98.25 179 GLU B N 1
ATOM 3660 C CA . GLU B 1 179 ? 15.133 -30.344 -11.492 1 98.25 179 GLU B CA 1
ATOM 3661 C C . GLU B 1 179 ? 15.891 -29.141 -12.047 1 98.25 179 GLU B C 1
ATOM 3663 O O . GLU B 1 179 ? 17.031 -29.266 -12.477 1 98.25 179 GLU B O 1
ATOM 3668 N N . LEU B 1 180 ? 15.273 -28.016 -12.055 1 98.38 180 LEU B N 1
ATOM 3669 C CA . LEU B 1 180 ? 15.812 -26.797 -12.672 1 98.38 180 LEU B CA 1
ATOM 3670 C C . LEU B 1 180 ? 16.828 -26.141 -11.75 1 98.38 180 LEU B C 1
ATOM 3672 O O . LEU B 1 180 ? 17.844 -25.609 -12.211 1 98.38 180 LEU B O 1
ATOM 3676 N N . ASN B 1 181 ? 16.531 -26.156 -10.477 1 98.38 181 ASN B N 1
ATOM 3677 C CA . ASN B 1 181 ? 17.312 -25.391 -9.508 1 98.38 181 ASN B CA 1
ATOM 3678 C C . ASN B 1 181 ? 18.438 -26.219 -8.906 1 98.38 181 ASN B C 1
ATOM 3680 O O . ASN B 1 181 ? 18.484 -26.406 -7.688 1 98.38 181 ASN B O 1
ATOM 3684 N N . THR B 1 182 ? 19.406 -26.547 -9.719 1 97.44 182 THR B N 1
ATOM 3685 C CA . THR B 1 182 ? 20.484 -27.422 -9.32 1 97.44 182 THR B CA 1
ATOM 3686 C C . THR B 1 182 ? 21.469 -26.703 -8.398 1 97.44 182 THR B C 1
ATOM 3688 O O . THR B 1 182 ? 22.234 -27.328 -7.68 1 97.44 182 THR B O 1
ATOM 3691 N N . LYS B 1 183 ? 21.453 -25.375 -8.391 1 97.5 183 LYS B N 1
ATOM 3692 C CA . LYS B 1 183 ? 22.391 -24.609 -7.578 1 97.5 183 LYS B CA 1
ATOM 3693 C C . LYS B 1 183 ? 21.734 -24.141 -6.277 1 97.5 183 LYS B C 1
ATOM 3695 O O . LYS B 1 183 ? 22.344 -23.391 -5.508 1 97.5 183 LYS B O 1
ATOM 3700 N N . ASN B 1 184 ? 20.5 -24.5 -6.062 1 97.38 184 ASN B N 1
ATOM 3701 C CA . ASN B 1 184 ? 19.75 -24.219 -4.848 1 97.38 184 ASN B CA 1
ATOM 3702 C C . ASN B 1 184 ? 19.625 -22.703 -4.609 1 97.38 184 ASN B C 1
ATOM 3704 O O . ASN B 1 184 ? 19.859 -22.234 -3.498 1 97.38 184 ASN B O 1
ATOM 3708 N N . TYR B 1 185 ? 19.406 -21.969 -5.734 1 98.38 185 TYR B N 1
ATOM 3709 C CA . TYR B 1 185 ? 19.078 -20.562 -5.598 1 98.38 185 TYR B CA 1
ATOM 3710 C C . TYR B 1 185 ? 17.766 -20.391 -4.848 1 98.38 185 TYR B C 1
ATOM 3712 O O . TYR B 1 185 ? 16.891 -21.266 -4.887 1 98.38 185 TYR B O 1
ATOM 3720 N N . PRO B 1 186 ? 17.672 -19.234 -4.102 1 98.44 186 PRO B N 1
ATOM 3721 C CA . PRO B 1 186 ? 16.328 -18.906 -3.602 1 98.44 186 PRO B CA 1
ATOM 3722 C C . PRO B 1 186 ? 15.258 -18.984 -4.691 1 98.44 186 PRO B C 1
ATOM 3724 O O . PRO B 1 186 ? 15.523 -18.625 -5.844 1 98.44 186 PRO B O 1
ATOM 3727 N N . ALA B 1 187 ? 14.078 -19.469 -4.324 1 98.88 187 ALA B N 1
ATOM 3728 C CA . ALA B 1 187 ? 13.016 -19.625 -5.312 1 98.88 187 ALA B CA 1
ATOM 3729 C C . ALA B 1 187 ? 11.664 -19.188 -4.746 1 98.88 187 ALA B C 1
ATOM 3731 O O . ALA B 1 187 ? 11.359 -19.453 -3.58 1 98.88 187 ALA B O 1
ATOM 3732 N N . PHE B 1 188 ? 10.945 -18.5 -5.566 1 98.94 188 PHE B N 1
ATOM 3733 C CA . PHE B 1 188 ? 9.57 -18.141 -5.246 1 98.94 188 PHE B CA 1
ATOM 3734 C C . PHE B 1 188 ? 8.586 -18.922 -6.094 1 98.94 188 PHE B C 1
ATOM 3736 O O . PHE B 1 188 ? 8.773 -19.062 -7.309 1 98.94 188 PHE B O 1
ATOM 3743 N N . LEU B 1 189 ? 7.586 -19.516 -5.492 1 99 189 LEU B N 1
ATOM 3744 C CA . LEU B 1 189 ? 6.43 -20.125 -6.141 1 99 189 LEU B CA 1
ATOM 3745 C C . LEU B 1 189 ? 5.156 -19.344 -5.824 1 99 189 LEU B C 1
ATOM 3747 O O . LEU B 1 189 ? 4.77 -19.219 -4.66 1 99 189 LEU B O 1
ATOM 3751 N N . MET B 1 190 ? 4.543 -18.766 -6.879 1 99 190 MET B N 1
ATOM 3752 C CA . MET B 1 190 ? 3.426 -17.859 -6.629 1 99 190 MET B CA 1
ATOM 3753 C C . MET B 1 190 ? 2.309 -18.078 -7.645 1 99 190 MET B C 1
ATOM 3755 O O . MET B 1 190 ? 2.488 -18.797 -8.625 1 99 190 MET B O 1
ATOM 3759 N N . GLY B 1 191 ? 1.117 -17.594 -7.352 1 98.94 191 GLY B N 1
ATOM 3760 C CA . GLY B 1 191 ? 0.009 -17.594 -8.289 1 98.94 191 GLY B CA 1
ATOM 3761 C C . GLY B 1 191 ? -1.317 -17.953 -7.648 1 98.94 191 GLY B C 1
ATOM 3762 O O . GLY B 1 191 ? -1.515 -17.719 -6.453 1 98.94 191 GLY B O 1
ATOM 3763 N N . ASP B 1 192 ? -2.256 -18.359 -8.516 1 98.94 192 ASP B N 1
ATOM 3764 C CA . ASP B 1 192 ? -3.568 -18.844 -8.102 1 98.94 192 ASP B CA 1
ATOM 3765 C C . ASP B 1 192 ? -3.574 -20.375 -7.988 1 98.94 192 ASP B C 1
ATOM 3767 O O . ASP B 1 192 ? -3.557 -21.078 -9 1 98.94 192 ASP B O 1
ATOM 3771 N N . PHE B 1 193 ? -3.707 -20.812 -6.781 1 98.94 193 PHE B N 1
ATOM 3772 C CA . PHE B 1 193 ? -3.598 -22.25 -6.512 1 98.94 193 PHE B CA 1
ATOM 3773 C C . PHE B 1 193 ? -4.973 -22.906 -6.488 1 98.94 193 PHE B C 1
ATOM 3775 O O . PHE B 1 193 ? -5.086 -24.125 -6.363 1 98.94 193 PHE B O 1
ATOM 3782 N N . ASN B 1 194 ? -6.016 -22.094 -6.617 1 98.81 194 ASN B N 1
ATOM 3783 C CA . ASN B 1 194 ? -7.371 -22.609 -6.504 1 98.81 194 ASN B CA 1
ATOM 3784 C C . ASN B 1 194 ? -7.5 -23.594 -5.355 1 98.81 194 ASN B C 1
ATOM 3786 O O . ASN B 1 194 ? -8.078 -24.672 -5.516 1 98.81 194 ASN B O 1
ATOM 3790 N N . SER B 1 195 ? -6.855 -23.219 -4.242 1 98.88 195 SER B N 1
ATOM 3791 C CA . SER B 1 195 ? -6.789 -24.109 -3.094 1 98.88 195 SER B CA 1
ATOM 3792 C C . SER B 1 195 ? -6.723 -23.328 -1.785 1 98.88 195 SER B C 1
ATOM 3794 O O . SER B 1 195 ? -5.941 -22.391 -1.657 1 98.88 195 SER B O 1
ATOM 3796 N N . GLU B 1 196 ? -7.512 -23.766 -0.841 1 98.62 196 GLU B N 1
ATOM 3797 C CA . GLU B 1 196 ? -7.48 -23.156 0.489 1 98.62 196 GLU B CA 1
ATOM 3798 C C . GLU B 1 196 ? -6.316 -23.703 1.313 1 98.62 196 GL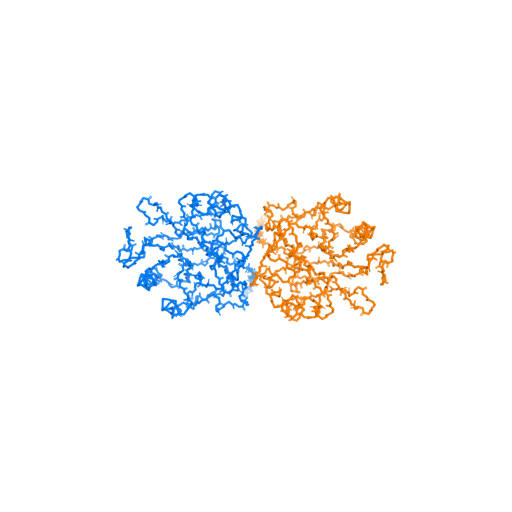U B C 1
ATOM 3800 O O . GLU B 1 196 ? -5.758 -24.75 0.993 1 98.62 196 GLU B O 1
ATOM 3805 N N . PRO B 1 197 ? -5.965 -23.031 2.406 1 98.31 197 PRO B N 1
ATOM 3806 C CA . PRO B 1 197 ? -4.746 -23.344 3.16 1 98.31 197 PRO B CA 1
ATOM 3807 C C . PRO B 1 197 ? -4.73 -24.766 3.703 1 98.31 197 PRO B C 1
ATOM 3809 O O . PRO B 1 197 ? -3.662 -25.375 3.857 1 98.31 197 PRO B O 1
ATOM 3812 N N . GLU B 1 198 ? -5.828 -25.375 3.928 1 97.75 198 GLU B N 1
ATOM 3813 C CA . GLU B 1 198 ? -5.879 -26.656 4.617 1 97.75 198 GLU B CA 1
ATOM 3814 C C . GLU B 1 198 ? -5.883 -27.812 3.623 1 97.75 198 GLU B C 1
ATOM 3816 O O . GLU B 1 198 ? -5.922 -28.984 4.02 1 97.75 198 GLU B O 1
ATOM 3821 N N . THR B 1 199 ? -5.777 -27.516 2.381 1 98.44 199 THR B N 1
ATOM 3822 C CA . THR B 1 199 ? -5.82 -28.562 1.368 1 98.44 199 THR B CA 1
ATOM 3823 C C . THR B 1 199 ? -4.496 -29.312 1.312 1 98.44 199 THR B C 1
ATOM 3825 O O . THR B 1 199 ? -3.465 -28.797 1.748 1 98.44 199 THR B O 1
ATOM 3828 N N . ALA B 1 200 ? -4.512 -30.516 0.716 1 97.94 200 ALA B N 1
ATOM 3829 C CA . ALA B 1 200 ? -3.352 -31.391 0.653 1 97.94 200 ALA B CA 1
ATOM 3830 C C . ALA B 1 200 ? -2.242 -30.781 -0.197 1 97.94 200 ALA B C 1
ATOM 3832 O O . ALA B 1 200 ? -1.059 -30.938 0.118 1 97.94 200 ALA B O 1
ATOM 3833 N N . GLN B 1 201 ? -2.592 -30.219 -1.316 1 97.81 201 GLN B N 1
ATOM 3834 C CA . GLN B 1 201 ? -1.58 -29.656 -2.205 1 97.81 201 GLN B CA 1
ATOM 3835 C C . GLN B 1 201 ? -0.853 -28.484 -1.541 1 97.81 201 GLN B C 1
ATOM 3837 O O . GLN B 1 201 ? 0.355 -28.328 -1.721 1 97.81 201 GLN B O 1
ATOM 3842 N N . ILE B 1 202 ? -1.539 -27.625 -0.706 1 98.81 202 ILE B N 1
ATOM 3843 C CA . ILE B 1 202 ? -0.873 -26.547 0.007 1 98.81 202 ILE B CA 1
ATOM 3844 C C . ILE B 1 202 ? 0.014 -27.125 1.108 1 98.81 202 ILE B C 1
ATOM 3846 O O . ILE B 1 202 ? 1.138 -26.656 1.315 1 98.81 202 ILE B O 1
ATOM 3850 N N . ALA B 1 203 ? -0.497 -28.094 1.792 1 98.38 203 ALA B N 1
ATOM 3851 C CA . ALA B 1 203 ? 0.3 -28.766 2.816 1 98.38 203 ALA B CA 1
ATOM 3852 C C . ALA B 1 203 ? 1.589 -29.328 2.227 1 98.38 203 ALA B C 1
ATOM 3854 O O . ALA B 1 203 ? 2.645 -29.281 2.859 1 98.38 203 ALA B O 1
ATOM 3855 N N . GLU B 1 204 ? 1.489 -29.906 1.072 1 98.19 204 GLU B N 1
ATOM 3856 C CA . GLU B 1 204 ? 2.66 -30.469 0.404 1 98.19 204 GLU B CA 1
ATOM 3857 C C . GLU B 1 204 ? 3.703 -29.391 0.124 1 98.19 204 GLU B C 1
ATOM 3859 O O . GLU B 1 204 ? 4.902 -29.609 0.305 1 98.19 204 GLU B O 1
ATOM 3864 N N . ILE B 1 205 ? 3.285 -28.281 -0.349 1 98.88 205 ILE B N 1
ATOM 3865 C CA . ILE B 1 205 ? 4.195 -27.172 -0.61 1 98.88 205 ILE B CA 1
ATOM 3866 C C . ILE B 1 205 ? 4.871 -26.734 0.69 1 98.88 205 ILE B C 1
ATOM 3868 O O . ILE B 1 205 ? 6.086 -26.531 0.727 1 98.88 205 ILE B O 1
ATOM 3872 N N . LYS B 1 206 ? 4.105 -26.609 1.752 1 98.5 206 LYS B N 1
ATOM 3873 C CA . LYS B 1 206 ? 4.586 -26.094 3.027 1 98.5 206 LYS B CA 1
ATOM 3874 C C . LYS B 1 206 ? 5.613 -27.031 3.656 1 98.5 206 LYS B C 1
ATOM 3876 O O . LYS B 1 206 ? 6.332 -26.641 4.578 1 98.5 206 LYS B O 1
ATOM 3881 N N . LYS B 1 207 ? 5.703 -28.281 3.166 1 97.81 207 LYS B N 1
ATOM 3882 C CA . LYS B 1 207 ? 6.75 -29.188 3.621 1 97.81 207 LYS B CA 1
ATOM 3883 C C . LYS B 1 207 ? 8.125 -28.719 3.158 1 97.81 207 LYS B C 1
ATOM 3885 O O . LYS B 1 207 ? 9.125 -28.953 3.834 1 97.81 207 LYS B O 1
ATOM 3890 N N . VAL B 1 208 ? 8.133 -28.031 2.031 1 97.88 208 VAL B N 1
ATOM 3891 C CA . VAL B 1 208 ? 9.445 -27.781 1.446 1 97.88 208 VAL B CA 1
ATOM 3892 C C . VAL B 1 208 ? 9.633 -26.281 1.225 1 97.88 208 VAL B C 1
ATOM 3894 O O . VAL B 1 208 ? 10.75 -25.812 0.975 1 97.88 208 VAL B O 1
ATOM 3897 N N . MET B 1 209 ? 8.609 -25.531 1.278 1 98.81 209 MET B N 1
ATOM 3898 C CA . MET B 1 209 ? 8.672 -24.078 1.135 1 98.81 209 MET B CA 1
ATOM 3899 C C . MET B 1 209 ? 7.926 -23.375 2.271 1 98.81 209 MET B C 1
ATOM 3901 O O . MET B 1 209 ? 7.117 -24 2.957 1 98.81 209 MET B O 1
ATOM 3905 N N . ASP B 1 210 ? 8.195 -22.109 2.518 1 98.88 210 ASP B N 1
ATOM 3906 C CA . ASP B 1 210 ? 7.516 -21.312 3.529 1 98.88 210 ASP B CA 1
ATOM 3907 C C . ASP B 1 210 ? 6.488 -20.375 2.893 1 98.88 210 ASP B C 1
ATOM 3909 O O . ASP B 1 210 ? 6.762 -19.734 1.875 1 98.88 210 ASP B O 1
ATOM 3913 N N . ASP B 1 211 ? 5.277 -20.359 3.467 1 98.88 211 ASP B N 1
ATOM 3914 C CA . ASP B 1 211 ? 4.309 -19.328 3.109 1 98.88 211 ASP B CA 1
ATOM 3915 C C . ASP B 1 211 ? 4.781 -17.938 3.555 1 98.88 211 ASP B C 1
ATOM 3917 O O . ASP B 1 211 ? 5.02 -17.719 4.742 1 98.88 211 ASP B O 1
ATOM 3921 N N . THR B 1 212 ? 4.902 -17.016 2.615 1 98.94 212 THR B N 1
ATOM 3922 C CA . THR B 1 212 ? 5.438 -15.695 2.955 1 98.94 212 THR B CA 1
ATOM 3923 C C . THR B 1 212 ? 4.547 -15 3.977 1 98.94 212 THR B C 1
ATOM 3925 O O . THR B 1 212 ? 5.02 -14.18 4.766 1 98.94 212 THR B O 1
ATOM 3928 N N . LYS B 1 213 ? 3.266 -15.297 3.963 1 98.81 213 LYS B N 1
ATOM 3929 C CA . LYS B 1 213 ? 2.367 -14.75 4.977 1 98.81 213 LYS B CA 1
ATOM 3930 C C . LYS B 1 213 ? 2.809 -15.164 6.379 1 98.81 213 LYS B C 1
ATOM 3932 O O . LYS B 1 213 ? 2.746 -14.367 7.316 1 98.81 213 LYS B O 1
ATOM 3937 N N . ASP B 1 214 ? 3.275 -16.406 6.535 1 98.44 214 ASP B N 1
ATOM 3938 C CA . ASP B 1 214 ? 3.605 -16.969 7.84 1 98.44 214 ASP B CA 1
ATOM 3939 C C . ASP B 1 214 ? 4.969 -16.484 8.32 1 98.44 214 ASP B C 1
ATOM 3941 O O . ASP B 1 214 ? 5.215 -16.406 9.531 1 98.44 214 ASP B O 1
ATOM 3945 N N . VAL B 1 215 ? 5.867 -16.109 7.426 1 98.5 215 VAL B N 1
ATOM 3946 C CA . VAL B 1 215 ? 7.242 -15.852 7.836 1 98.5 215 VAL B CA 1
ATOM 3947 C C . VAL B 1 215 ? 7.559 -14.367 7.691 1 98.5 215 VAL B C 1
ATOM 3949 O O . VAL B 1 215 ? 8.703 -13.945 7.902 1 98.5 215 VAL B O 1
ATOM 3952 N N . SER B 1 216 ? 6.57 -13.57 7.258 1 98.5 216 SER B N 1
ATOM 3953 C CA . SER B 1 216 ? 6.785 -12.133 7.145 1 98.5 216 SER B CA 1
ATOM 3954 C C . SER B 1 216 ? 7.184 -11.531 8.484 1 98.5 216 SER B C 1
ATOM 3956 O O . SER B 1 216 ? 6.566 -11.82 9.516 1 98.5 216 SER B O 1
ATOM 3958 N N . LYS B 1 217 ? 8.203 -10.695 8.469 1 97.69 217 LYS B N 1
ATOM 3959 C CA . LYS B 1 217 ? 8.633 -10.031 9.688 1 97.69 217 LYS B CA 1
ATOM 3960 C C . LYS B 1 217 ? 7.555 -9.086 10.211 1 97.69 217 LYS B C 1
ATOM 3962 O O . LYS B 1 217 ? 7.246 -9.086 11.406 1 97.69 217 LYS B O 1
ATOM 3967 N N . GLU B 1 218 ? 7.043 -8.289 9.344 1 97 218 GLU B N 1
ATOM 3968 C CA . GLU B 1 218 ? 5.906 -7.449 9.703 1 97 218 GLU B CA 1
ATOM 3969 C C . GLU B 1 218 ? 4.598 -8.234 9.648 1 97 218 GLU B C 1
ATOM 3971 O O . GLU B 1 218 ? 4.461 -9.172 8.859 1 97 218 GLU B O 1
ATOM 3976 N N . LYS B 1 219 ? 3.682 -7.859 10.469 1 96.88 219 LYS B N 1
ATOM 3977 C CA . LYS B 1 219 ? 2.365 -8.484 10.406 1 96.88 219 LYS B CA 1
ATOM 3978 C C . LYS B 1 219 ? 1.749 -8.336 9.016 1 96.88 219 LYS B C 1
ATOM 3980 O O . LYS B 1 219 ? 1.77 -7.254 8.438 1 96.88 219 LYS B O 1
ATOM 3985 N N . PRO B 1 220 ? 1.245 -9.461 8.492 1 98.44 220 PRO B N 1
ATOM 3986 C CA . PRO B 1 220 ? 0.629 -9.367 7.168 1 98.44 220 PRO B CA 1
ATOM 3987 C C . PRO B 1 220 ? -0.479 -8.32 7.102 1 98.44 220 PRO B C 1
ATOM 3989 O O . PRO B 1 220 ? -1.25 -8.172 8.055 1 98.44 220 PRO B O 1
ATOM 3992 N N . PHE B 1 221 ? -0.588 -7.625 5.996 1 98.69 221 PHE B N 1
ATOM 3993 C CA . PHE B 1 221 ? -1.536 -6.531 5.82 1 98.69 221 PHE B CA 1
ATOM 3994 C C . PHE B 1 221 ? -2.633 -6.918 4.832 1 98.69 221 PHE B C 1
ATOM 3996 O O . PHE B 1 221 ? -2.359 -7.543 3.807 1 98.69 221 PHE B O 1
ATOM 4003 N N . GLY B 1 222 ? -3.826 -6.477 5.078 1 98.56 222 GLY B N 1
ATOM 4004 C CA . GLY B 1 222 ? -4.945 -6.652 4.164 1 98.56 222 GLY B CA 1
ATOM 4005 C C . GLY B 1 222 ? -5.891 -7.762 4.586 1 98.56 222 GLY B C 1
ATOM 4006 O O . GLY B 1 222 ? -5.793 -8.273 5.703 1 98.56 222 GLY B O 1
ATOM 4007 N N . PRO B 1 223 ? -6.844 -8.094 3.773 1 98.62 223 PRO B N 1
ATOM 4008 C CA . PRO B 1 223 ? -7.828 -9.133 4.078 1 98.62 223 PRO B CA 1
ATOM 4009 C C . PRO B 1 223 ? -7.199 -10.516 4.199 1 98.62 223 PRO B C 1
ATOM 4011 O O . PRO B 1 223 ? -6.059 -10.727 3.777 1 98.62 223 PRO B O 1
ATOM 4014 N N . SER B 1 224 ? -8.016 -11.43 4.777 1 98.19 224 SER B N 1
ATOM 4015 C CA . SER B 1 224 ? -7.527 -12.789 4.988 1 98.19 224 SER B CA 1
ATOM 4016 C C . SER B 1 224 ? -7.602 -13.617 3.709 1 98.19 224 SER B C 1
ATOM 4018 O O . SER B 1 224 ? -6.934 -14.641 3.584 1 98.19 224 SER B O 1
ATOM 4020 N N . GLY B 1 225 ? -8.469 -13.18 2.783 1 98.81 225 GLY B N 1
ATOM 4021 C CA . GLY B 1 225 ? -8.625 -13.898 1.525 1 98.81 225 GLY B CA 1
ATOM 4022 C C . GLY B 1 225 ? -8.172 -13.094 0.322 1 98.81 225 GLY B C 1
ATOM 4023 O O . GLY B 1 225 ? -7.68 -11.969 0.468 1 98.81 225 GLY B O 1
ATOM 4024 N N . THR B 1 226 ? -8.289 -13.719 -0.877 1 98.94 226 THR B N 1
ATOM 4025 C CA . THR B 1 226 ? -7.863 -13.047 -2.104 1 98.94 226 THR B CA 1
ATOM 4026 C C . THR B 1 226 ? -8.984 -13.062 -3.141 1 98.94 226 THR B C 1
ATOM 4028 O O . THR B 1 226 ? -9.008 -12.219 -4.043 1 98.94 226 THR B O 1
ATOM 4031 N N . PHE B 1 227 ? -9.883 -14.016 -3.057 1 98.94 227 PHE B N 1
ATOM 4032 C CA . PHE B 1 227 ? -10.961 -14.117 -4.031 1 98.94 227 PHE B CA 1
ATOM 4033 C C . PHE B 1 227 ? -12.148 -13.258 -3.609 1 98.94 227 PHE B C 1
ATOM 4035 O O . PHE B 1 227 ? -12.742 -13.492 -2.557 1 98.94 227 PHE B O 1
ATOM 4042 N N . ASN B 1 228 ? -12.484 -12.281 -4.406 1 98.75 228 ASN B N 1
ATOM 4043 C CA . ASN B 1 228 ? -13.555 -11.352 -4.066 1 98.75 228 ASN B CA 1
ATOM 4044 C C . ASN B 1 228 ? -14.75 -11.492 -5.008 1 98.75 228 ASN B C 1
ATOM 4046 O O . ASN B 1 228 ? -15.828 -10.961 -4.742 1 98.75 228 ASN B O 1
ATOM 4050 N N . ASP B 1 229 ? -14.555 -12.18 -6.117 1 98.5 229 ASP B N 1
ATOM 4051 C CA . ASP B 1 229 ? -15.617 -12.461 -7.074 1 98.5 229 ASP B CA 1
ATOM 4052 C C . ASP B 1 229 ? -16.281 -11.172 -7.551 1 98.5 229 ASP B C 1
ATOM 4054 O O . ASP B 1 229 ? -17.5 -11.141 -7.781 1 98.5 229 ASP B O 1
ATOM 4058 N N . PHE B 1 230 ? -15.562 -10.086 -7.531 1 98.44 230 PHE B N 1
ATOM 4059 C CA . PHE B 1 230 ? -16 -8.75 -7.906 1 98.44 230 PHE B CA 1
ATOM 4060 C C . PHE B 1 230 ? -17.094 -8.25 -6.961 1 98.44 230 PHE B C 1
ATOM 4062 O O . PHE B 1 230 ? -17.828 -7.316 -7.285 1 98.44 230 PHE B O 1
ATOM 4069 N N . LYS B 1 231 ? -17.266 -8.867 -5.844 1 97.81 231 LYS B N 1
ATOM 4070 C CA . LYS B 1 231 ? -18.266 -8.445 -4.859 1 97.81 231 LYS B CA 1
ATOM 4071 C C . LYS B 1 231 ? -17.641 -7.52 -3.818 1 97.81 231 LYS B C 1
ATOM 4073 O O . LYS B 1 231 ? -17.031 -7.984 -2.855 1 97.81 231 LYS B O 1
ATOM 4078 N N . HIS B 1 232 ? -17.906 -6.25 -3.939 1 96.81 232 HIS B N 1
ATOM 4079 C CA . HIS B 1 232 ? -17.359 -5.254 -3.027 1 96.81 232 HIS B CA 1
ATOM 4080 C C . HIS B 1 232 ? -18.172 -5.172 -1.741 1 96.81 232 HIS B C 1
ATOM 4082 O O . HIS B 1 232 ? -17.703 -4.621 -0.741 1 96.81 232 HIS B O 1
ATOM 4088 N N . ASN B 1 233 ? -19.344 -5.785 -1.71 1 97.06 233 ASN B N 1
ATOM 4089 C CA . ASN B 1 233 ? -20.25 -5.715 -0.567 1 97.06 233 ASN B CA 1
ATOM 4090 C C . ASN B 1 233 ? -20.109 -6.934 0.339 1 97.06 233 ASN B C 1
ATOM 4092 O O . ASN B 1 233 ? -20.953 -7.18 1.191 1 97.06 233 ASN B O 1
ATOM 4096 N N . GLU B 1 234 ? -19.094 -7.746 0.133 1 98.06 234 GLU B N 1
ATOM 4097 C CA . GLU B 1 234 ? -18.797 -8.906 0.973 1 98.06 234 GLU B CA 1
ATOM 4098 C C . GLU B 1 234 ? -17.344 -8.914 1.42 1 98.06 234 GLU B C 1
ATOM 4100 O O . GLU B 1 234 ? -16.453 -8.477 0.677 1 98.06 234 GLU B O 1
ATOM 4105 N N . PRO B 1 235 ? -17.141 -9.398 2.707 1 98.31 235 PRO B N 1
ATOM 4106 C CA . PRO B 1 235 ? -15.734 -9.562 3.119 1 98.31 235 PRO B CA 1
ATOM 4107 C C . PRO B 1 235 ? -14.969 -10.539 2.23 1 98.31 235 PRO B C 1
ATOM 4109 O O . PRO B 1 235 ? -15.539 -11.531 1.768 1 98.31 235 PRO B O 1
ATOM 4112 N N . VAL B 1 236 ? -13.734 -10.289 1.952 1 98.69 236 VAL B N 1
ATOM 4113 C CA . VAL B 1 236 ? -12.891 -11.172 1.161 1 98.69 236 VAL B CA 1
ATOM 4114 C C . VAL B 1 236 ? -12.172 -12.156 2.08 1 98.69 236 VAL B C 1
ATOM 4116 O O . VAL B 1 236 ? -11.156 -11.812 2.695 1 98.69 236 VAL B O 1
ATOM 4119 N N . THR B 1 237 ? -12.641 -13.398 2.166 1 98.62 237 THR B N 1
ATOM 4120 C CA . THR B 1 237 ? -12.125 -14.305 3.186 1 98.62 237 THR B CA 1
ATOM 4121 C C . THR B 1 237 ? -11.602 -15.586 2.551 1 98.62 237 THR B C 1
ATOM 4123 O O . THR B 1 237 ? -10.906 -16.375 3.203 1 98.62 237 THR B O 1
ATOM 4126 N N . LEU B 1 238 ? -11.938 -15.859 1.273 1 98.81 238 LEU B N 1
ATOM 4127 C CA . LEU B 1 238 ? -11.469 -17.062 0.594 1 98.81 238 LEU B CA 1
ATOM 4128 C C . LEU B 1 238 ? -10.055 -16.859 0.047 1 98.81 238 LEU B C 1
ATOM 4130 O O . LEU B 1 238 ? -9.852 -16.062 -0.875 1 98.81 238 LEU B O 1
ATOM 4134 N N . LEU B 1 239 ? -9.086 -17.578 0.625 1 98.94 239 LEU B N 1
ATOM 4135 C CA . LEU B 1 239 ? -7.691 -17.453 0.233 1 98.94 239 LEU B CA 1
ATOM 4136 C C . LEU B 1 239 ? -7.32 -18.484 -0.824 1 98.94 239 LEU B C 1
ATOM 4138 O O . LEU B 1 239 ? -7.371 -19.688 -0.562 1 98.94 239 LEU B O 1
ATOM 4142 N N . LEU B 1 240 ? -6.934 -18.016 -2.037 1 98.94 240 LEU B N 1
ATOM 4143 C CA . LEU B 1 240 ? -6.617 -18.922 -3.131 1 98.94 240 LEU B CA 1
ATOM 4144 C C . LEU B 1 240 ? -5.258 -18.594 -3.74 1 98.94 240 LEU B C 1
ATOM 4146 O O . LEU B 1 240 ? -4.695 -19.391 -4.484 1 98.94 240 LEU B O 1
ATOM 4150 N N . ASP B 1 241 ? -4.734 -17.422 -3.551 1 98.94 241 ASP B N 1
ATOM 4151 C CA . ASP B 1 241 ? -3.498 -16.922 -4.145 1 98.94 241 ASP B CA 1
ATOM 4152 C C . ASP B 1 241 ? -2.387 -16.828 -3.102 1 98.94 241 ASP B C 1
ATOM 4154 O O . ASP B 1 241 ? -2.611 -16.328 -1.993 1 98.94 241 ASP B O 1
ATOM 4158 N N . TYR B 1 242 ? -1.16 -17.297 -3.494 1 98.94 242 TYR B N 1
ATOM 4159 C CA . TYR B 1 242 ? -0.059 -17.406 -2.541 1 98.94 242 TYR B CA 1
ATOM 4160 C C . TYR B 1 242 ? 1.258 -16.984 -3.184 1 98.94 242 TYR B C 1
ATOM 4162 O O . TYR B 1 242 ? 1.399 -17.031 -4.41 1 98.94 242 TYR B O 1
ATOM 4170 N N . ILE B 1 243 ? 2.152 -16.547 -2.367 1 99 243 ILE B N 1
ATOM 4171 C CA . ILE B 1 243 ? 3.58 -16.547 -2.664 1 99 243 ILE B CA 1
ATOM 4172 C C . ILE B 1 243 ? 4.324 -17.375 -1.618 1 99 243 ILE B C 1
ATOM 4174 O O . ILE B 1 243 ? 4.254 -17.094 -0.422 1 99 243 ILE B O 1
ATOM 4178 N N . PHE B 1 244 ? 5.004 -18.391 -2.062 1 98.94 244 PHE B N 1
ATOM 4179 C CA . PHE B 1 244 ? 5.879 -19.219 -1.237 1 98.94 244 PHE B CA 1
ATOM 4180 C C . PHE B 1 244 ? 7.344 -18.922 -1.546 1 98.94 244 PHE B C 1
ATOM 4182 O O . PHE B 1 244 ? 7.68 -18.531 -2.666 1 98.94 244 PHE B O 1
ATOM 4189 N N . ILE B 1 245 ? 8.156 -19.141 -0.573 1 98.88 245 ILE B N 1
ATOM 4190 C CA . ILE B 1 245 ? 9.594 -18.953 -0.734 1 98.88 245 ILE B CA 1
ATOM 4191 C C . ILE B 1 245 ? 10.336 -20.203 -0.262 1 98.88 245 ILE B C 1
ATOM 4193 O O . ILE B 1 245 ? 9.922 -20.844 0.705 1 98.88 245 ILE B O 1
ATOM 4197 N N . SER B 1 246 ? 11.398 -20.531 -1.021 1 98.5 246 SER B N 1
ATOM 4198 C CA . SER B 1 246 ? 12.156 -21.719 -0.646 1 98.5 246 SER B CA 1
ATOM 4199 C C . SER B 1 246 ? 12.664 -21.625 0.788 1 98.5 246 SER B C 1
ATOM 4201 O O . SER B 1 246 ? 13.055 -20.547 1.24 1 98.5 246 SER B O 1
ATOM 4203 N N . LYS B 1 247 ? 12.617 -22.734 1.534 1 97.19 247 LYS B N 1
ATOM 4204 C CA . LYS B 1 247 ? 13.188 -22.781 2.879 1 97.19 247 LYS B CA 1
ATOM 4205 C C . LYS B 1 247 ? 14.688 -22.5 2.85 1 97.19 247 LYS B C 1
ATOM 4207 O O . LYS B 1 247 ? 15.352 -22.781 1.853 1 97.19 247 LYS B O 1
ATOM 4212 N N . ASN B 1 248 ? 15.219 -21.906 3.854 1 93.25 248 ASN B N 1
ATOM 4213 C CA . ASN B 1 248 ? 16.641 -21.594 3.996 1 93.25 248 ASN B CA 1
ATOM 4214 C C . ASN B 1 248 ? 17.156 -20.766 2.818 1 93.25 248 ASN B C 1
ATOM 4216 O O . ASN B 1 248 ? 18.25 -21.016 2.324 1 93.25 248 ASN B O 1
ATOM 4220 N N . SER B 1 249 ? 16.328 -19.938 2.221 1 94 249 SER B N 1
ATOM 4221 C CA . SER B 1 249 ? 16.656 -19.125 1.056 1 94 249 SER B CA 1
ATOM 4222 C C . SER B 1 249 ? 17.719 -18.094 1.389 1 94 249 SER B C 1
ATOM 4224 O O . SER B 1 249 ? 18.375 -17.547 0.49 1 94 249 SER B O 1
ATOM 4226 N N . GLY B 1 250 ? 17.875 -17.75 2.666 1 94.69 250 GLY B N 1
ATOM 4227 C CA . GLY B 1 250 ? 18.75 -16.672 3.082 1 94.69 250 GLY B CA 1
ATOM 4228 C C . GLY B 1 250 ? 18.125 -15.297 2.881 1 94.69 250 GLY B C 1
ATOM 4229 O O . GLY B 1 250 ? 18.766 -14.273 3.117 1 94.69 250 GLY B O 1
ATOM 4230 N N . LEU B 1 251 ? 16.938 -15.281 2.393 1 96.31 251 LEU B N 1
ATOM 4231 C CA . LEU B 1 251 ? 16.203 -14.031 2.184 1 96.31 251 LEU B CA 1
ATOM 4232 C C . LEU B 1 251 ? 15.211 -13.789 3.309 1 96.31 251 LEU B C 1
ATOM 4234 O O . LEU B 1 251 ? 14.68 -14.734 3.891 1 96.31 251 LEU B O 1
ATOM 4238 N N . THR B 1 252 ? 15.008 -12.539 3.658 1 97.31 252 THR B N 1
ATOM 4239 C CA . THR B 1 252 ? 14.031 -12.156 4.68 1 97.31 252 THR B CA 1
ATOM 4240 C C . THR B 1 252 ? 12.797 -11.531 4.039 1 97.31 252 THR B C 1
ATOM 4242 O O . THR B 1 252 ? 12.906 -10.539 3.314 1 97.31 252 THR B O 1
ATOM 4245 N N . VAL B 1 253 ? 11.617 -12.148 4.281 1 98.44 253 VAL B N 1
ATOM 4246 C CA . VAL B 1 253 ? 10.359 -11.531 3.883 1 98.44 253 VAL B CA 1
ATOM 4247 C C . VAL B 1 253 ? 10 -10.414 4.859 1 98.44 253 VAL B C 1
ATOM 4249 O O . VAL B 1 253 ? 9.586 -10.68 5.992 1 98.44 253 VAL B O 1
ATOM 4252 N N . GLN B 1 254 ? 10.125 -9.172 4.391 1 98 254 GLN B N 1
ATOM 4253 C CA . GLN B 1 254 ? 9.844 -8.039 5.266 1 98 254 GLN B CA 1
ATOM 4254 C C . GLN B 1 254 ? 8.352 -7.762 5.359 1 98 254 GLN B C 1
ATOM 4256 O O . GLN B 1 254 ? 7.832 -7.473 6.441 1 98 254 GLN B O 1
ATOM 4261 N N . LYS B 1 255 ? 7.707 -7.801 4.23 1 98.62 255 LYS B N 1
ATOM 4262 C CA . LYS B 1 255 ? 6.277 -7.5 4.168 1 98.62 255 LYS B CA 1
ATOM 4263 C C . LYS B 1 255 ? 5.531 -8.555 3.359 1 98.62 255 LYS B C 1
ATOM 4265 O O . LYS B 1 255 ? 6.062 -9.094 2.389 1 98.62 255 LYS B O 1
ATOM 4270 N N . HIS B 1 256 ? 4.348 -8.836 3.744 1 98.88 256 HIS B N 1
ATOM 4271 C CA . HIS B 1 256 ? 3.326 -9.586 3.021 1 98.88 256 HIS B CA 1
ATOM 4272 C C . HIS B 1 256 ? 1.982 -8.859 3.059 1 98.88 256 HIS B C 1
ATOM 4274 O O . HIS B 1 256 ? 1.546 -8.406 4.117 1 98.88 256 HIS B O 1
ATOM 4280 N N . ALA B 1 257 ? 1.338 -8.734 1.901 1 98.94 257 ALA B N 1
ATOM 4281 C CA . ALA B 1 257 ? 0.053 -8.039 1.896 1 98.94 257 ALA B CA 1
ATOM 4282 C C . ALA B 1 257 ? -0.88 -8.625 0.838 1 98.94 257 ALA B C 1
ATOM 4284 O O . ALA B 1 257 ? -0.426 -9.109 -0.2 1 98.94 257 ALA B O 1
ATOM 4285 N N . VAL B 1 258 ? -2.102 -8.672 1.169 1 98.94 258 VAL B N 1
ATOM 4286 C CA . VAL B 1 258 ? -3.188 -8.742 0.197 1 98.94 258 VAL B CA 1
ATOM 4287 C C . VAL B 1 258 ? -3.775 -7.352 -0.022 1 98.94 258 VAL B C 1
ATOM 4289 O O . VAL B 1 258 ? -4.281 -6.73 0.916 1 98.94 258 VAL B O 1
ATOM 4292 N N . LEU B 1 259 ? -3.709 -6.816 -1.212 1 98.88 259 LEU B N 1
ATOM 4293 C CA . LEU B 1 259 ? -4.027 -5.414 -1.469 1 98.88 259 LEU B CA 1
ATOM 4294 C C . LEU B 1 259 ? -5.484 -5.262 -1.895 1 98.88 259 LEU B C 1
ATOM 4296 O O . LEU B 1 259 ? -5.895 -5.793 -2.928 1 98.88 259 LEU B O 1
ATOM 4300 N N . SER B 1 260 ? -6.258 -4.488 -1.11 1 98.56 260 SER B N 1
ATOM 4301 C CA . SER B 1 260 ? -7.707 -4.453 -1.294 1 98.56 260 SER B CA 1
ATOM 4302 C C . SER B 1 260 ? -8.164 -3.102 -1.831 1 98.56 260 SER B C 1
ATOM 4304 O O . SER B 1 260 ? -9.32 -2.715 -1.647 1 98.56 260 SER B O 1
ATOM 4306 N N . ASP B 1 261 ? -7.273 -2.32 -2.395 1 96.94 261 ASP B N 1
ATOM 4307 C CA . ASP B 1 261 ? -7.676 -1.048 -2.984 1 96.94 261 ASP B CA 1
ATOM 4308 C C . ASP B 1 261 ? -8.836 -1.236 -3.959 1 96.94 261 ASP B C 1
ATOM 4310 O O . ASP B 1 261 ? -8.883 -2.229 -4.691 1 96.94 261 ASP B O 1
ATOM 4314 N N . SER B 1 262 ? -9.703 -0.339 -3.906 1 97.81 262 SER B N 1
ATOM 4315 C CA . SER B 1 262 ? -10.859 -0.297 -4.797 1 97.81 262 SER B CA 1
ATOM 4316 C C . SER B 1 262 ? -11.242 1.139 -5.145 1 97.81 262 SER B C 1
ATOM 4318 O O . SER B 1 262 ? -10.766 2.082 -4.508 1 97.81 262 SER B O 1
ATOM 4320 N N . LYS B 1 263 ? -11.93 1.341 -6.188 1 97.75 263 LYS B N 1
ATOM 4321 C CA . LYS B 1 263 ? -12.445 2.631 -6.637 1 97.75 263 LYS B CA 1
ATOM 4322 C C . LYS B 1 263 ? -13.875 2.496 -7.168 1 97.75 263 LYS B C 1
ATOM 4324 O O . LYS B 1 263 ? -14.164 1.608 -7.973 1 97.75 263 LYS B O 1
ATOM 4329 N N . ASP B 1 264 ? -14.781 3.32 -6.66 1 97.5 264 ASP B N 1
ATOM 4330 C CA . ASP B 1 264 ? -16.172 3.359 -7.098 1 97.5 264 ASP B CA 1
ATOM 4331 C C . ASP B 1 264 ? -16.859 2.008 -6.891 1 97.5 264 ASP B C 1
ATOM 4333 O O . ASP B 1 264 ? -17.594 1.536 -7.758 1 97.5 264 ASP B O 1
ATOM 4337 N N . LEU B 1 265 ? -16.5 1.342 -5.836 1 97.12 265 LEU B N 1
ATOM 4338 C CA . LEU B 1 265 ? -17.109 0.09 -5.398 1 97.12 265 LEU B CA 1
ATOM 4339 C C . LEU B 1 265 ? -16.703 -1.062 -6.312 1 97.12 265 LEU B C 1
ATOM 4341 O O . LEU B 1 265 ? -17.453 -2.041 -6.445 1 97.12 265 LEU B O 1
ATOM 4345 N N . LYS B 1 266 ? -15.555 -0.926 -6.973 1 97.56 266 LYS B N 1
ATOM 4346 C CA . LYS B 1 266 ? -15.109 -1.957 -7.902 1 97.56 266 LYS B CA 1
ATOM 4347 C C . LYS B 1 266 ? -13.656 -2.344 -7.641 1 97.56 266 LYS B C 1
ATOM 4349 O O . LYS B 1 266 ? -12.828 -1.482 -7.352 1 97.56 266 LYS B O 1
ATOM 4354 N N . TYR B 1 267 ? -13.422 -3.639 -7.699 1 98.12 267 TYR B N 1
ATOM 4355 C CA . TYR B 1 267 ? -12.07 -4.18 -7.75 1 98.12 267 TYR B CA 1
ATOM 4356 C C . TYR B 1 267 ? -11.594 -4.34 -9.188 1 98.12 267 TYR B C 1
ATOM 4358 O O . TYR B 1 267 ? -12.406 -4.539 -10.094 1 98.12 267 TYR B O 1
ATOM 4366 N N . PRO B 1 268 ? -10.289 -4.277 -9.391 1 97.81 268 PRO B N 1
ATOM 4367 C CA . PRO B 1 268 ? -9.789 -4.438 -10.758 1 97.81 268 PRO B CA 1
ATOM 4368 C C . PRO B 1 268 ? -9.812 -5.887 -11.234 1 97.81 268 PRO B C 1
ATOM 4370 O O . PRO B 1 268 ? -9.641 -6.156 -12.422 1 97.81 268 PRO B O 1
ATOM 4373 N N . SER B 1 269 ? -9.961 -6.809 -10.391 1 98.75 269 SER B N 1
ATOM 4374 C CA . SER B 1 269 ? -10.062 -8.234 -10.688 1 98.75 269 SER B CA 1
ATOM 4375 C C . SER B 1 269 ? -10.914 -8.953 -9.648 1 98.75 269 SER B C 1
ATOM 4377 O O . SER B 1 269 ? -11.164 -8.422 -8.562 1 98.75 269 SER B O 1
ATOM 4379 N N . ASP B 1 270 ? -11.398 -10.156 -10.031 1 98.88 270 ASP B N 1
ATOM 4380 C CA . ASP B 1 270 ? -12.125 -10.977 -9.07 1 98.88 270 ASP B CA 1
ATOM 4381 C C . ASP B 1 270 ? -11.172 -11.602 -8.047 1 98.88 270 ASP B C 1
ATOM 4383 O O . ASP B 1 270 ? -11.602 -12.328 -7.156 1 98.88 270 ASP B O 1
ATOM 4387 N N . HIS B 1 271 ? -9.906 -11.406 -8.172 1 98.94 271 HIS B N 1
ATOM 4388 C CA . HIS B 1 271 ? -8.898 -11.703 -7.164 1 98.94 271 HIS B CA 1
ATOM 4389 C C . HIS B 1 271 ? -8.188 -10.438 -6.707 1 98.94 271 HIS B C 1
ATOM 4391 O O . HIS B 1 271 ? -8.008 -9.5 -7.492 1 98.94 271 HIS B O 1
ATOM 4397 N N . LEU B 1 272 ? -7.77 -10.391 -5.434 1 98.94 272 LEU B N 1
ATOM 4398 C CA . LEU B 1 272 ? -6.836 -9.391 -4.93 1 98.94 272 LEU B CA 1
ATOM 4399 C C . LEU B 1 272 ? -5.395 -9.859 -5.098 1 98.94 272 LEU B C 1
ATOM 4401 O O . LEU B 1 272 ? -5.098 -11.047 -4.93 1 98.94 272 LEU B O 1
ATOM 4405 N N . PRO B 1 273 ? -4.48 -8.961 -5.422 1 98.94 273 PRO B N 1
ATOM 4406 C CA . PRO B 1 273 ? -3.078 -9.367 -5.555 1 98.94 273 PRO B CA 1
ATOM 4407 C C . PRO B 1 273 ? -2.416 -9.641 -4.207 1 98.94 273 PRO B C 1
ATOM 4409 O O . PRO B 1 273 ? -2.809 -9.062 -3.191 1 98.94 273 PRO B O 1
ATOM 4412 N N . VAL B 1 274 ? -1.497 -10.547 -4.227 1 99 274 VAL B N 1
ATOM 4413 C CA . VAL B 1 274 ? -0.595 -10.789 -3.105 1 99 274 VAL B CA 1
ATOM 4414 C C . VAL B 1 274 ? 0.758 -10.133 -3.379 1 99 274 VAL B C 1
ATOM 4416 O O . VAL B 1 274 ? 1.31 -10.273 -4.473 1 99 274 VAL B O 1
ATOM 4419 N N . PHE B 1 275 ? 1.248 -9.391 -2.412 1 98.94 275 PHE B N 1
ATOM 4420 C CA . PHE B 1 275 ? 2.445 -8.562 -2.527 1 98.94 275 PHE B CA 1
ATOM 4421 C C . PHE B 1 275 ? 3.424 -8.875 -1.4 1 98.94 275 PHE B C 1
ATOM 4423 O O . PHE B 1 275 ? 3.021 -9.016 -0.244 1 98.94 275 PHE B O 1
ATOM 4430 N N . ILE B 1 276 ? 4.738 -9.016 -1.771 1 98.94 276 ILE B N 1
ATOM 4431 C CA . ILE B 1 276 ? 5.738 -9.18 -0.72 1 98.94 276 ILE B CA 1
ATOM 4432 C C . ILE B 1 276 ? 6.922 -8.25 -0.983 1 98.94 276 ILE B C 1
ATOM 4434 O O . ILE B 1 276 ? 7.148 -7.836 -2.121 1 98.94 276 ILE B O 1
ATOM 4438 N N . GLU B 1 277 ? 7.547 -7.891 0.042 1 98.56 277 GLU B N 1
ATOM 4439 C CA . GLU B 1 277 ? 8.82 -7.176 -0.002 1 98.56 277 GLU B CA 1
ATOM 4440 C C . GLU B 1 277 ? 9.93 -7.98 0.675 1 98.56 277 GLU B C 1
ATOM 4442 O O . GLU B 1 277 ? 9.766 -8.445 1.807 1 98.56 277 GLU B O 1
ATOM 4447 N N . ILE B 1 278 ? 11.008 -8.156 -0.071 1 97.5 278 ILE B N 1
ATOM 4448 C CA . ILE B 1 278 ? 12.172 -8.891 0.417 1 97.5 278 ILE B CA 1
ATOM 4449 C C . ILE B 1 278 ? 13.297 -7.91 0.74 1 97.5 278 ILE B C 1
ATOM 4451 O O . ILE B 1 278 ? 13.602 -7.02 -0.056 1 97.5 278 ILE B O 1
ATOM 4455 N N . ASP B 1 279 ? 13.914 -7.941 1.871 1 88.5 279 ASP B N 1
ATOM 4456 C CA . ASP B 1 279 ? 15.055 -7.113 2.256 1 88.5 279 ASP B CA 1
ATOM 4457 C C . ASP B 1 279 ? 16.359 -7.645 1.644 1 88.5 279 ASP B C 1
ATOM 4459 O O . ASP B 1 279 ? 16.547 -8.859 1.535 1 88.5 279 ASP B O 1
#

Secondary structure (DSSP, 8-state):
----------------------PPEEEEEEE-----GGGGGGSHHHHHHHHHHHHHHH--SEEEEESB-HHHHHHHHHH-TTEEEE---SBGGGBS-B--EEEETTTEEEEEEEEEESSSSTTSS---TT-SS--EEEEEEEEETTT--EEEEEEEE--SS-HHHHHHHHHHHHHHHHHH-TT---EEEEEE----TTSHHHHHHHHHEEEHHHH-SSPPBS-S--B-TT-TTS---B--EEEEEETT-S--EEEEEE----BTTB-SSSBPPEEEEE-/----------------------PPEEEEEEE-----GGGGGGSHHHHHHHHHHHHHHH--SEEEEESB-HHHHHHHHHH-TTEEEE---SBGGGBS-B--EEEETTTEEEEEEEEEESSSSTTSS---TT-SS--EEEEEEEEETTT--EEEEEEEE--SS-HHHHHHHHHHHHHHHHHH-TT---EEEEEE----TTSHHHHHHHHHEEEHHHH-SSPPBS-S--B-TT-TTS---B--EEEEEETT-S--EEEEEE----BTTB-SSSBPPEEEEE-

Foldseek 3Di:
DPPPPPPPPPPPPPPPPPPCPPDWAKEKEEAQAEADCVVPCLGQVNQVVVVLVVCVVVVHQKYWYWFYFPVNVVVSCVSCVQKDKDWFALDPPRGGITRMMIGRPVFKDWPDKDKFWLAPGGNDRDDHDPAPHIWMKIKTWIQGPRVRAIEMEIETAFGQPDPVSLQSSLVVVVVVCCVVPVVPAKYKYWYFSNDACPDPSNVVCVVFWPFLCVQAPDHEEDACAWAQQFQLPDGHNHHGITMIIGPPNVKHWHYWYFDDDDDPSTDSHSTTMIMIIID/DPPPPPPPPPPPPPPPPPPCPPDWAKEKEEAQAEADCVVPCLGQVNQVVVVLVVCVVVVHQKYWYWFYFPVNVVVSCVSCVQKDKDWFALDPPRGGITRMMIGRPVFKDWPDKDKFWLAPGGNDRDDHDPAPHIWMKIKTWIQGPSVRAIEMEIETAFGQPDPVSLQSSLVVVVVVCCVVPVVPAKYKYWYFSNDACVDPSNVVCVVFWPFLCVQAPDHAEDACAWAQQFQLPDGHNHHGITMIIGPPNVKHWHYWYFDDDDDPSTDSHSTTMIMIIID

Solvent-accessible surface area (backbone atoms only — not comparable to full-atom values): 28804 Å² total; per-residue (Å²): 136,83,79,76,79,75,77,77,78,74,76,74,74,74,73,70,70,68,74,63,75,65,79,60,49,29,42,32,29,30,44,48,53,54,75,42,74,90,50,55,87,68,14,42,92,72,23,47,67,60,40,50,41,49,49,58,69,70,51,52,44,31,36,29,34,26,41,34,27,61,68,52,52,52,48,52,45,66,77,39,71,64,38,41,73,55,59,53,20,39,35,78,92,49,34,52,43,16,27,33,38,36,31,36,52,91,44,46,45,79,78,44,71,51,61,37,23,42,34,93,51,30,90,43,82,38,62,8,86,58,32,80,50,54,25,36,35,17,36,36,33,34,35,32,68,82,79,67,48,55,34,38,43,34,23,32,39,42,34,86,71,11,65,64,23,30,39,51,30,44,52,48,51,54,50,48,48,57,68,70,42,76,81,68,54,32,34,34,47,28,25,37,48,61,45,45,78,86,38,69,45,48,49,57,46,54,73,60,25,39,51,38,66,80,60,21,71,36,78,61,31,58,37,78,17,23,44,38,73,59,41,62,91,50,62,35,62,50,38,28,60,50,52,30,34,39,58,90,44,86,68,47,42,45,36,22,32,29,54,47,54,41,45,73,64,37,52,56,26,38,32,40,32,42,38,34,31,30,99,136,85,80,74,78,76,77,75,78,74,77,75,74,73,71,71,71,67,73,65,75,64,78,61,49,28,41,33,30,31,44,48,54,53,75,42,74,88,49,56,86,68,14,42,92,71,24,47,66,61,39,53,42,50,50,62,69,70,51,52,45,32,37,27,33,28,40,34,26,63,69,53,52,51,48,51,44,66,75,38,71,65,38,43,73,53,58,54,21,38,36,78,94,48,33,51,42,16,26,34,38,36,31,35,51,90,43,44,44,79,77,44,70,52,62,35,25,43,34,93,52,30,88,43,81,39,63,9,87,59,30,78,52,54,24,38,34,18,37,35,34,34,34,32,70,82,79,67,48,56,34,37,42,36,23,31,38,42,36,84,70,11,64,64,23,31,38,52,31,46,53,50,52,54,50,48,49,57,69,69,43,75,81,66,52,32,34,33,47,29,24,37,48,60,44,46,79,87,36,68,44,49,49,57,47,54,74,62,24,39,50,38,65,79,60,22,69,36,79,62,33,58,39,79,17,23,45,39,75,60,41,61,89,48,60,35,61,49,39,30,61,50,51,29,34,39,58,92,45,87,66,49,41,43,38,21,33,28,55,49,54,40,46,74,64,37,52,55,26,39,32,40,34,40,38,36,30,31,98

InterPro domains:
  IPR005135 Endonuclease/exonuclease/phosphatase [PF03372] (28-271)
  IPR036691 Endonuclease/exonuclease/phosphatase superfamily [G3DSA:3.60.10.10] (21-279)
  IPR036691 Endonuclease/exonuclease/phosphatase superfamily [SSF56219] (23-276)
  IPR050410 CCR4/nocturin mRNA turnover and transcription [PTHR12121] (25-278)